Protein AF-A0A097EPZ4-F1 (afdb_monomer)

Mean predicted aligned error: 9.05 Å

Secondary structure (DSSP, 8-state):
-------PPPHHHHHHHHHHHHHHHHHHHHHHHHHHHHHHHHHHHHHSGGGG--BPPEEEEEEE--SSS-EEE-TT--EEEEETTTTEEEEEEESS-EEE--EEEEEEEEEETTEEEEEEEESS----SEEEEEE-HHHHHHSHHHHHHHHHHHHT--TTS-EEEEEETTTEEEEEEEEEEE----S-HHHHHHHHHH-GGGT-EEEEEETT--SSTT--EEEEEEEEE--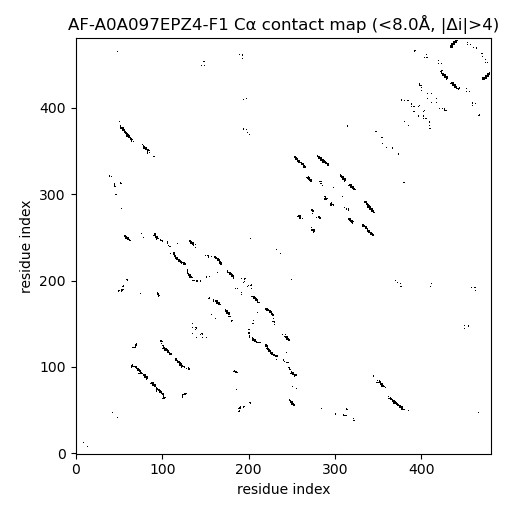GGGS-GGGGGGSEEESEEEEES-EEEEBPPEEESS-S-SEE--BSS-TTEEEEEEEEEEETTEEEP--SS---SSSEEEEETTTTEEEEE-S-GGG--S-SSEEEEEEEEEEE-----S-EEEEEHHHHTTTPEEEEEEEE-S-BT-S--HHHHHHHHHHHSSTT-SSHHHHHHHHHHTT--HHHHHHHHHHEEEEEEETTTTEEEEEE-TT--GGGHHHHHHHHHHHHHHHHHHSS----EEEEEPPP-

Foldseek 3Di:
DDDPPPPDDDPVRVVVVVVVVVVVVVVVVVVVVVVVVVQVVVVCCQQVVLLQFWAFWKFKKFWAFQDDLKDKFAWQFWKWKQQPVVRDIFTKTFQAIFIDHQFPDWWWDDPDQFKIKIKTFHSWFHDAQKHKKFFQLVCCVVVVLVLVVQLVQQQPDDQVQKWKWWAWPVGDTDIWTKHKAATDGPDRLLNLLLCSQQVSRQRRMIMIGTPCQDPDPPTGTGMMMIMTTHRNVVDDPPCRGPRMDGRITMIGSKHKDKWDKDKDQDAQAFAQTHRPPARQKFFNFFPWKAKVNHTDDADSHDDPDAWHWYQRSLSSGIHIDGPDPVPRDDDGIIIMMTTTMIGGPDAHDPRIDMDGPVCVVSVIDMGTPDTRRDTFLHNDDPVLSVVLVVCLPDPPVFWLVNLLSVCVSSVHDPVLNVVLSQQFPTWDADPVQLEIETETDPPDDPVCVSSNVVSVVSSQSVSVVSHVRHRDYYHYHYDDD

Solvent-accessible surface area (backbone atoms only — not comparable to full-atom values): 26860 Å² total; per-residue (Å²): 134,86,79,80,82,75,82,75,77,49,75,66,56,50,49,52,51,51,53,48,52,47,52,50,51,51,50,52,47,52,52,50,56,49,49,54,50,52,52,52,47,54,50,43,45,59,78,48,35,64,75,60,54,45,35,55,28,37,36,31,30,38,55,52,44,80,86,49,43,46,53,76,43,54,56,71,47,59,31,40,38,35,20,70,82,79,74,43,78,42,60,22,14,28,45,38,75,44,40,38,62,14,59,68,48,75,45,32,43,75,76,52,64,47,27,36,37,41,36,39,36,40,71,36,46,50,81,66,52,53,40,47,42,27,48,23,48,69,55,22,66,78,38,46,38,56,41,53,49,54,50,53,48,50,58,65,54,55,66,89,64,30,34,29,41,38,32,28,72,92,74,50,76,46,82,33,51,40,47,65,40,75,70,72,60,77,58,56,78,48,30,55,56,43,33,55,76,78,40,32,43,74,60,40,43,34,33,44,35,42,56,74,68,66,88,51,97,82,64,39,34,42,34,40,35,37,40,41,49,46,68,46,83,82,52,75,73,91,46,48,59,57,38,63,41,63,32,67,46,52,31,28,33,36,47,76,49,56,37,44,76,44,76,40,77,61,78,65,50,67,43,69,68,39,46,70,88,40,93,47,43,44,64,77,43,74,77,46,42,23,54,73,86,38,80,50,96,71,56,91,84,60,88,91,71,78,63,49,72,46,67,35,65,88,78,42,15,40,26,42,49,72,82,61,81,90,65,85,78,76,67,78,66,44,40,37,34,35,39,27,32,29,29,64,77,66,87,68,64,94,54,62,46,76,48,29,79,78,51,59,81,68,76,48,50,74,42,80,76,43,82,37,75,58,59,46,50,65,83,72,54,69,66,63,52,50,61,44,49,58,37,59,74,38,98,58,43,73,32,71,71,39,51,52,47,51,38,56,68,57,60,52,57,69,66,62,53,50,51,51,60,57,31,42,67,48,58,46,71,44,80,90,80,32,30,39,37,37,33,38,24,93,78,52,52,81,88,46,45,44,52,52,53,47,54,51,50,53,50,51,53,50,45,44,74,75,42,96,53,72,75,78,45,82,43,80,43,74,68,89,127

Organism: NCBI:txid653937

Nearest PDB structures (foldseek):
  6n38-assembly1_H  TM=6.075E-01  e=5.771E-16  Escherichia coli 042
  6n38-assembly1_I  TM=6.532E-01  e=9.132E-14  Escherichia coli 042
  7aeb-assembly1_H  TM=1.472E-01  e=2.240E-03  Algoriphagus machipongonensis
  4v6u-assembly1_AC  TM=4.761E-01  e=4.589E+00  Pyrococcus furiosus DSM 3638
  5iqr-assembly1_h  TM=4.766E-01  e=7.748E+00  Escherichia coli K-12

pLDDT: mean 84.67, std 12.12, range [40.69, 97.5]

Structure (mmCIF, N/CA/C/O backbone):
data_AF-A0A097EPZ4-F1
#
_entry.id   AF-A0A097EPZ4-F1
#
loop_
_atom_site.group_PDB
_atom_site.id
_atom_site.type_symbol
_atom_site.label_atom_id
_atom_site.label_alt_id
_atom_site.label_comp_id
_atom_site.label_asym_id
_atom_site.label_entity_id
_atom_site.label_seq_id
_atom_site.pdbx_PDB_ins_code
_atom_site.Cartn_x
_atom_site.Cartn_y
_atom_site.Cartn_z
_atom_site.occupancy
_atom_site.B_iso_or_equiv
_atom_site.auth_seq_id
_atom_site.auth_comp_id
_atom_site.auth_asym_id
_atom_site.auth_atom_id
_atom_site.pdbx_PDB_model_num
ATOM 1 N N . MET A 1 1 ? 55.943 -14.804 -68.236 1.00 40.78 1 MET A N 1
ATOM 2 C CA . MET A 1 1 ? 55.866 -13.904 -67.069 1.00 40.78 1 MET A CA 1
ATOM 3 C C . MET A 1 1 ? 54.535 -13.195 -67.177 1.00 40.78 1 MET A C 1
ATOM 5 O O . MET A 1 1 ? 54.396 -12.342 -68.040 1.00 40.78 1 MET A O 1
ATOM 9 N N . ASN A 1 2 ? 53.547 -13.654 -66.412 1.00 40.69 2 ASN A N 1
ATOM 10 C CA . ASN A 1 2 ? 52.264 -12.973 -66.282 1.00 40.69 2 ASN A CA 1
ATOM 11 C C . ASN A 1 2 ? 52.513 -11.753 -65.395 1.00 40.69 2 ASN A C 1
ATOM 13 O O . ASN A 1 2 ? 52.839 -11.927 -64.224 1.00 40.69 2 ASN A O 1
ATOM 17 N N . SER A 1 3 ? 52.447 -10.550 -65.957 1.00 45.66 3 SER A N 1
ATOM 18 C CA . SER A 1 3 ? 52.273 -9.345 -65.154 1.00 45.66 3 SER A CA 1
ATOM 19 C C . SER A 1 3 ? 50.827 -9.347 -64.676 1.00 45.66 3 SER A C 1
ATOM 21 O O . SER A 1 3 ? 49.908 -9.280 -65.489 1.00 45.66 3 SER A O 1
ATOM 23 N N . GLU A 1 4 ? 50.631 -9.526 -63.375 1.00 50.06 4 GLU A N 1
ATOM 24 C CA . GLU A 1 4 ? 49.353 -9.259 -62.727 1.00 50.06 4 GLU A CA 1
ATOM 25 C C . GLU A 1 4 ? 49.027 -7.777 -62.952 1.00 50.06 4 GLU A C 1
ATOM 27 O O . GLU A 1 4 ? 49.708 -6.905 -62.416 1.00 50.06 4 GLU A O 1
ATOM 32 N N . ASP A 1 5 ? 48.027 -7.491 -63.789 1.00 50.22 5 ASP A N 1
ATOM 33 C CA . ASP A 1 5 ? 47.407 -6.169 -63.877 1.00 50.22 5 ASP A CA 1
ATOM 34 C C . ASP A 1 5 ? 46.675 -5.907 -62.554 1.00 50.22 5 ASP A C 1
ATOM 36 O O . ASP A 1 5 ? 45.486 -6.195 -62.394 1.00 50.22 5 ASP A O 1
ATOM 40 N N . THR A 1 6 ? 47.395 -5.388 -61.564 1.00 54.03 6 THR A N 1
ATOM 41 C CA . THR A 1 6 ? 46.775 -4.730 -60.418 1.00 54.03 6 THR A CA 1
ATOM 42 C C . THR A 1 6 ? 46.235 -3.390 -60.907 1.00 54.03 6 THR A C 1
ATOM 44 O O . THR A 1 6 ? 46.972 -2.414 -61.018 1.00 54.03 6 THR A O 1
ATOM 47 N N . ASN A 1 7 ? 44.948 -3.355 -61.259 1.00 61.41 7 ASN A N 1
ATOM 48 C CA . ASN A 1 7 ? 44.225 -2.104 -61.488 1.00 61.41 7 ASN A CA 1
ATOM 49 C C . ASN A 1 7 ? 44.169 -1.324 -60.168 1.00 61.41 7 ASN A C 1
ATOM 51 O O . ASN A 1 7 ? 43.291 -1.561 -59.336 1.00 61.41 7 ASN A O 1
ATOM 55 N N . ASP A 1 8 ? 45.127 -0.420 -59.974 1.00 71.38 8 ASP A N 1
ATOM 56 C CA . ASP A 1 8 ? 45.152 0.490 -58.834 1.00 71.38 8 ASP A CA 1
ATOM 57 C C . ASP A 1 8 ? 43.948 1.439 -58.895 1.00 71.38 8 ASP A C 1
ATOM 59 O O . ASP A 1 8 ? 43.685 2.086 -59.912 1.00 71.38 8 ASP A O 1
ATOM 63 N N . LEU A 1 9 ? 43.206 1.511 -57.789 1.00 76.62 9 LEU A N 1
ATOM 64 C CA . LEU A 1 9 ? 42.038 2.379 -57.649 1.00 76.62 9 LEU A CA 1
ATOM 65 C C . LEU A 1 9 ? 42.449 3.851 -57.769 1.00 76.62 9 LEU A C 1
ATOM 67 O O . LEU A 1 9 ? 43.418 4.295 -57.146 1.00 76.62 9 LEU A O 1
ATOM 71 N N . ASN A 1 10 ? 41.680 4.639 -58.518 1.00 84.00 10 ASN A N 1
ATOM 72 C CA . ASN A 1 10 ? 41.904 6.080 -58.577 1.00 84.00 10 ASN A CA 1
ATOM 73 C C . ASN A 1 10 ? 41.424 6.774 -57.284 1.00 84.00 10 ASN A C 1
ATOM 75 O O . ASN A 1 10 ? 40.624 6.239 -56.517 1.00 84.00 10 ASN A O 1
ATOM 79 N N . LEU A 1 11 ? 41.894 8.001 -57.029 1.00 81.12 11 LEU A N 1
ATOM 80 C CA . LEU A 1 11 ? 41.574 8.745 -55.798 1.00 81.12 11 LEU A CA 1
ATOM 81 C C . LEU A 1 11 ? 40.063 8.927 -55.562 1.00 81.12 11 LEU A C 1
ATOM 83 O O . LEU A 1 11 ? 39.627 8.957 -54.412 1.00 81.12 11 LEU A O 1
ATOM 87 N N . SER A 1 12 ? 39.263 9.022 -56.629 1.00 83.12 12 SER A N 1
ATOM 88 C CA . SER A 1 12 ? 37.805 9.123 -56.523 1.00 83.12 12 SER A CA 1
ATOM 89 C C . SER A 1 12 ? 37.183 7.798 -56.081 1.00 83.12 12 SER A C 1
ATOM 91 O O . SER A 1 12 ? 36.302 7.795 -55.228 1.00 83.12 12 SER A O 1
ATOM 93 N N . GLU A 1 13 ? 37.642 6.674 -56.627 1.00 83.06 13 GLU A N 1
ATOM 94 C CA . GLU A 1 13 ? 37.201 5.328 -56.247 1.00 83.06 13 GLU A CA 1
ATOM 95 C C . GLU A 1 13 ? 37.604 4.998 -54.807 1.00 83.06 13 GLU A C 1
ATOM 97 O O . GLU A 1 13 ? 36.788 4.479 -54.047 1.00 83.06 13 GLU A O 1
ATOM 102 N N . ILE A 1 14 ? 38.820 5.378 -54.394 1.00 83.94 14 ILE A N 1
ATOM 103 C CA . ILE A 1 14 ? 39.281 5.254 -53.004 1.00 83.94 14 ILE A CA 1
ATOM 104 C C . ILE A 1 14 ? 38.398 6.087 -52.070 1.00 83.94 14 ILE A C 1
ATOM 106 O O . ILE A 1 14 ? 38.000 5.590 -51.015 1.00 83.94 14 ILE A O 1
ATOM 110 N N . SER A 1 15 ? 38.056 7.325 -52.444 1.00 86.31 15 SER A N 1
ATOM 111 C CA . SER A 1 15 ? 37.166 8.175 -51.642 1.00 86.31 15 SER A CA 1
ATOM 112 C C . SER A 1 15 ? 35.771 7.562 -51.509 1.00 86.31 15 SER A C 1
ATOM 114 O O . SER A 1 15 ? 35.271 7.440 -50.395 1.00 86.31 15 SER A O 1
ATOM 116 N N . ILE A 1 16 ? 35.172 7.105 -52.616 1.00 88.38 16 ILE A N 1
ATOM 117 C CA . ILE A 1 16 ? 33.841 6.476 -52.619 1.00 88.38 16 ILE A CA 1
ATOM 118 C C . ILE A 1 16 ? 33.834 5.215 -51.752 1.00 88.38 16 ILE A C 1
ATOM 120 O O . ILE A 1 16 ? 32.923 5.030 -50.945 1.00 88.38 16 ILE A O 1
ATOM 124 N N . LEU A 1 17 ? 34.845 4.351 -51.880 1.00 87.12 17 LEU A N 1
ATOM 125 C CA . LEU A 1 17 ? 34.957 3.141 -51.066 1.00 87.12 17 LEU A CA 1
ATOM 126 C C . LEU A 1 17 ? 35.159 3.482 -49.590 1.00 87.12 17 LEU A C 1
ATOM 128 O O . LEU A 1 17 ? 34.500 2.885 -48.745 1.00 87.12 17 LEU A O 1
ATOM 132 N N . THR A 1 18 ? 36.004 4.463 -49.271 1.00 88.56 18 THR A N 1
ATOM 133 C CA . THR A 1 18 ? 36.243 4.903 -47.888 1.00 88.56 18 THR A CA 1
ATOM 134 C C . THR A 1 18 ? 34.963 5.434 -47.246 1.00 88.56 18 THR A C 1
ATOM 136 O O . THR A 1 18 ? 34.619 5.014 -46.141 1.00 88.56 18 THR A O 1
ATOM 139 N N . ASP A 1 19 ? 34.217 6.288 -47.948 1.00 89.81 19 ASP A N 1
ATOM 140 C CA . ASP A 1 19 ? 32.940 6.824 -47.467 1.00 89.81 19 ASP A CA 1
ATOM 141 C C . ASP A 1 19 ? 31.880 5.723 -47.330 1.00 89.81 19 ASP A C 1
ATOM 143 O O . ASP A 1 19 ? 31.137 5.689 -46.347 1.00 89.81 19 ASP A O 1
ATOM 147 N N . THR A 1 20 ? 31.854 4.768 -48.264 1.00 89.94 20 THR A N 1
ATOM 148 C CA . THR A 1 20 ? 30.942 3.616 -48.221 1.00 89.94 20 THR A CA 1
ATOM 149 C C . THR A 1 20 ? 31.260 2.698 -47.041 1.00 89.94 20 THR A C 1
ATOM 151 O O . THR A 1 20 ? 30.365 2.365 -46.268 1.00 89.94 20 THR A O 1
ATOM 154 N N . PHE A 1 21 ? 32.526 2.321 -46.836 1.00 91.06 21 PHE A N 1
ATOM 155 C CA . PHE A 1 21 ? 32.942 1.496 -45.697 1.00 91.06 21 PHE A CA 1
ATOM 156 C C . PHE A 1 21 ? 32.719 2.206 -44.365 1.00 91.06 21 PHE A C 1
ATOM 158 O O . PHE A 1 21 ? 32.296 1.565 -43.404 1.00 91.06 21 PHE A O 1
ATOM 165 N N . LYS A 1 22 ? 32.946 3.523 -44.306 1.00 89.75 22 LYS A N 1
ATOM 166 C CA . LYS A 1 22 ? 32.640 4.325 -43.122 1.00 89.75 22 LYS A CA 1
ATOM 167 C C . LYS A 1 22 ? 31.140 4.337 -42.833 1.00 89.75 22 LYS A C 1
ATOM 169 O O . LYS A 1 22 ? 30.751 4.056 -41.708 1.00 89.75 22 LYS A O 1
ATOM 174 N N . SER A 1 23 ? 30.300 4.566 -43.843 1.00 92.38 23 SER A N 1
ATOM 175 C CA . SER A 1 23 ? 28.839 4.531 -43.698 1.00 92.38 23 SER A CA 1
ATOM 176 C C . SER A 1 23 ? 28.327 3.154 -43.261 1.00 92.38 23 SER A C 1
ATOM 178 O O . SER A 1 23 ? 27.471 3.071 -42.379 1.00 92.38 23 SER A O 1
ATOM 180 N N . ILE A 1 24 ? 28.882 2.070 -43.815 1.00 91.25 24 ILE A N 1
ATOM 181 C CA . ILE A 1 24 ? 28.579 0.696 -43.389 1.00 91.25 24 ILE A CA 1
ATOM 182 C C . ILE A 1 24 ? 29.017 0.482 -41.934 1.00 91.25 24 ILE A C 1
ATOM 184 O O . ILE A 1 24 ? 28.232 -0.019 -41.133 1.00 91.25 24 ILE A O 1
ATOM 188 N N . GLY A 1 25 ? 30.238 0.887 -41.574 1.00 88.00 25 GLY A N 1
ATOM 189 C CA . GLY A 1 25 ? 30.765 0.772 -40.214 1.00 88.00 25 GLY A CA 1
ATOM 190 C C . GLY A 1 25 ? 29.934 1.542 -39.186 1.00 88.00 25 GLY A C 1
ATOM 191 O O . GLY A 1 25 ? 29.583 0.986 -38.147 1.00 88.00 25 GLY A O 1
ATOM 192 N N . ASP A 1 26 ? 29.553 2.781 -39.500 1.00 91.00 26 ASP A N 1
ATOM 193 C CA . ASP A 1 26 ? 28.680 3.607 -38.663 1.00 91.00 26 ASP A CA 1
ATOM 194 C C . ASP A 1 26 ? 27.282 2.983 -38.536 1.00 91.00 26 ASP A C 1
ATOM 196 O O . ASP A 1 26 ? 26.730 2.935 -37.438 1.00 91.00 26 ASP A O 1
ATOM 200 N N . SER A 1 27 ? 26.734 2.427 -39.622 1.00 85.38 27 SER A N 1
ATOM 201 C CA . SER A 1 27 ? 25.435 1.738 -39.603 1.00 85.38 27 SER A CA 1
ATOM 202 C C . SER A 1 27 ? 25.462 0.491 -38.716 1.00 85.38 27 SER A C 1
ATOM 204 O O . SER A 1 27 ? 24.577 0.318 -37.880 1.00 85.38 27 SER A O 1
ATOM 206 N N . ILE A 1 28 ? 26.505 -0.341 -38.839 1.00 80.69 28 ILE A N 1
ATOM 207 C CA . ILE A 1 28 ? 26.706 -1.525 -37.989 1.00 80.69 28 ILE A CA 1
ATOM 208 C C . ILE A 1 28 ? 26.853 -1.106 -36.525 1.00 80.69 28 ILE A C 1
ATOM 210 O O . ILE A 1 28 ? 26.250 -1.715 -35.644 1.00 80.69 28 ILE A O 1
ATOM 214 N N . ARG A 1 29 ? 27.636 -0.058 -36.247 1.00 84.44 29 ARG A N 1
ATOM 215 C CA . ARG A 1 29 ? 27.820 0.451 -34.886 1.00 84.44 29 ARG A CA 1
ATOM 216 C C . ARG A 1 29 ? 26.501 0.931 -34.285 1.00 84.44 29 ARG A C 1
ATOM 218 O O . ARG A 1 29 ? 26.179 0.521 -33.177 1.00 84.44 29 ARG A O 1
ATOM 225 N N . ILE A 1 30 ? 25.736 1.752 -35.006 1.00 86.31 30 ILE A N 1
ATOM 226 C CA . ILE A 1 30 ? 24.430 2.250 -34.550 1.00 86.31 30 ILE A CA 1
ATOM 227 C C . ILE A 1 30 ? 23.480 1.080 -34.268 1.00 86.31 30 ILE A C 1
ATOM 229 O O . ILE A 1 30 ? 22.799 1.079 -33.245 1.00 86.31 30 ILE A O 1
ATOM 233 N N . GLU A 1 31 ? 23.454 0.066 -35.135 1.00 76.00 31 GLU A N 1
ATOM 234 C CA . GLU A 1 31 ? 22.638 -1.133 -34.937 1.00 76.00 31 GLU A CA 1
ATOM 235 C C . GLU A 1 31 ? 23.050 -1.910 -33.677 1.00 76.00 31 GLU A C 1
ATOM 237 O O . GLU A 1 31 ? 22.192 -2.316 -32.890 1.00 76.00 31 GLU A O 1
ATOM 242 N N . LEU A 1 32 ? 24.352 -2.112 -33.458 1.00 75.94 32 LEU A N 1
ATOM 243 C CA . LEU A 1 32 ? 24.867 -2.801 -32.274 1.00 75.94 32 LEU A CA 1
ATOM 244 C C . LEU A 1 32 ? 24.603 -2.009 -30.989 1.00 75.94 32 LEU A C 1
ATOM 246 O O . LEU A 1 32 ? 24.117 -2.590 -30.018 1.00 75.94 32 LEU A O 1
ATOM 250 N N . ASP A 1 33 ? 24.856 -0.700 -30.995 1.00 74.81 33 ASP A N 1
ATOM 251 C CA . ASP A 1 33 ? 24.580 0.193 -29.866 1.00 74.81 33 ASP A CA 1
ATOM 252 C C . ASP A 1 33 ? 23.079 0.167 -29.520 1.00 74.81 33 ASP A C 1
ATOM 254 O O . ASP A 1 33 ? 22.703 0.039 -28.351 1.00 74.81 33 ASP A O 1
ATOM 258 N N . GLN A 1 34 ? 22.208 0.190 -30.536 1.00 74.50 34 GLN A N 1
ATOM 259 C CA . GLN A 1 34 ? 20.761 0.083 -30.358 1.00 74.50 34 GLN A CA 1
ATOM 260 C C . GLN A 1 34 ? 20.355 -1.280 -29.777 1.00 74.50 34 GLN A C 1
ATOM 262 O O . GLN A 1 34 ? 19.574 -1.328 -28.831 1.00 74.50 34 GLN A O 1
ATOM 267 N N . ARG A 1 35 ? 20.933 -2.388 -30.259 1.00 70.25 35 ARG A N 1
ATOM 268 C CA . ARG A 1 35 ? 20.674 -3.735 -29.716 1.00 70.25 35 ARG A CA 1
ATOM 269 C C . ARG A 1 35 ? 21.105 -3.876 -28.261 1.00 70.25 35 ARG A C 1
ATOM 271 O O . ARG A 1 35 ? 20.366 -4.450 -27.464 1.00 70.25 35 ARG A O 1
ATOM 278 N N . ILE A 1 36 ? 22.282 -3.363 -27.905 1.00 72.06 36 ILE A N 1
ATOM 279 C CA . ILE A 1 36 ? 22.774 -3.376 -26.520 1.00 72.06 36 ILE A CA 1
ATOM 280 C C . ILE A 1 36 ? 21.828 -2.572 -25.630 1.00 72.06 36 ILE A C 1
ATOM 282 O O . ILE A 1 36 ? 21.467 -3.030 -24.542 1.00 72.06 36 ILE A O 1
ATOM 286 N N . LYS A 1 37 ? 21.389 -1.401 -26.102 1.00 71.50 37 LYS A N 1
ATOM 287 C CA . LYS A 1 37 ? 20.431 -0.556 -25.389 1.00 71.50 37 LYS A CA 1
ATOM 288 C C . LYS A 1 37 ? 19.081 -1.251 -25.203 1.00 71.50 37 LYS A C 1
ATOM 290 O O . LYS A 1 37 ? 18.548 -1.231 -24.094 1.00 71.50 37 LYS A O 1
ATOM 295 N N . ASP A 1 38 ? 18.549 -1.887 -26.243 1.00 68.56 38 ASP A N 1
ATOM 296 C CA . ASP A 1 38 ? 17.265 -2.596 -26.195 1.00 68.56 38 ASP A CA 1
ATOM 297 C C . ASP A 1 38 ? 17.328 -3.804 -25.255 1.00 68.56 38 ASP A C 1
ATOM 299 O O . ASP A 1 38 ? 16.461 -3.972 -24.395 1.00 68.56 38 ASP A O 1
ATOM 303 N N . TYR A 1 39 ? 18.403 -4.593 -25.335 1.00 71.00 39 TYR A N 1
ATOM 304 C CA . TYR A 1 39 ? 18.630 -5.708 -24.420 1.00 71.00 39 TYR A CA 1
ATOM 305 C C . TYR A 1 39 ? 18.763 -5.230 -22.968 1.00 71.00 39 TYR A C 1
ATOM 307 O O . TYR A 1 39 ? 18.053 -5.730 -22.095 1.00 71.00 39 TYR A O 1
ATOM 315 N N . SER A 1 40 ? 19.588 -4.214 -22.703 1.00 69.81 40 SER A N 1
ATOM 316 C CA . SER A 1 40 ? 19.770 -3.657 -21.352 1.00 69.81 40 SER A CA 1
ATOM 317 C C . SER A 1 40 ? 18.465 -3.090 -20.789 1.00 69.81 40 SER A C 1
ATOM 319 O O . SER A 1 40 ? 18.128 -3.343 -19.633 1.00 69.81 40 SER A O 1
ATOM 321 N N . SER A 1 41 ? 17.677 -2.400 -21.620 1.00 68.62 41 SER A N 1
ATOM 322 C CA . SER A 1 41 ? 16.352 -1.899 -21.240 1.00 68.62 41 SER A CA 1
ATOM 323 C C . SER A 1 41 ? 15.396 -3.046 -20.911 1.00 68.62 41 SER A C 1
ATOM 325 O O . SER A 1 41 ? 14.683 -2.983 -19.916 1.00 68.62 41 SER A O 1
ATOM 327 N N . SER A 1 42 ? 15.403 -4.128 -21.696 1.00 69.31 42 SER A N 1
ATOM 328 C CA . SER A 1 42 ? 14.560 -5.300 -21.430 1.00 69.31 42 SER A CA 1
ATOM 329 C C . SER A 1 42 ? 14.900 -5.969 -20.092 1.00 69.31 42 SER A C 1
ATOM 331 O O . SER A 1 42 ? 13.999 -6.365 -19.355 1.00 69.31 42 SER A O 1
ATOM 333 N N . LEU A 1 43 ? 16.190 -6.049 -19.735 1.00 71.62 43 LEU A N 1
ATOM 334 C CA . LEU A 1 43 ? 16.627 -6.563 -18.436 1.00 71.62 43 LEU A CA 1
ATOM 335 C C . LEU A 1 43 ? 16.196 -5.625 -17.305 1.00 71.62 43 LEU A C 1
ATOM 337 O O . LEU A 1 43 ? 15.703 -6.104 -16.285 1.00 71.62 43 LEU A O 1
ATOM 341 N N . LEU A 1 44 ? 16.311 -4.306 -17.500 1.00 71.75 44 LEU A N 1
ATOM 342 C CA . LEU A 1 44 ? 15.839 -3.304 -16.545 1.00 71.75 44 LEU A CA 1
ATOM 343 C C . LEU A 1 44 ? 14.342 -3.467 -16.260 1.00 71.75 44 LEU A C 1
ATOM 345 O O . LEU A 1 44 ? 13.950 -3.680 -15.116 1.00 71.75 44 LEU A O 1
ATOM 349 N N . TYR A 1 45 ? 13.506 -3.415 -17.299 1.00 70.69 45 TYR A N 1
ATOM 350 C CA . TYR A 1 45 ? 12.052 -3.542 -17.168 1.00 70.69 45 TYR A CA 1
ATOM 351 C C . TYR A 1 45 ? 11.611 -4.910 -16.662 1.00 70.69 45 TYR A C 1
ATOM 353 O O . TYR A 1 45 ? 10.452 -5.074 -16.304 1.00 70.69 45 TYR A O 1
ATOM 361 N N . LYS A 1 46 ? 12.502 -5.899 -16.633 1.00 68.44 46 LYS A N 1
ATOM 362 C CA . LYS A 1 46 ? 12.209 -7.224 -16.106 1.00 68.44 46 LYS A CA 1
ATOM 363 C C . LYS A 1 46 ? 12.610 -7.363 -14.640 1.00 68.44 46 LYS A C 1
ATOM 365 O O . LYS A 1 46 ? 11.780 -7.766 -13.832 1.00 68.44 46 LYS A O 1
ATOM 370 N N . TYR A 1 47 ? 13.850 -7.020 -14.292 1.00 70.50 47 TYR A N 1
ATOM 371 C CA . TYR A 1 47 ? 14.376 -7.184 -12.931 1.00 70.50 47 TYR A CA 1
ATOM 372 C C . TYR A 1 47 ? 14.003 -6.035 -11.996 1.00 70.50 47 TYR A C 1
ATOM 374 O O . TYR A 1 47 ? 13.807 -6.259 -10.807 1.00 70.50 47 TYR A O 1
ATOM 382 N N . TYR A 1 48 ? 13.840 -4.834 -12.544 1.00 75.12 48 TYR A N 1
ATOM 383 C CA . TYR A 1 48 ? 13.490 -3.624 -11.806 1.00 75.12 48 TYR A CA 1
ATOM 384 C C . TYR A 1 48 ? 12.116 -3.080 -12.212 1.00 75.12 48 TYR A C 1
ATOM 386 O O . TYR A 1 48 ? 11.801 -1.923 -11.941 1.00 75.12 48 TYR A O 1
ATOM 394 N N . ASN A 1 49 ? 11.257 -3.914 -12.825 1.00 74.75 49 ASN A N 1
ATOM 395 C CA . ASN A 1 49 ? 9.878 -3.529 -13.167 1.00 74.75 49 ASN A CA 1
ATOM 396 C C . ASN A 1 49 ? 9.118 -3.007 -11.948 1.00 74.75 49 ASN A C 1
ATOM 398 O O . ASN A 1 49 ? 8.250 -2.147 -12.051 1.00 74.75 49 ASN A O 1
ATOM 402 N N . ASN A 1 50 ? 9.446 -3.557 -10.777 1.00 77.88 50 ASN A N 1
ATOM 403 C CA . ASN A 1 50 ? 8.854 -3.163 -9.516 1.00 77.88 50 ASN A CA 1
ATOM 404 C C . ASN A 1 50 ? 9.049 -1.668 -9.210 1.00 77.88 50 ASN A C 1
ATOM 406 O O . ASN A 1 50 ? 8.224 -1.132 -8.491 1.00 77.88 50 ASN A O 1
ATOM 410 N N . LEU A 1 51 ? 10.068 -0.993 -9.753 1.00 83.06 51 LEU A N 1
ATOM 411 C CA . LEU A 1 51 ? 10.285 0.447 -9.571 1.00 83.06 51 LEU A CA 1
ATOM 412 C C . LEU A 1 51 ? 9.323 1.304 -10.405 1.00 83.06 51 LEU A C 1
ATOM 414 O O . LEU A 1 51 ? 9.015 2.425 -10.016 1.00 83.06 51 LEU A O 1
ATOM 418 N N . PHE A 1 52 ? 8.782 0.750 -11.492 1.00 80.81 52 PHE A N 1
ATOM 419 C CA . PHE A 1 52 ? 7.867 1.442 -12.402 1.00 80.81 52 PHE A CA 1
ATOM 420 C C . PHE A 1 52 ? 6.391 1.344 -11.993 1.00 80.81 52 PHE A C 1
ATOM 422 O O . PHE A 1 52 ? 5.539 1.967 -12.633 1.00 80.81 52 PHE A O 1
ATOM 429 N N . TYR A 1 53 ? 6.058 0.559 -10.962 1.00 85.69 53 TYR A N 1
ATOM 430 C CA . TYR A 1 53 ? 4.686 0.529 -10.459 1.00 85.69 53 TYR A CA 1
ATOM 431 C C . TYR A 1 53 ? 4.351 1.836 -9.740 1.00 85.69 53 TYR A C 1
ATOM 433 O O . TYR A 1 53 ? 5.172 2.466 -9.068 1.00 85.69 53 TYR A O 1
ATOM 441 N N . PHE A 1 54 ? 3.090 2.210 -9.874 1.00 87.56 54 PHE A N 1
ATOM 442 C CA . PHE A 1 54 ? 2.516 3.435 -9.352 1.00 87.56 54 PHE A CA 1
ATOM 443 C C . PHE A 1 54 ? 1.288 3.077 -8.524 1.00 87.56 54 PHE A C 1
ATOM 445 O O . PHE A 1 54 ? 0.669 2.040 -8.752 1.00 87.56 54 PHE A O 1
ATOM 452 N N . LEU A 1 55 ? 0.914 3.930 -7.574 1.00 90.75 55 LEU A N 1
ATOM 453 C CA . LEU A 1 55 ? -0.321 3.723 -6.828 1.00 90.75 55 LEU A CA 1
ATOM 454 C C . LEU A 1 55 ? -1.501 4.199 -7.691 1.00 90.75 55 LEU A C 1
ATOM 456 O O . LEU A 1 55 ? -1.523 5.377 -8.074 1.00 90.75 55 LEU A O 1
ATOM 460 N N . PRO A 1 56 ? -2.477 3.333 -8.024 1.00 91.62 56 PRO A N 1
ATOM 461 C CA . PRO A 1 56 ? -3.697 3.769 -8.692 1.00 91.62 56 PRO A CA 1
ATOM 462 C C . PRO A 1 56 ? -4.469 4.772 -7.830 1.00 91.62 56 PRO A C 1
ATOM 464 O O . PRO A 1 56 ? -4.237 4.868 -6.624 1.00 91.62 56 PRO A O 1
ATOM 467 N N . LYS A 1 57 ? -5.440 5.473 -8.430 1.00 93.12 57 LYS A N 1
ATOM 468 C CA . LYS A 1 57 ? -6.371 6.309 -7.654 1.00 93.12 57 LYS A CA 1
ATOM 469 C C . LYS A 1 57 ? -6.982 5.468 -6.542 1.00 93.12 57 LYS A C 1
ATOM 471 O O . LYS A 1 57 ? -7.326 4.312 -6.777 1.00 93.12 57 LYS A O 1
ATOM 476 N N . SER A 1 58 ? -7.130 6.019 -5.351 1.00 93.50 58 SER A N 1
ATOM 477 C CA . SER A 1 58 ? -7.572 5.228 -4.203 1.00 93.50 58 SER A CA 1
ATOM 478 C C . SER A 1 58 ? -8.402 6.059 -3.259 1.00 93.50 58 SER A C 1
ATOM 480 O O . SER A 1 58 ? -8.009 7.189 -2.984 1.00 93.50 58 SER A O 1
ATOM 482 N N . TYR A 1 59 ? -9.485 5.506 -2.720 1.00 93.19 59 TYR A N 1
ATOM 483 C CA . TYR A 1 59 ? -10.321 6.163 -1.715 1.00 93.19 59 TYR A CA 1
ATOM 484 C C . TYR A 1 59 ? -10.378 5.346 -0.440 1.00 93.19 59 TYR A C 1
ATOM 486 O O . TYR A 1 59 ? -10.348 4.121 -0.482 1.00 93.19 59 TYR A O 1
ATOM 494 N N . LEU A 1 60 ? -10.509 6.040 0.687 1.00 94.44 60 LEU A N 1
ATOM 495 C CA . LEU A 1 60 ? -10.902 5.435 1.952 1.00 94.44 60 LEU A CA 1
ATOM 496 C C . LEU A 1 60 ? -12.389 5.701 2.153 1.00 94.44 60 LEU A C 1
ATOM 498 O O . LEU A 1 60 ? -12.784 6.864 2.252 1.00 94.44 60 LEU A O 1
ATOM 502 N N . ILE A 1 61 ? -13.202 4.651 2.203 1.00 93.88 61 ILE A N 1
ATOM 503 C CA . ILE A 1 61 ? -14.643 4.763 2.437 1.00 93.88 61 ILE A CA 1
ATOM 504 C C . ILE A 1 61 ? -14.983 4.282 3.844 1.00 93.88 61 ILE A C 1
ATOM 506 O O . ILE A 1 61 ? -14.460 3.276 4.306 1.00 93.88 61 ILE A O 1
ATOM 510 N N . GLU A 1 62 ? -15.861 5.002 4.525 1.00 93.25 62 GLU A N 1
ATOM 511 C CA . GLU A 1 62 ? -16.525 4.556 5.743 1.00 93.25 62 GLU A CA 1
ATOM 512 C C . GLU A 1 62 ? -17.830 3.866 5.356 1.00 93.25 62 GLU A C 1
ATOM 514 O O . GLU A 1 62 ? -18.639 4.409 4.593 1.00 93.25 62 GLU A O 1
ATOM 519 N N . ILE A 1 63 ? -18.029 2.668 5.894 1.00 91.38 63 ILE A N 1
ATOM 520 C CA . ILE A 1 63 ? -19.245 1.888 5.710 1.00 91.38 63 ILE A CA 1
ATOM 521 C C . ILE A 1 63 ? -20.018 1.920 7.022 1.00 91.38 63 ILE A C 1
ATOM 523 O O . ILE A 1 63 ? -19.582 1.357 8.025 1.00 91.38 63 ILE A O 1
ATOM 527 N N . LYS A 1 64 ? -21.173 2.590 7.015 1.00 86.38 64 LYS A N 1
ATOM 528 C CA . LYS A 1 64 ? -22.108 2.553 8.143 1.00 86.38 64 LYS A CA 1
ATOM 529 C C . LYS A 1 64 ? -23.212 1.565 7.833 1.00 86.38 64 LYS A C 1
ATOM 531 O O . LYS A 1 64 ? -24.018 1.802 6.927 1.00 86.38 64 LYS A O 1
ATOM 536 N N . ASP A 1 65 ? -23.208 0.474 8.582 1.00 79.69 65 ASP A N 1
ATOM 537 C CA . ASP A 1 65 ? -24.257 -0.527 8.572 1.00 79.69 65 ASP A CA 1
ATOM 538 C C . ASP A 1 65 ? -24.714 -0.811 10.000 1.00 79.69 65 ASP A C 1
ATOM 540 O O . ASP A 1 65 ? -23.910 -1.139 10.871 1.00 79.69 65 ASP A O 1
ATOM 544 N N . ASN A 1 66 ? -26.020 -0.684 10.196 1.00 71.69 66 ASN A N 1
ATOM 545 C CA . ASN A 1 66 ? -26.691 -0.831 11.477 1.00 71.69 66 ASN A CA 1
ATOM 546 C C . ASN A 1 66 ? -27.679 -2.006 11.464 1.00 71.69 66 ASN A C 1
ATOM 548 O O . ASN A 1 66 ? -28.368 -2.211 12.450 1.00 71.69 66 ASN A O 1
ATOM 552 N N . ASN A 1 67 ? -27.799 -2.740 10.349 1.00 77.94 67 ASN A N 1
ATOM 553 C CA . ASN A 1 67 ? -28.882 -3.710 10.148 1.00 77.94 67 ASN A CA 1
ATOM 554 C C . ASN A 1 67 ? -28.430 -5.177 10.195 1.00 77.94 67 ASN A C 1
ATOM 556 O O . ASN A 1 67 ? -29.275 -6.070 10.249 1.00 77.94 67 ASN A O 1
ATOM 560 N N . HIS A 1 68 ? -27.125 -5.448 10.127 1.00 82.31 68 HIS A N 1
ATOM 561 C CA . HIS A 1 68 ? -26.578 -6.808 10.034 1.00 82.31 68 HIS A CA 1
ATOM 562 C C . HIS A 1 68 ? -25.700 -7.143 11.241 1.00 82.31 68 HIS A C 1
ATOM 564 O O . HIS A 1 68 ? -25.308 -6.260 11.987 1.00 82.31 68 HIS A O 1
ATOM 570 N N . VAL A 1 69 ? -25.359 -8.419 11.431 1.00 82.44 69 VAL A N 1
ATOM 571 C CA . VAL A 1 69 ? -24.447 -8.914 12.493 1.00 82.44 69 VAL A CA 1
ATOM 572 C C . VAL A 1 69 ? -22.953 -8.730 12.152 1.00 82.44 69 VAL A C 1
ATOM 574 O O . VAL A 1 69 ? -22.055 -9.153 12.883 1.00 82.44 69 VAL A O 1
ATOM 577 N N . GLY A 1 70 ? -22.687 -8.058 11.030 1.00 86.75 70 GLY A N 1
ATOM 578 C CA . GLY A 1 70 ? -21.382 -7.887 10.402 1.00 86.75 70 GLY A CA 1
ATOM 579 C C . GLY A 1 70 ? -21.211 -8.758 9.155 1.00 86.75 70 GLY A C 1
ATOM 580 O O . GLY A 1 70 ? -21.960 -9.710 8.939 1.00 86.75 70 GLY A O 1
ATOM 581 N N . TYR A 1 71 ? -20.240 -8.416 8.311 1.00 89.19 71 TYR A N 1
ATOM 582 C CA . TYR A 1 71 ? -19.914 -9.168 7.095 1.00 89.19 71 TYR A CA 1
ATOM 583 C C . TYR A 1 71 ? -18.481 -8.906 6.630 1.00 89.19 71 TYR A C 1
ATOM 585 O O . TYR A 1 71 ? -17.861 -7.906 6.993 1.00 89.19 71 TYR A O 1
ATOM 593 N N . GLN A 1 72 ? -17.948 -9.801 5.798 1.00 90.44 72 GLN A N 1
ATOM 594 C CA . GLN A 1 72 ? -16.622 -9.652 5.200 1.00 90.44 72 GLN A CA 1
ATOM 595 C C . GLN A 1 72 ? -16.705 -9.130 3.767 1.00 90.44 72 GLN A C 1
ATOM 597 O O . GLN A 1 72 ? -17.483 -9.614 2.945 1.00 90.44 72 GLN A O 1
ATOM 602 N N . ILE A 1 73 ? -15.846 -8.163 3.463 1.00 90.81 73 ILE A N 1
ATOM 603 C CA . ILE A 1 73 ? -15.586 -7.670 2.115 1.00 90.81 73 ILE A CA 1
ATOM 604 C C . ILE A 1 73 ? -14.282 -8.307 1.656 1.00 90.81 73 ILE A C 1
ATOM 606 O O . ILE A 1 73 ? -13.226 -8.063 2.242 1.00 90.81 73 ILE A O 1
ATOM 610 N N . THR A 1 74 ? -14.363 -9.141 0.623 1.00 89.75 74 THR A N 1
ATOM 611 C CA . THR A 1 74 ? -13.199 -9.823 0.054 1.00 89.75 74 THR A CA 1
ATOM 612 C C . THR A 1 74 ? -12.492 -8.933 -0.967 1.00 89.75 74 THR A C 1
ATOM 614 O O . THR A 1 74 ? -13.129 -8.057 -1.560 1.00 89.75 74 THR A O 1
ATOM 617 N N . PRO A 1 75 ? -11.201 -9.189 -1.242 1.00 87.88 75 PRO A N 1
ATOM 618 C CA . PRO A 1 75 ? -10.517 -8.601 -2.386 1.00 87.88 75 PRO A CA 1
ATOM 619 C C . PRO A 1 75 ? -11.297 -8.816 -3.693 1.00 87.88 75 PRO A C 1
ATOM 621 O O . PRO A 1 75 ? -12.068 -9.769 -3.817 1.00 87.88 75 PRO A O 1
ATOM 624 N N . ASP A 1 76 ? -11.112 -7.900 -4.642 1.00 82.81 76 ASP A N 1
ATOM 625 C CA . ASP A 1 76 ? -11.682 -7.933 -6.003 1.00 82.81 76 ASP A CA 1
ATOM 626 C C . ASP A 1 76 ? -13.204 -7.707 -6.115 1.00 82.81 76 ASP A C 1
ATOM 628 O O . ASP A 1 76 ? -13.734 -7.615 -7.224 1.00 82.81 76 ASP A O 1
ATOM 632 N N . GLN A 1 77 ? -13.918 -7.517 -4.997 1.00 89.94 77 GLN A N 1
ATOM 633 C CA . GLN A 1 77 ? -15.305 -7.036 -5.032 1.00 89.94 77 GLN A CA 1
ATOM 634 C C . GLN A 1 77 ? -15.387 -5.648 -5.677 1.00 89.94 77 GLN A C 1
ATOM 636 O O . GLN A 1 77 ? -14.624 -4.746 -5.343 1.00 89.94 77 GLN A O 1
ATOM 641 N N . GLN A 1 78 ? -16.333 -5.451 -6.591 1.00 91.69 78 GLN A N 1
ATOM 642 C CA . GLN A 1 78 ? -16.414 -4.204 -7.346 1.00 91.69 78 GLN A CA 1
ATOM 643 C C . GLN A 1 78 ? -17.210 -3.122 -6.606 1.00 91.69 78 GLN A C 1
ATOM 645 O O . GLN A 1 78 ? -18.311 -3.339 -6.085 1.00 91.69 78 GLN A O 1
ATOM 650 N N . PHE A 1 79 ? -16.632 -1.929 -6.611 1.00 93.06 79 PHE A N 1
ATOM 651 C CA . PHE A 1 79 ? -17.236 -0.661 -6.245 1.00 93.06 79 PHE A CA 1
ATOM 652 C C . PHE A 1 79 ? -17.233 0.223 -7.488 1.00 93.06 79 PHE A C 1
ATOM 654 O O . PHE A 1 79 ? -16.238 0.288 -8.208 1.00 93.06 79 PHE A O 1
ATOM 661 N N . PHE A 1 80 ? -18.339 0.907 -7.737 1.00 92.69 80 PHE A N 1
ATOM 662 C CA . PHE A 1 80 ? -18.473 1.836 -8.846 1.00 92.69 80 PHE A CA 1
ATOM 663 C C . PHE A 1 80 ? -18.514 3.248 -8.300 1.00 92.69 80 PHE A C 1
ATOM 665 O O . PHE 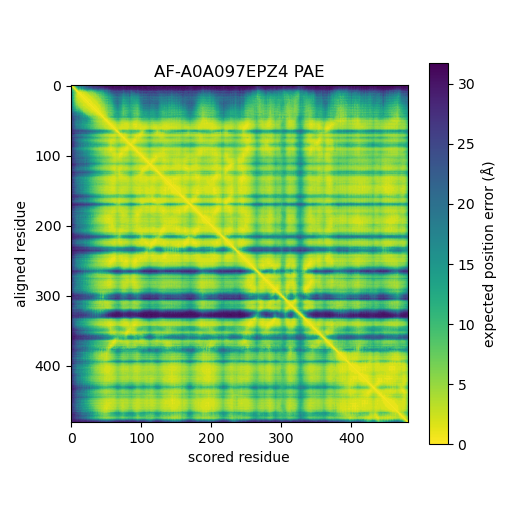A 1 80 ? -19.259 3.551 -7.366 1.00 92.69 80 PHE A O 1
ATOM 672 N N . ILE A 1 81 ? -17.686 4.100 -8.884 1.00 91.31 81 ILE A N 1
ATOM 673 C CA . ILE A 1 81 ? -17.645 5.519 -8.577 1.00 91.31 81 ILE A CA 1
ATOM 674 C C . ILE A 1 81 ? -18.187 6.258 -9.781 1.00 91.31 81 ILE A C 1
ATOM 676 O O . ILE A 1 81 ? -17.532 6.348 -10.819 1.00 91.31 81 ILE A O 1
ATOM 680 N N . GLU A 1 82 ? -19.402 6.765 -9.627 1.00 91.56 82 GLU A N 1
ATOM 681 C CA . GLU A 1 82 ? -20.083 7.547 -10.642 1.00 91.56 82 GLU A CA 1
ATOM 682 C C . GLU A 1 82 ? -19.763 9.024 -10.435 1.00 91.56 82 GLU A C 1
ATOM 684 O O . GLU A 1 82 ? -20.252 9.661 -9.501 1.00 91.56 82 GLU A O 1
ATOM 689 N N . ASP A 1 83 ? -18.949 9.580 -11.325 1.00 89.75 83 ASP A N 1
ATOM 690 C CA . ASP A 1 83 ? -18.738 11.017 -11.424 1.00 89.75 83 ASP A CA 1
ATOM 691 C C . ASP A 1 83 ? -19.934 11.639 -12.144 1.00 89.75 83 ASP A C 1
ATOM 693 O O . ASP A 1 83 ? -20.030 11.626 -13.375 1.00 89.75 83 ASP A O 1
ATOM 697 N N . LYS A 1 84 ? -20.861 12.199 -11.368 1.00 89.00 84 LYS A N 1
ATOM 698 C CA . LYS A 1 84 ? -22.107 12.769 -11.892 1.00 89.00 84 LYS A CA 1
ATOM 699 C C . LYS A 1 84 ? -21.875 14.037 -12.710 1.00 89.00 8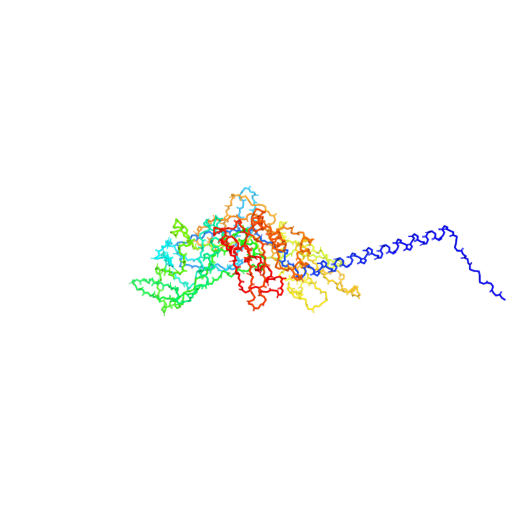4 LYS A C 1
ATOM 701 O O . LYS A 1 84 ? -22.704 14.370 -13.552 1.00 89.00 84 LYS A O 1
ATOM 706 N N . LYS A 1 85 ? -20.766 14.750 -12.479 1.00 87.88 85 LYS A N 1
ATOM 707 C CA . LYS A 1 85 ? -20.430 15.969 -13.227 1.00 87.88 85 LYS A CA 1
ATOM 708 C C . LYS A 1 85 ? -19.920 15.631 -14.623 1.00 87.88 85 LYS A C 1
ATOM 710 O O . LYS A 1 85 ? -20.336 16.261 -15.591 1.00 87.88 85 LYS A O 1
ATOM 715 N N . ASN A 1 86 ? -19.018 14.657 -14.714 1.00 87.38 86 ASN A N 1
ATOM 716 C CA . ASN A 1 86 ? -18.374 14.286 -15.976 1.00 87.38 86 ASN A CA 1
ATOM 717 C C . ASN A 1 86 ? -19.052 13.101 -16.683 1.00 87.38 86 ASN A C 1
ATOM 719 O O . ASN A 1 86 ? -18.652 12.752 -17.790 1.00 87.38 86 ASN A O 1
ATOM 723 N N . ASN A 1 87 ? -20.076 12.506 -16.062 1.00 87.25 87 ASN A N 1
ATOM 724 C CA . ASN A 1 87 ? -20.806 11.335 -16.547 1.00 87.25 87 ASN A CA 1
ATOM 725 C C . ASN A 1 87 ? -19.884 10.141 -16.853 1.00 87.25 87 ASN A C 1
ATOM 727 O O . ASN A 1 87 ? -20.004 9.488 -17.890 1.00 87.25 87 ASN A O 1
ATOM 731 N N . ASN A 1 88 ? -18.946 9.883 -15.941 1.00 89.38 88 ASN A N 1
ATOM 732 C CA . ASN A 1 88 ? -18.006 8.769 -16.024 1.00 89.38 88 ASN A CA 1
ATOM 733 C C . ASN A 1 88 ? -18.268 7.783 -14.888 1.00 89.38 88 ASN A C 1
ATOM 735 O O . ASN A 1 88 ? -18.604 8.190 -13.777 1.00 89.38 88 ASN A O 1
ATOM 739 N N . SER A 1 89 ? -18.060 6.497 -15.155 1.00 90.75 89 SER A N 1
ATOM 740 C CA . SER A 1 89 ? -18.083 5.452 -14.133 1.00 90.75 89 SER A CA 1
ATOM 741 C C . SER A 1 89 ? -16.712 4.803 -14.045 1.00 90.75 89 SER A C 1
ATOM 743 O O . SER A 1 89 ? -16.139 4.388 -15.058 1.00 90.75 89 SER A O 1
ATOM 745 N N . LEU A 1 90 ? -16.169 4.762 -12.835 1.00 93.56 90 LEU A N 1
ATOM 746 C CA . LEU A 1 90 ? -14.884 4.150 -12.553 1.00 93.56 90 LEU A CA 1
ATOM 747 C C . LEU A 1 90 ? -15.073 2.911 -11.690 1.00 93.56 90 LEU A C 1
ATOM 749 O O . LEU A 1 90 ? -15.847 2.919 -10.734 1.00 93.56 90 LEU A O 1
ATOM 753 N N . VAL A 1 91 ? -14.317 1.866 -12.004 1.00 94.06 91 VAL A N 1
ATOM 754 C CA . VAL A 1 91 ? -14.332 0.606 -11.263 1.00 94.06 91 VAL A CA 1
ATOM 755 C C . VAL A 1 91 ? -13.208 0.620 -10.239 1.00 94.06 91 VAL A C 1
ATOM 757 O O . VAL A 1 91 ? -12.044 0.887 -10.553 1.00 94.06 91 VAL A O 1
ATOM 760 N N . PHE A 1 92 ? -13.568 0.340 -8.998 1.00 94.25 92 PHE A N 1
ATOM 761 C CA . PHE A 1 92 ? -12.661 0.234 -7.874 1.00 94.25 92 PHE A CA 1
ATOM 762 C C . PHE A 1 92 ? -12.815 -1.133 -7.215 1.00 94.25 92 PHE A C 1
ATOM 764 O O . PHE A 1 92 ? -13.915 -1.677 -7.152 1.00 94.25 92 PHE A O 1
ATOM 771 N N . THR A 1 93 ? -11.728 -1.671 -6.677 1.00 94.69 93 THR A N 1
ATOM 772 C CA . THR A 1 93 ? -11.755 -2.898 -5.878 1.00 94.69 93 THR A CA 1
ATOM 773 C C . THR A 1 93 ? -11.009 -2.700 -4.563 1.00 94.69 93 THR A C 1
ATOM 775 O O . THR A 1 93 ? -10.023 -1.953 -4.507 1.00 94.69 93 THR A O 1
ATOM 778 N N . PRO A 1 94 ? -11.430 -3.366 -3.479 1.00 93.81 94 PRO A N 1
ATOM 779 C CA . PRO A 1 94 ? -10.612 -3.467 -2.291 1.00 93.81 94 PRO A CA 1
ATOM 780 C C . PRO A 1 94 ? -9.407 -4.361 -2.595 1.00 93.81 94 PRO A C 1
ATOM 782 O O . PRO A 1 94 ? -9.500 -5.361 -3.311 1.00 93.81 94 PRO A O 1
ATOM 785 N N . ARG A 1 95 ? -8.253 -3.987 -2.042 1.00 91.69 95 ARG A N 1
ATOM 786 C CA . ARG A 1 95 ? -7.011 -4.777 -2.113 1.00 91.69 95 ARG A CA 1
ATOM 787 C C . ARG A 1 95 ? -6.642 -5.376 -0.760 1.00 91.69 95 ARG A C 1
ATOM 789 O O . ARG A 1 95 ? -5.484 -5.702 -0.528 1.00 91.69 95 ARG A O 1
ATOM 796 N N . LEU A 1 96 ? -7.613 -5.503 0.139 1.00 92.06 96 LEU A N 1
ATOM 797 C CA . LEU A 1 96 ? -7.500 -6.236 1.395 1.00 92.06 96 LEU A CA 1
ATOM 798 C C . LEU A 1 96 ? -8.865 -6.795 1.800 1.00 92.06 96 LEU A C 1
ATOM 800 O O . LEU A 1 96 ? -9.894 -6.303 1.342 1.00 92.06 96 LEU A O 1
ATOM 804 N N . GLU A 1 97 ? -8.849 -7.820 2.643 1.00 92.00 97 GLU A N 1
ATOM 805 C CA . GLU A 1 97 ? -10.057 -8.369 3.256 1.00 92.00 97 GLU A CA 1
ATOM 806 C C . GLU A 1 97 ? -10.399 -7.591 4.530 1.00 92.00 97 GLU A C 1
ATOM 808 O O . GLU A 1 97 ? -9.568 -7.506 5.440 1.00 92.00 97 GLU A O 1
ATOM 813 N N . THR A 1 98 ? -11.614 -7.049 4.602 1.00 92.00 98 THR A N 1
ATOM 814 C CA . THR A 1 98 ? -12.073 -6.227 5.731 1.00 92.00 98 THR A CA 1
ATOM 815 C C . THR A 1 98 ? -13.370 -6.779 6.298 1.00 92.00 98 THR A C 1
ATOM 817 O O . THR A 1 98 ? -14.337 -6.973 5.563 1.00 92.00 98 THR A O 1
ATOM 820 N N . THR A 1 99 ? -13.426 -6.953 7.618 1.00 92.50 99 THR A N 1
ATOM 821 C CA . THR A 1 99 ? -14.689 -7.182 8.329 1.00 92.50 99 THR A CA 1
ATOM 822 C C . THR A 1 99 ? -15.359 -5.844 8.623 1.00 92.50 99 THR A C 1
ATOM 824 O O . THR A 1 99 ? -14.755 -4.973 9.250 1.00 92.50 99 THR A O 1
ATOM 827 N N . ILE A 1 100 ? -16.613 -5.699 8.204 1.00 92.12 100 ILE A N 1
ATOM 828 C CA . ILE A 1 100 ? -17.504 -4.620 8.625 1.00 92.12 100 ILE A CA 1
ATOM 829 C C . ILE A 1 100 ? -18.285 -5.122 9.835 1.00 92.12 100 ILE A C 1
ATOM 831 O O . ILE A 1 100 ? -19.035 -6.091 9.733 1.00 92.12 100 ILE A O 1
ATOM 835 N N . ALA A 1 101 ? -18.063 -4.500 10.988 1.00 91.44 101 ALA A N 1
ATOM 836 C CA . ALA A 1 101 ? -18.701 -4.850 12.251 1.00 91.44 101 ALA A CA 1
ATOM 837 C C . ALA A 1 101 ? -19.934 -3.959 12.510 1.00 91.44 101 ALA A C 1
ATOM 839 O O . ALA A 1 101 ? -19.930 -2.798 12.096 1.00 91.44 101 ALA A O 1
ATOM 840 N N . PRO A 1 102 ? -20.968 -4.431 13.227 1.00 91.00 102 PRO A N 1
ATOM 841 C CA . PRO A 1 102 ? -22.188 -3.665 13.491 1.00 91.00 102 PRO A CA 1
ATOM 842 C C . PRO A 1 102 ? -22.012 -2.680 14.653 1.00 91.00 102 PRO A C 1
ATOM 844 O O . PRO A 1 102 ? -22.677 -2.765 15.685 1.00 91.00 102 PRO A O 1
ATOM 847 N N . VAL A 1 103 ? -21.034 -1.787 14.521 1.00 90.75 103 VAL A N 1
ATOM 848 C CA . VAL A 1 103 ? -20.614 -0.866 15.580 1.00 90.75 103 VAL A CA 1
ATOM 849 C C . VAL A 1 103 ? -21.551 0.332 15.633 1.00 90.75 103 VAL A C 1
ATOM 851 O O . VAL A 1 103 ? -21.676 1.084 14.668 1.00 90.75 103 VAL A O 1
ATOM 854 N N . LYS A 1 104 ? -22.151 0.536 16.803 1.00 90.56 104 LYS A N 1
ATOM 855 C CA . LYS A 1 104 ? -22.967 1.699 17.139 1.00 90.56 104 LYS A CA 1
ATOM 856 C C . LYS A 1 104 ? -22.103 2.895 17.525 1.00 90.56 104 LYS A C 1
ATOM 858 O O . LYS A 1 104 ? -22.350 4.008 17.063 1.00 90.56 104 LYS A O 1
ATOM 863 N N . ASP A 1 105 ? -21.122 2.667 18.396 1.00 90.62 105 ASP A N 1
ATOM 864 C CA . ASP A 1 105 ? -20.229 3.707 18.905 1.00 90.62 105 ASP A CA 1
ATOM 865 C C . ASP A 1 105 ? -18.814 3.168 19.144 1.00 90.62 105 ASP A C 1
ATOM 867 O O . ASP A 1 105 ? -18.609 1.983 19.420 1.00 90.62 105 ASP A O 1
ATOM 871 N N . ILE A 1 106 ? -17.840 4.067 19.020 1.00 93.25 106 ILE A N 1
ATOM 872 C CA . ILE A 1 106 ? -16.420 3.812 19.241 1.00 93.25 106 ILE A CA 1
ATOM 873 C C . ILE A 1 106 ? -15.863 4.898 20.156 1.00 93.25 106 ILE A C 1
ATOM 875 O O . ILE A 1 106 ? -15.870 6.082 19.820 1.00 93.25 106 ILE A O 1
ATOM 879 N N . GLN A 1 107 ? -15.349 4.495 21.314 1.00 94.75 107 GLN A N 1
ATOM 880 C CA . GLN A 1 107 ? -14.785 5.417 22.297 1.00 94.75 107 GLN A CA 1
ATOM 881 C C . GLN A 1 107 ? -13.346 5.041 22.598 1.00 94.75 107 GLN A C 1
ATOM 883 O O . GLN A 1 107 ? -13.051 3.893 22.918 1.00 94.75 107 GLN A O 1
ATOM 888 N N . THR A 1 108 ? -12.449 6.020 22.535 1.00 94.38 108 THR A N 1
ATOM 889 C CA . THR A 1 108 ? -11.059 5.842 22.959 1.00 94.38 108 THR A CA 1
ATOM 890 C C . THR A 1 108 ? -10.823 6.641 24.235 1.00 94.38 108 THR A C 1
ATOM 892 O O . THR A 1 108 ? -11.223 7.800 24.320 1.00 94.38 108 THR A O 1
ATOM 895 N N . LYS A 1 109 ? -10.200 6.041 25.252 1.00 92.25 109 LYS A N 1
ATOM 896 C CA . LYS A 1 109 ? -9.864 6.727 26.511 1.00 92.25 109 LYS A CA 1
ATOM 897 C C . LYS A 1 109 ? -8.457 6.368 26.950 1.00 92.25 109 LYS A C 1
ATOM 899 O O . LYS A 1 109 ? -8.079 5.196 26.930 1.00 92.25 109 LYS A O 1
ATOM 904 N N . GLN A 1 110 ? -7.709 7.366 27.402 1.00 91.62 110 GLN A N 1
ATOM 905 C CA . GLN A 1 110 ? -6.459 7.132 28.109 1.00 91.62 110 GLN A CA 1
ATOM 906 C C . GLN A 1 110 ? -6.764 6.514 29.475 1.00 91.62 110 GLN A C 1
ATOM 908 O O . GLN A 1 110 ? -7.554 7.059 30.245 1.00 91.62 110 GLN A O 1
ATOM 913 N N . VAL A 1 111 ? -6.157 5.365 29.762 1.00 90.69 111 VAL A N 1
ATOM 914 C CA . VAL A 1 111 ? -6.285 4.693 31.064 1.00 90.69 111 VAL A CA 1
ATOM 915 C C . VAL A 1 111 ? -5.179 5.169 32.000 1.00 90.69 111 VAL A C 1
ATOM 917 O O . VAL A 1 111 ? -5.416 5.401 33.182 1.00 90.69 111 VAL A O 1
ATOM 920 N N . ASN A 1 112 ? -3.964 5.303 31.467 1.00 89.44 112 ASN A N 1
ATOM 921 C CA . ASN A 1 112 ? -2.793 5.846 32.148 1.00 89.44 112 ASN A CA 1
ATOM 922 C C . ASN A 1 112 ? -1.783 6.366 31.105 1.00 89.44 112 ASN A C 1
ATOM 924 O O . ASN A 1 112 ? -2.075 6.399 29.912 1.00 89.44 112 ASN A O 1
ATOM 928 N N . GLU A 1 113 ? -0.588 6.759 31.542 1.00 86.81 113 GLU A N 1
ATOM 929 C CA . GLU A 1 113 ? 0.476 7.304 30.684 1.00 86.81 113 GLU A CA 1
ATOM 930 C C . GLU A 1 113 ? 0.935 6.367 29.558 1.00 86.81 113 GLU A C 1
ATOM 932 O O . GLU A 1 113 ? 1.452 6.843 28.562 1.00 86.81 113 GLU A O 1
ATOM 937 N N . SER A 1 114 ? 0.732 5.055 29.680 1.00 89.62 114 SER A N 1
ATOM 938 C CA . SER A 1 114 ? 1.226 4.048 28.728 1.00 89.62 114 SER A CA 1
ATOM 939 C C . SER A 1 114 ? 0.141 3.096 28.220 1.00 89.62 114 SER A C 1
ATOM 941 O O . SER A 1 114 ? 0.433 2.033 27.672 1.00 89.62 114 SER A O 1
ATOM 943 N N . THR A 1 115 ? -1.134 3.402 28.466 1.00 91.12 115 THR A N 1
ATOM 944 C CA . THR A 1 115 ? -2.249 2.506 28.142 1.00 91.12 115 THR A CA 1
ATOM 945 C C . THR A 1 115 ? -3.453 3.292 27.655 1.00 91.12 115 THR A C 1
ATOM 947 O O . THR A 1 115 ? -3.923 4.222 28.318 1.00 91.12 115 THR A O 1
ATOM 950 N N . VAL A 1 116 ? -4.017 2.835 26.542 1.00 93.50 116 VAL A N 1
ATOM 951 C CA . VAL A 1 116 ? -5.275 3.322 25.982 1.00 93.50 116 VAL A CA 1
ATOM 952 C C . VAL A 1 116 ? -6.299 2.194 25.928 1.00 93.50 116 VAL A C 1
ATOM 954 O O . VAL A 1 116 ? -5.972 1.026 25.716 1.00 93.50 116 VAL A O 1
ATOM 957 N N . SER A 1 117 ? -7.556 2.559 26.137 1.00 95.25 117 SER A N 1
ATOM 958 C CA . SER A 1 117 ? -8.709 1.679 25.972 1.00 95.25 117 SER A CA 1
ATOM 959 C C . SER A 1 117 ? -9.485 2.091 24.728 1.00 95.25 117 SER A C 1
ATOM 961 O O . SER A 1 117 ? -9.667 3.286 24.484 1.00 95.25 117 SER A O 1
ATOM 963 N N . LEU A 1 118 ? -9.923 1.106 23.947 1.00 97.06 118 LEU A N 1
ATOM 964 C CA . LEU A 1 118 ? -10.808 1.280 22.801 1.00 97.06 118 LEU A CA 1
ATOM 965 C C . LEU A 1 118 ? -12.067 0.443 23.015 1.00 97.06 118 LEU A C 1
ATOM 967 O O . LEU A 1 118 ? -12.012 -0.783 22.944 1.00 97.06 118 LEU A O 1
ATOM 971 N N . THR A 1 119 ? -13.192 1.100 23.263 1.00 97.19 119 THR A N 1
ATOM 972 C CA . THR A 1 119 ? -14.494 0.461 23.460 1.00 97.19 119 THR A CA 1
ATOM 973 C C . THR A 1 119 ? -15.300 0.503 22.169 1.00 97.19 119 THR A C 1
ATOM 975 O O . THR A 1 119 ? -15.449 1.566 21.565 1.00 97.19 119 THR A O 1
ATOM 978 N N . LEU A 1 120 ? -15.819 -0.654 21.767 1.00 95.75 120 LEU A N 1
ATOM 979 C CA . LEU A 1 120 ? -16.748 -0.850 20.662 1.00 95.75 120 LEU A CA 1
ATOM 980 C C . LEU A 1 120 ? -18.078 -1.332 21.233 1.00 95.75 120 LEU A C 1
ATOM 982 O O . LEU A 1 120 ? -18.137 -2.425 21.799 1.00 95.75 120 LEU A O 1
ATOM 986 N N . ASP A 1 121 ? -19.119 -0.525 21.064 1.00 94.31 121 ASP A N 1
ATOM 987 C CA . ASP A 1 121 ? -20.494 -0.905 21.379 1.00 94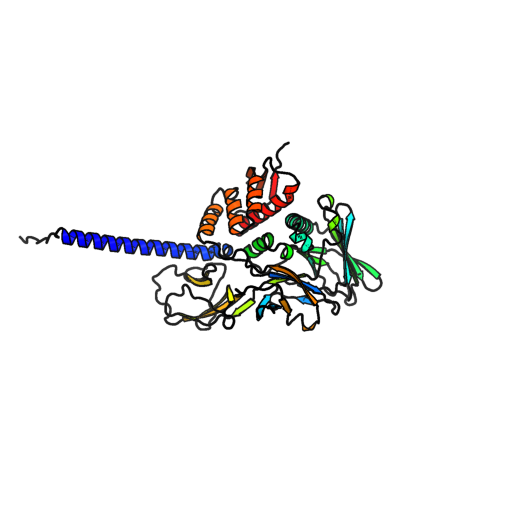.31 121 ASP A CA 1
ATOM 988 C C . ASP A 1 121 ? -21.181 -1.390 20.107 1.00 94.31 121 ASP A C 1
ATOM 990 O O . ASP A 1 121 ? -21.149 -0.696 19.086 1.00 94.31 121 ASP A O 1
ATOM 994 N N . PHE A 1 122 ? -21.819 -2.558 20.155 1.00 92.12 122 PHE A N 1
ATOM 995 C CA . PHE A 1 122 ? -22.478 -3.131 18.985 1.00 92.12 122 PHE A CA 1
ATOM 996 C C . PHE A 1 122 ? -23.995 -2.912 19.004 1.00 92.12 122 PHE A C 1
ATOM 998 O O . PHE A 1 122 ? -24.647 -2.978 20.045 1.00 92.12 122 PHE A O 1
ATOM 1005 N N . GLU A 1 123 ? -24.570 -2.638 17.833 1.00 89.38 123 GLU A N 1
ATOM 1006 C CA . GLU A 1 123 ? -26.025 -2.530 17.648 1.00 89.38 123 GLU A CA 1
ATOM 1007 C C . GLU A 1 123 ? -26.689 -3.913 17.552 1.00 89.38 123 GLU A C 1
ATOM 1009 O O . GLU A 1 123 ? -27.815 -4.123 18.010 1.00 89.38 123 GLU A O 1
ATOM 1014 N N . HIS A 1 124 ? -25.946 -4.880 17.014 1.00 85.25 124 HIS A N 1
ATOM 1015 C CA . HIS A 1 124 ? -26.308 -6.289 16.900 1.00 85.25 124 HIS A CA 1
ATOM 1016 C C . HIS A 1 124 ? -25.147 -7.167 17.362 1.00 85.25 124 HIS A C 1
ATOM 1018 O O . HIS A 1 124 ? -24.009 -6.709 17.392 1.00 85.25 124 HIS A O 1
ATOM 1024 N N . SER A 1 125 ? -25.418 -8.430 17.701 1.00 85.12 125 SER A N 1
ATOM 1025 C CA . SER A 1 125 ? -24.352 -9.354 18.108 1.00 85.12 125 SER A CA 1
ATOM 1026 C C . SER A 1 125 ? -23.276 -9.445 17.024 1.00 85.12 125 SER A C 1
ATOM 1028 O O . SER A 1 125 ? -23.592 -9.700 15.864 1.00 85.12 125 SER A O 1
ATOM 1030 N N . PHE A 1 126 ? -22.015 -9.245 17.403 1.00 86.31 126 PHE A N 1
ATOM 1031 C CA . PHE A 1 126 ? -20.877 -9.389 16.499 1.00 86.31 126 PHE A CA 1
ATOM 1032 C C . PHE A 1 126 ? -20.441 -10.856 16.415 1.00 86.31 126 PHE A C 1
ATOM 1034 O O . PHE A 1 126 ? -20.150 -11.468 17.440 1.00 86.31 126 PHE A O 1
ATOM 1041 N N . GLU A 1 127 ? -20.383 -11.416 15.202 1.00 85.94 127 GLU A N 1
ATOM 1042 C CA . GLU A 1 127 ? -20.149 -12.857 14.969 1.00 85.94 127 GLU A CA 1
ATOM 1043 C C . GLU A 1 127 ? -18.740 -13.208 14.453 1.00 85.94 127 GLU A C 1
ATOM 1045 O O . GLU A 1 127 ? -18.438 -14.373 14.191 1.00 85.94 127 GLU A O 1
ATOM 1050 N N . TYR A 1 128 ? -17.848 -12.225 14.321 1.00 88.38 128 TYR A N 1
ATOM 1051 C CA . TYR A 1 128 ? -16.481 -12.445 13.843 1.00 88.38 128 TYR A CA 1
ATOM 1052 C C . TYR A 1 128 ? -15.478 -12.343 14.994 1.00 88.38 128 TYR A C 1
ATOM 1054 O O . TYR A 1 128 ? -15.620 -11.524 15.893 1.00 88.38 128 TYR A O 1
ATOM 1062 N N . ASP A 1 129 ? -14.417 -13.148 14.964 1.00 90.56 129 ASP A N 1
ATOM 1063 C CA . ASP A 1 129 ? -13.307 -13.056 15.924 1.00 90.56 129 ASP A CA 1
ATOM 1064 C C . ASP A 1 129 ? -12.212 -12.071 15.473 1.00 90.56 129 ASP A C 1
ATOM 1066 O O . ASP A 1 129 ? -11.158 -11.963 16.106 1.00 90.56 129 ASP A O 1
ATOM 1070 N N . TYR A 1 130 ? -12.462 -11.357 14.373 1.00 92.56 130 TYR A N 1
ATOM 1071 C CA . TYR A 1 130 ? -11.493 -10.525 13.680 1.00 92.56 130 TYR A CA 1
ATOM 1072 C C . TYR A 1 130 ? -12.126 -9.266 13.081 1.00 92.56 130 TYR A C 1
ATOM 1074 O O . TYR A 1 130 ? -13.159 -9.332 12.409 1.00 92.56 130 TYR A O 1
ATOM 1082 N N . PHE A 1 131 ? -11.458 -8.127 13.264 1.00 94.69 131 PHE A N 1
ATOM 1083 C CA . PHE A 1 131 ? -11.817 -6.848 12.649 1.00 94.69 131 PHE A CA 1
ATOM 1084 C C . PHE A 1 131 ? -10.597 -5.935 12.480 1.00 94.69 131 PHE A C 1
ATOM 1086 O O . PHE A 1 131 ? -9.523 -6.181 13.034 1.00 94.69 131 PHE A O 1
ATOM 1093 N N . THR A 1 132 ? -10.770 -4.859 11.715 1.00 95.88 132 THR A N 1
ATOM 1094 C CA . THR A 1 132 ? -9.710 -3.886 11.430 1.00 95.88 132 THR A CA 1
ATOM 1095 C C . THR A 1 132 ? -9.972 -2.573 12.156 1.00 95.88 132 THR A C 1
ATOM 1097 O O . THR A 1 132 ? -11.042 -1.983 12.019 1.00 95.88 132 THR A O 1
ATOM 1100 N N . VAL A 1 133 ? -8.973 -2.090 12.892 1.00 96.94 133 VAL A N 1
ATOM 1101 C CA . VAL A 1 133 ? -8.971 -0.772 13.532 1.00 96.94 133 VAL A CA 1
ATOM 1102 C C . VAL A 1 133 ? -8.037 0.148 12.759 1.00 96.94 133 VAL A C 1
ATOM 1104 O O . VAL A 1 133 ? -6.948 -0.241 12.342 1.00 96.94 133 VAL A O 1
ATOM 1107 N N . TRP A 1 134 ? -8.463 1.388 12.578 1.00 96.62 134 TRP A N 1
ATOM 1108 C CA . TRP A 1 134 ? -7.735 2.420 11.857 1.00 96.62 134 TRP A CA 1
ATOM 1109 C C . TRP A 1 134 ? -7.338 3.530 12.814 1.00 96.62 134 TRP A C 1
ATOM 1111 O O . TRP A 1 134 ? -8.144 3.931 13.653 1.00 96.62 134 TRP A O 1
ATOM 1121 N N . ILE A 1 135 ? -6.130 4.068 12.662 1.00 95.44 135 ILE A N 1
ATOM 1122 C CA . ILE A 1 135 ? -5.826 5.392 13.205 1.00 95.44 135 ILE A CA 1
ATOM 1123 C C . ILE A 1 135 ? -6.702 6.385 12.442 1.00 95.44 135 ILE A C 1
ATOM 1125 O O . ILE A 1 135 ? -6.910 6.246 11.236 1.00 95.44 135 ILE A O 1
ATOM 1129 N N . ASN A 1 136 ? -7.265 7.359 13.149 1.00 94.12 136 ASN A N 1
ATOM 1130 C CA . ASN A 1 136 ? -8.204 8.312 12.588 1.00 94.12 136 ASN A CA 1
ATOM 1131 C C . ASN A 1 136 ? -7.611 8.961 11.326 1.00 94.12 136 ASN A C 1
ATOM 1133 O O . ASN A 1 136 ? -6.587 9.642 11.424 1.00 94.12 136 ASN A O 1
ATOM 1137 N N . PRO A 1 137 ? -8.264 8.810 10.158 1.00 93.62 137 PRO A N 1
ATOM 1138 C CA . PRO A 1 137 ? -7.748 9.318 8.891 1.00 93.62 137 PRO A CA 1
ATOM 1139 C C . PRO A 1 137 ? -7.434 10.813 8.901 1.00 93.62 137 PRO A C 1
ATOM 1141 O O . PRO A 1 137 ? -6.487 11.250 8.249 1.00 93.62 137 PRO A O 1
ATOM 1144 N N . GLN A 1 138 ? -8.202 11.604 9.656 1.00 91.75 138 GLN A N 1
ATOM 1145 C CA . GLN A 1 138 ? -7.960 13.034 9.798 1.00 91.75 138 GLN A CA 1
ATOM 1146 C C . GLN A 1 138 ? -6.657 13.294 10.558 1.00 91.75 138 GLN A C 1
ATOM 1148 O O . GLN A 1 138 ? -5.822 14.059 10.079 1.00 91.75 138 GLN A O 1
ATOM 1153 N N . PHE A 1 139 ? -6.442 12.608 11.685 1.00 91.06 139 PHE A N 1
ATOM 1154 C CA . PHE A 1 139 ? -5.179 12.672 12.422 1.00 91.06 139 PHE A CA 1
ATOM 1155 C C . PHE A 1 139 ? -4.016 12.212 11.536 1.00 91.06 139 PHE A C 1
ATOM 1157 O O . PHE A 1 139 ? -3.046 12.938 11.364 1.00 91.06 139 PHE A O 1
ATOM 1164 N N . SER A 1 140 ? -4.155 11.064 10.868 1.00 91.06 140 SER A N 1
ATOM 1165 C CA . SER A 1 140 ? -3.152 10.507 9.952 1.00 91.06 140 SER A CA 1
ATOM 1166 C C . SER A 1 140 ? -2.776 11.420 8.783 1.00 91.06 140 SER A C 1
ATOM 1168 O O . SER A 1 140 ? -1.653 11.339 8.283 1.00 91.06 140 SER A O 1
ATOM 1170 N N . LYS A 1 141 ? -3.702 12.271 8.329 1.00 89.19 141 LYS A N 1
ATOM 1171 C CA . LYS A 1 141 ? -3.458 13.238 7.255 1.00 89.19 141 LYS A CA 1
ATOM 1172 C C . LYS A 1 141 ? -2.584 14.402 7.724 1.00 89.19 141 LYS A C 1
ATOM 1174 O O . LYS A 1 141 ? -1.695 14.814 6.986 1.00 89.19 141 LYS A O 1
ATOM 1179 N N . PHE A 1 142 ? -2.832 14.928 8.924 1.00 88.44 142 PHE A N 1
ATOM 1180 C CA . PHE A 1 142 ? -2.104 16.085 9.463 1.00 88.44 142 PHE A CA 1
ATOM 1181 C C . PHE A 1 142 ? -0.827 15.693 10.223 1.00 88.44 142 PHE A C 1
ATOM 1183 O O . PHE A 1 142 ? 0.166 16.410 10.166 1.00 88.44 142 PHE A O 1
ATOM 1190 N N . HIS A 1 143 ? -0.829 14.525 10.862 1.00 89.19 143 HIS A N 1
ATOM 1191 C CA . HIS A 1 143 ? 0.229 14.013 11.734 1.00 89.19 143 HIS A CA 1
ATOM 1192 C C . HIS A 1 143 ? 0.761 12.666 11.218 1.00 89.19 143 HIS A C 1
ATOM 1194 O O . HIS A 1 143 ? 0.841 11.678 11.948 1.00 89.19 143 HIS A O 1
ATOM 1200 N N . LYS A 1 144 ? 1.112 12.595 9.922 1.00 90.12 144 LYS A N 1
ATOM 1201 C CA . LYS A 1 144 ? 1.464 11.324 9.254 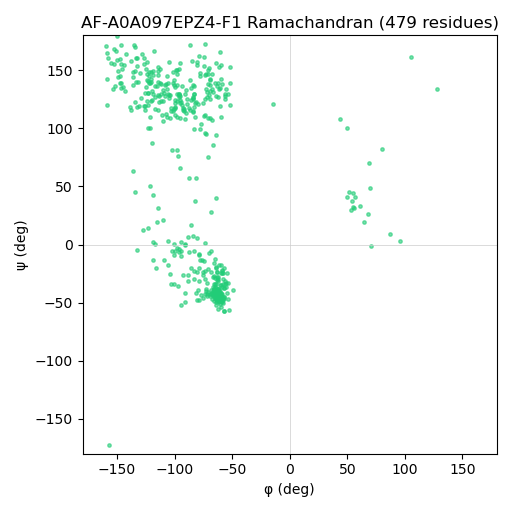1.00 90.12 144 LYS A CA 1
ATOM 1202 C C . LYS A 1 144 ? 2.629 10.574 9.920 1.00 90.12 144 LYS A C 1
ATOM 1204 O O . LYS A 1 144 ? 2.601 9.350 10.000 1.00 90.12 144 LYS A O 1
ATOM 1209 N N . TYR A 1 145 ? 3.626 11.305 10.416 1.00 91.50 145 TYR A N 1
ATOM 1210 C CA . TYR A 1 145 ? 4.816 10.733 11.052 1.00 91.50 145 TYR A CA 1
ATOM 1211 C C . TYR A 1 145 ? 4.506 10.144 12.433 1.00 91.50 145 TYR A C 1
ATOM 1213 O O . TYR A 1 145 ? 4.907 9.022 12.730 1.00 91.50 145 TYR A O 1
ATOM 1221 N N . GLU A 1 146 ? 3.729 10.868 13.242 1.00 89.50 146 GLU A N 1
ATOM 1222 C CA . GLU A 1 146 ? 3.249 10.402 14.549 1.00 89.50 146 GLU A CA 1
ATOM 1223 C C . GLU A 1 146 ? 2.320 9.193 14.394 1.00 89.50 146 GLU A C 1
ATOM 1225 O O . GLU A 1 146 ? 2.428 8.228 15.141 1.00 89.50 146 GLU A O 1
ATOM 1230 N N . ALA A 1 147 ? 1.450 9.191 13.381 1.00 92.00 147 ALA A N 1
ATOM 1231 C CA . ALA A 1 147 ? 0.566 8.063 13.112 1.00 92.00 147 ALA A CA 1
ATOM 1232 C C . ALA A 1 147 ? 1.326 6.775 12.721 1.00 92.00 147 ALA A C 1
ATOM 1234 O O . ALA A 1 147 ? 0.961 5.703 13.203 1.00 92.00 147 ALA A O 1
ATOM 1235 N N . ASP A 1 148 ? 2.393 6.840 11.903 1.00 92.56 148 ASP A N 1
ATOM 1236 C CA . ASP A 1 148 ? 3.235 5.652 11.633 1.00 92.56 148 ASP A CA 1
ATOM 1237 C C . ASP A 1 148 ? 3.957 5.187 12.905 1.00 92.56 148 ASP A C 1
ATOM 1239 O O . ASP A 1 148 ? 4.087 3.981 13.123 1.00 92.56 148 ASP A O 1
ATOM 1243 N N . PHE A 1 149 ? 4.385 6.114 13.768 1.00 90.06 149 PHE A N 1
ATOM 1244 C CA . PHE A 1 149 ? 5.000 5.775 15.051 1.00 90.06 149 PHE A CA 1
ATOM 1245 C C . PHE A 1 149 ? 4.019 5.049 15.986 1.00 90.06 149 PHE A C 1
ATOM 1247 O O . PHE A 1 149 ? 4.316 3.926 16.391 1.00 90.06 149 PHE A O 1
ATOM 1254 N N . ILE A 1 150 ? 2.819 5.604 16.211 1.00 92.12 150 ILE A N 1
ATOM 1255 C CA . ILE A 1 150 ? 1.734 4.971 16.986 1.00 92.12 150 ILE A CA 1
ATOM 1256 C C . ILE A 1 150 ? 1.435 3.571 16.442 1.00 92.12 150 ILE A C 1
ATOM 1258 O O . ILE A 1 150 ? 1.353 2.603 17.197 1.00 92.12 150 ILE A O 1
ATOM 1262 N N . LEU A 1 151 ? 1.303 3.434 15.119 1.00 94.75 151 LEU A N 1
ATOM 1263 C CA . LEU A 1 151 ? 1.049 2.140 14.494 1.00 94.75 151 LEU A CA 1
ATOM 1264 C C . LEU A 1 151 ? 2.177 1.139 14.775 1.00 94.75 151 LEU A C 1
ATOM 1266 O O . LEU A 1 151 ? 1.909 -0.014 15.110 1.00 94.75 151 LEU A O 1
ATOM 1270 N N . ASN A 1 152 ? 3.436 1.557 14.620 1.00 92.06 152 ASN A N 1
ATOM 1271 C CA . ASN A 1 152 ? 4.583 0.692 14.881 1.00 92.06 152 ASN A CA 1
ATOM 1272 C C . ASN A 1 152 ? 4.644 0.280 16.360 1.00 92.06 152 ASN A C 1
ATOM 1274 O O . ASN A 1 152 ? 4.970 -0.869 16.645 1.00 92.06 152 ASN A O 1
ATOM 1278 N N . GLU A 1 153 ? 4.337 1.183 17.290 1.00 92.00 153 GLU A N 1
ATOM 1279 C CA . GLU A 1 153 ? 4.306 0.879 18.721 1.00 92.00 153 GLU A CA 1
ATOM 1280 C C . GLU A 1 153 ? 3.230 -0.169 19.037 1.00 92.00 153 GLU A C 1
ATOM 1282 O O . GLU A 1 153 ? 3.531 -1.214 19.617 1.00 92.00 153 GLU A O 1
ATOM 1287 N N . LEU A 1 154 ? 2.008 0.036 18.528 1.00 94.12 154 LEU A N 1
ATOM 1288 C CA . LEU A 1 154 ? 0.902 -0.910 18.682 1.00 94.12 154 LEU A CA 1
ATOM 1289 C C . LEU A 1 154 ? 1.248 -2.302 18.140 1.00 94.12 154 LEU A C 1
ATOM 1291 O O . LEU A 1 154 ? 0.986 -3.305 18.803 1.00 94.12 154 LEU A O 1
ATOM 1295 N N . LEU A 1 155 ? 1.851 -2.375 16.951 1.00 94.50 155 LEU A N 1
ATOM 1296 C CA . LEU A 1 155 ? 2.209 -3.642 16.303 1.00 94.50 155 LEU A CA 1
ATOM 1297 C C . LEU A 1 155 ? 3.379 -4.373 16.980 1.00 94.50 155 LEU A C 1
ATOM 1299 O O . LEU A 1 155 ? 3.512 -5.582 16.801 1.00 94.50 155 LEU A O 1
ATOM 1303 N N . ASN A 1 156 ? 4.214 -3.668 17.746 1.00 91.94 156 ASN A N 1
ATOM 1304 C CA . ASN A 1 156 ? 5.346 -4.247 18.475 1.00 91.94 156 ASN A CA 1
ATOM 1305 C C . ASN A 1 156 ? 5.010 -4.613 19.928 1.00 91.94 156 ASN A C 1
ATOM 1307 O O . ASN A 1 156 ? 5.883 -5.086 20.664 1.00 91.94 156 ASN A O 1
ATOM 1311 N N . ASN A 1 157 ? 3.758 -4.426 20.351 1.00 88.69 157 ASN A N 1
ATOM 1312 C CA . ASN A 1 157 ? 3.317 -4.831 21.675 1.00 88.69 157 ASN A CA 1
ATOM 1313 C C . ASN A 1 157 ? 3.503 -6.332 21.901 1.00 88.69 157 ASN A C 1
ATOM 1315 O O . ASN A 1 157 ? 3.197 -7.173 21.052 1.00 88.69 157 ASN A O 1
ATOM 1319 N N . LYS A 1 158 ? 3.967 -6.682 23.102 1.00 88.12 158 LYS A N 1
ATOM 1320 C CA . LYS A 1 158 ? 4.028 -8.081 23.519 1.00 88.12 158 LYS A CA 1
ATOM 1321 C C . LYS A 1 158 ? 2.602 -8.605 23.716 1.00 88.12 158 LYS A C 1
ATOM 1323 O O . LYS A 1 158 ? 1.790 -7.893 24.303 1.00 88.12 158 LYS A O 1
ATOM 1328 N N . PRO A 1 159 ? 2.303 -9.865 23.352 1.00 84.12 159 PRO A N 1
ATOM 1329 C CA . PRO A 1 159 ? 0.977 -10.450 23.574 1.00 84.12 159 PRO A CA 1
ATOM 1330 C C . PRO A 1 159 ? 0.509 -10.446 25.040 1.00 84.12 159 PRO A C 1
ATOM 1332 O O . PRO A 1 159 ? -0.678 -10.584 25.301 1.00 84.12 159 PRO A O 1
ATOM 1335 N N . SER A 1 160 ? 1.431 -10.321 26.003 1.00 85.88 160 SER A N 1
ATOM 1336 C CA . SER A 1 160 ? 1.125 -10.190 27.434 1.00 85.88 160 SER A CA 1
ATOM 1337 C C . SER A 1 160 ? 0.569 -8.824 27.833 1.00 85.88 160 SER A C 1
ATOM 1339 O O . SER A 1 160 ? -0.062 -8.716 28.880 1.00 85.88 160 SER A O 1
ATOM 1341 N N . ASP A 1 161 ? 0.835 -7.794 27.034 1.00 88.94 161 ASP A N 1
ATOM 1342 C CA . ASP A 1 161 ? 0.603 -6.392 27.394 1.00 88.94 161 ASP A CA 1
ATOM 1343 C C . ASP A 1 161 ? -0.727 -5.873 26.825 1.00 88.94 161 ASP A C 1
ATOM 1345 O O . ASP A 1 161 ? -1.108 -4.731 27.070 1.00 88.94 161 ASP A O 1
ATOM 1349 N N . ILE A 1 162 ? -1.426 -6.711 26.058 1.00 95.19 162 ILE A N 1
ATOM 1350 C CA . ILE A 1 162 ? -2.646 -6.370 25.337 1.00 95.19 162 ILE A CA 1
ATOM 1351 C C . ILE A 1 162 ? -3.702 -7.453 25.541 1.00 95.19 162 ILE A C 1
ATOM 1353 O O . ILE A 1 162 ? -3.407 -8.649 25.554 1.00 95.19 162 ILE A O 1
ATOM 1357 N N . PHE A 1 163 ? -4.954 -7.045 25.707 1.00 96.94 163 PHE A N 1
ATOM 1358 C CA . PHE A 1 163 ? -6.073 -7.968 25.896 1.00 96.94 163 PHE A CA 1
ATOM 1359 C C . PHE A 1 163 ? -7.399 -7.293 25.550 1.00 96.94 163 PHE A C 1
ATOM 1361 O O . PHE A 1 163 ? -7.482 -6.071 25.452 1.00 96.94 163 PHE A O 1
ATOM 1368 N N . ALA A 1 164 ? -8.446 -8.093 25.379 1.00 97.50 164 ALA A N 1
ATOM 1369 C CA . ALA A 1 164 ? -9.814 -7.623 25.222 1.00 97.50 164 ALA A CA 1
ATOM 1370 C C . ALA A 1 164 ? -10.635 -8.016 26.447 1.00 97.50 164 ALA A C 1
ATOM 1372 O O . ALA A 1 164 ? -10.544 -9.148 26.925 1.00 97.50 164 ALA A O 1
ATOM 1373 N N . LYS A 1 165 ? -11.475 -7.107 26.928 1.00 97.12 165 LYS A N 1
ATOM 1374 C CA . LYS A 1 165 ? -12.605 -7.447 27.789 1.00 97.12 165 LYS A CA 1
ATOM 1375 C C . LYS A 1 165 ? -13.845 -7.507 26.905 1.00 97.12 165 LYS A C 1
ATOM 1377 O O . LYS A 1 165 ? -14.149 -6.553 26.196 1.00 97.12 165 LYS A O 1
ATOM 1382 N N . VAL A 1 166 ? -14.526 -8.641 26.919 1.00 95.94 166 VAL A N 1
ATOM 1383 C CA . VAL A 1 166 ? -15.690 -8.918 26.076 1.00 95.94 166 VAL A CA 1
ATOM 1384 C C . VAL A 1 166 ? -16.903 -9.049 26.976 1.00 95.94 166 VAL A C 1
ATOM 1386 O O . VAL A 1 166 ? -16.901 -9.889 27.881 1.00 95.94 166 VAL A O 1
ATOM 1389 N N . MET A 1 167 ? -17.915 -8.223 26.734 1.00 94.88 167 MET A N 1
ATOM 1390 C CA . MET A 1 167 ? -19.201 -8.311 27.411 1.00 94.88 167 MET A CA 1
ATOM 1391 C C . MET A 1 167 ? -20.194 -9.034 26.505 1.00 94.88 167 MET A C 1
ATOM 1393 O O . MET A 1 167 ? -20.448 -8.612 25.374 1.00 94.88 167 MET A O 1
ATOM 1397 N N . PHE A 1 168 ? -20.736 -10.135 27.013 1.00 92.75 168 PHE A N 1
ATOM 1398 C CA . PHE A 1 168 ? -21.783 -10.902 26.353 1.00 92.75 168 PHE A CA 1
ATOM 1399 C C . PHE A 1 168 ? -23.160 -10.484 26.858 1.00 92.75 168 PHE A C 1
ATOM 1401 O O . PHE A 1 168 ? -23.314 -10.040 28.003 1.00 92.75 168 PHE A O 1
ATOM 1408 N N . LYS A 1 169 ? -24.177 -10.729 26.036 1.00 87.75 169 LYS A N 1
ATOM 1409 C CA . LYS A 1 169 ? -25.577 -10.548 26.406 1.00 87.75 169 LYS A CA 1
ATOM 1410 C C . LYS A 1 169 ? -25.911 -11.309 27.685 1.00 87.75 169 LYS A C 1
ATOM 1412 O O . LYS A 1 169 ? -25.602 -12.491 27.835 1.00 87.75 169 LYS A O 1
ATOM 1417 N N . GLY A 1 170 ? -26.527 -10.604 28.630 1.00 83.19 170 GLY A N 1
ATOM 1418 C CA . GLY A 1 170 ? -26.750 -11.096 29.994 1.00 83.19 170 GLY A CA 1
ATOM 1419 C C . GLY A 1 170 ? -25.689 -10.657 31.011 1.00 83.19 170 GLY A C 1
ATOM 1420 O O . GLY A 1 170 ? -25.790 -11.037 32.175 1.00 83.19 170 GLY A O 1
ATOM 1421 N N . GLY A 1 171 ? -24.712 -9.835 30.606 1.00 81.56 171 GLY A N 1
ATOM 1422 C CA . GLY A 1 171 ? -23.772 -9.151 31.505 1.00 81.56 171 GLY A CA 1
ATOM 1423 C C . GLY A 1 171 ? -22.520 -9.951 31.876 1.00 81.56 171 GLY A C 1
ATOM 1424 O O . GLY A 1 171 ? -21.758 -9.529 32.745 1.00 81.56 171 GLY A O 1
ATOM 1425 N N . ASN A 1 172 ? -22.283 -11.098 31.233 1.00 88.00 172 ASN A N 1
ATOM 1426 C CA . ASN A 1 172 ? -21.079 -11.892 31.467 1.00 88.00 172 ASN A CA 1
ATOM 1427 C C . ASN A 1 172 ? -19.856 -11.197 30.855 1.00 88.00 172 ASN A C 1
ATOM 1429 O O . ASN A 1 172 ? -19.845 -10.896 29.663 1.00 88.00 172 ASN A O 1
ATOM 1433 N N . LEU A 1 173 ? -18.810 -10.997 31.659 1.00 92.81 173 LEU A N 1
ATOM 1434 C CA . LEU A 1 173 ? -17.546 -10.402 31.228 1.00 92.81 173 LEU A CA 1
ATOM 1435 C C . LEU A 1 173 ? -16.459 -11.475 31.120 1.00 92.81 173 LEU A C 1
ATOM 1437 O O . LEU A 1 173 ? -16.207 -12.204 32.080 1.00 92.81 173 LEU A O 1
ATOM 1441 N N . ALA A 1 174 ? -15.762 -11.529 29.987 1.00 93.94 174 ALA A N 1
ATOM 1442 C CA . ALA A 1 174 ? -14.590 -12.381 29.807 1.00 93.94 174 ALA A CA 1
ATOM 1443 C C . ALA A 1 174 ? -13.368 -11.571 29.376 1.00 93.94 174 ALA A C 1
ATOM 1445 O O . ALA A 1 174 ? -13.465 -10.672 28.545 1.00 93.94 174 ALA A O 1
ATOM 1446 N N . ILE A 1 175 ? -12.196 -11.937 29.895 1.00 95.75 175 ILE A N 1
ATOM 1447 C CA . ILE A 1 175 ? -10.913 -11.407 29.427 1.00 95.75 175 ILE A CA 1
ATOM 1448 C C . ILE A 1 175 ? -10.344 -12.387 28.404 1.00 95.75 175 ILE A C 1
ATOM 1450 O O . ILE A 1 175 ? -10.189 -13.577 28.685 1.00 95.75 175 ILE A O 1
ATOM 1454 N N . LYS A 1 176 ? -10.045 -11.887 27.209 1.00 95.12 176 LYS A N 1
ATOM 1455 C CA . LYS A 1 176 ? -9.550 -12.662 26.072 1.00 95.12 176 LYS A CA 1
ATOM 1456 C C . LYS A 1 176 ? -8.210 -12.108 25.606 1.00 95.12 176 LYS A C 1
ATOM 1458 O O . LYS A 1 176 ? -7.970 -10.902 25.644 1.00 95.12 176 LYS A O 1
ATOM 1463 N N . LYS A 1 177 ? -7.333 -13.001 25.151 1.00 95.31 177 LYS A N 1
ATOM 1464 C CA . LYS A 1 177 ? -6.077 -12.606 24.507 1.00 95.31 177 LYS A CA 1
ATOM 1465 C C . LYS A 1 177 ? -6.370 -12.053 23.122 1.00 95.31 177 LYS A C 1
ATOM 1467 O O . LYS A 1 177 ? -7.285 -12.531 22.450 1.00 95.31 177 LYS A O 1
ATOM 1472 N N . ILE A 1 178 ? -5.567 -11.084 22.698 1.00 96.56 178 ILE A N 1
ATOM 1473 C CA . ILE A 1 178 ? -5.654 -10.529 21.351 1.00 96.56 178 ILE A CA 1
ATOM 1474 C C . ILE A 1 178 ? -4.314 -10.607 20.636 1.00 96.56 178 ILE A C 1
ATOM 1476 O O . ILE A 1 178 ? -3.253 -10.562 21.256 1.00 96.56 178 ILE A O 1
ATOM 1480 N N . GLN A 1 179 ? -4.382 -10.704 19.316 1.00 95.69 179 GLN A N 1
ATOM 1481 C CA . GLN A 1 179 ? -3.237 -10.603 18.426 1.00 95.69 179 GLN A CA 1
ATOM 1482 C C . GLN A 1 179 ? -3.443 -9.407 17.505 1.00 95.69 179 GLN A C 1
ATOM 1484 O O . GLN A 1 179 ? -4.498 -9.274 16.879 1.00 95.69 179 GLN A O 1
ATOM 1489 N N . LEU A 1 180 ? -2.425 -8.553 17.421 1.00 96.44 180 LEU A N 1
ATOM 1490 C CA . LEU A 1 180 ? -2.387 -7.432 16.490 1.00 96.44 180 LEU A CA 1
ATOM 1491 C C . LEU A 1 180 ? -1.511 -7.809 15.303 1.00 96.44 180 LEU A C 1
ATOM 1493 O O . LEU A 1 180 ? -0.462 -8.432 15.462 1.00 96.44 180 LEU A O 1
ATOM 1497 N N . SER A 1 181 ? -1.934 -7.443 14.100 1.00 95.62 181 SER A N 1
ATOM 1498 C CA . SER A 1 181 ? -1.119 -7.640 12.903 1.00 95.62 181 SER A CA 1
ATOM 1499 C C . SER A 1 181 ? -1.288 -6.495 11.919 1.00 95.62 181 SER A C 1
ATOM 1501 O O . SER A 1 181 ? -2.306 -5.806 11.908 1.00 95.62 181 SER A O 1
ATOM 1503 N N . SER A 1 182 ? -0.273 -6.276 11.087 1.00 94.06 182 SER A N 1
ATOM 1504 C CA . SER A 1 182 ? -0.346 -5.282 10.022 1.00 94.06 182 SER A CA 1
ATOM 1505 C C . SER A 1 182 ? -1.415 -5.643 8.987 1.00 94.06 182 SER A C 1
ATOM 1507 O O . SER A 1 182 ? -1.774 -6.812 8.800 1.00 94.06 182 SER A O 1
ATOM 1509 N N . LEU A 1 183 ? -1.904 -4.625 8.275 1.00 93.88 183 LEU A N 1
ATOM 1510 C CA . LEU A 1 183 ? -2.781 -4.823 7.124 1.00 93.88 183 LEU A CA 1
ATOM 1511 C C . LEU A 1 183 ? -2.065 -5.636 6.042 1.00 93.88 183 LEU A C 1
ATOM 1513 O O . LEU A 1 183 ? -0.919 -5.355 5.682 1.00 93.88 183 LEU A O 1
ATOM 1517 N N . LYS A 1 184 ? -2.765 -6.628 5.491 1.00 91.06 184 LYS A N 1
ATOM 1518 C CA . LYS A 1 184 ? -2.254 -7.495 4.427 1.00 91.06 184 LYS A CA 1
ATOM 1519 C C . LYS A 1 184 ? -2.828 -7.067 3.082 1.00 91.06 184 LYS A C 1
ATOM 1521 O O . LYS A 1 184 ? -3.793 -7.643 2.594 1.00 91.06 184 LYS A O 1
ATOM 1526 N N . TYR A 1 185 ? -2.215 -6.044 2.499 1.00 91.06 185 TYR A N 1
ATOM 1527 C CA . TYR A 1 185 ? -2.555 -5.579 1.160 1.00 91.06 185 TYR A CA 1
ATOM 1528 C C . TYR A 1 185 ? -2.109 -6.557 0.073 1.00 91.06 185 TYR A C 1
ATOM 1530 O O . TYR A 1 185 ? -0.957 -6.989 0.052 1.00 91.06 185 TYR A O 1
ATOM 1538 N N . GLN A 1 186 ? -2.971 -6.767 -0.916 1.00 90.75 186 GLN A N 1
ATOM 1539 C CA . GLN A 1 186 ? -2.656 -7.339 -2.226 1.00 90.75 186 GLN A CA 1
ATOM 1540 C C . GLN A 1 186 ? -2.091 -6.273 -3.188 1.00 90.75 186 GLN A C 1
ATOM 1542 O O . GLN A 1 186 ? -2.384 -6.261 -4.379 1.00 90.75 186 GLN A O 1
ATOM 1547 N N . LEU A 1 187 ? -1.283 -5.356 -2.653 1.00 88.62 187 LEU A N 1
ATOM 1548 C CA . LEU A 1 187 ? -0.536 -4.352 -3.412 1.00 88.62 187 LEU A CA 1
ATOM 1549 C C . LEU A 1 187 ? 0.903 -4.823 -3.613 1.00 88.62 187 LEU A C 1
ATOM 1551 O O . LEU A 1 187 ? 1.467 -5.512 -2.753 1.00 88.62 187 LEU A O 1
ATOM 1555 N N . LYS A 1 188 ? 1.531 -4.405 -4.712 1.00 86.56 188 LYS A N 1
ATOM 1556 C CA . LYS A 1 188 ? 2.952 -4.651 -4.953 1.00 86.56 188 LYS A CA 1
ATOM 1557 C C . LYS A 1 188 ? 3.800 -3.975 -3.868 1.00 86.56 188 LYS A C 1
ATOM 1559 O O . LYS A 1 188 ? 3.414 -2.940 -3.319 1.00 86.56 188 LYS A O 1
ATOM 1564 N N . PRO A 1 189 ? 5.004 -4.497 -3.571 1.00 85.25 189 PRO A N 1
ATOM 1565 C CA . PRO A 1 189 ? 5.838 -3.944 -2.512 1.00 85.25 189 PRO A CA 1
ATOM 1566 C C . PRO A 1 189 ? 6.139 -2.447 -2.657 1.00 85.25 189 PRO A C 1
ATOM 1568 O O . PRO A 1 189 ? 6.199 -1.768 -1.633 1.00 85.25 189 PRO A O 1
ATOM 1571 N N . ILE A 1 190 ? 6.326 -1.926 -3.876 1.00 86.19 190 ILE A N 1
ATOM 1572 C CA . ILE A 1 190 ? 6.565 -0.490 -4.076 1.00 86.19 190 ILE A CA 1
ATOM 1573 C C . ILE A 1 190 ? 5.299 0.341 -3.847 1.00 86.19 190 ILE A C 1
ATOM 1575 O O . ILE A 1 190 ? 5.380 1.396 -3.231 1.00 86.19 190 ILE A O 1
ATOM 1579 N N . GLU A 1 191 ? 4.130 -0.153 -4.266 1.00 89.75 191 GLU A N 1
ATOM 1580 C CA . GLU A 1 191 ? 2.846 0.548 -4.146 1.00 89.75 191 GLU A CA 1
ATOM 1581 C C . GLU A 1 191 ? 2.518 0.778 -2.673 1.00 89.75 191 GLU A C 1
ATOM 1583 O O . GLU A 1 191 ? 2.092 1.862 -2.295 1.00 89.75 191 GLU A O 1
ATOM 1588 N N . GLN A 1 192 ? 2.825 -0.200 -1.814 1.00 90.00 192 GLN A N 1
ATOM 1589 C CA . GLN A 1 192 ? 2.717 -0.047 -0.361 1.00 90.00 192 GLN A CA 1
ATOM 1590 C C . GLN A 1 192 ? 3.641 1.052 0.187 1.00 90.00 192 GLN A C 1
ATOM 1592 O O . GLN A 1 192 ? 3.268 1.764 1.116 1.00 90.00 192 GLN A O 1
ATOM 1597 N N . THR A 1 193 ? 4.854 1.188 -0.358 1.00 89.69 193 THR A N 1
ATOM 1598 C CA . THR A 1 193 ? 5.794 2.246 0.043 1.00 89.69 193 THR A CA 1
ATOM 1599 C C . THR A 1 193 ? 5.292 3.619 -0.418 1.00 89.69 193 THR A C 1
ATOM 1601 O O . THR A 1 193 ? 5.277 4.554 0.378 1.00 89.69 193 THR A O 1
ATOM 1604 N N . ILE A 1 194 ? 4.816 3.725 -1.662 1.00 91.12 194 ILE A N 1
ATOM 1605 C CA . ILE A 1 194 ? 4.228 4.945 -2.240 1.00 91.12 194 ILE A CA 1
ATOM 1606 C C . ILE A 1 194 ? 2.982 5.362 -1.447 1.00 91.12 194 ILE A C 1
ATOM 1608 O O . ILE A 1 194 ? 2.846 6.528 -1.084 1.00 91.12 194 ILE A O 1
ATOM 1612 N N . ALA A 1 195 ? 2.111 4.412 -1.097 1.00 91.31 195 ALA A N 1
ATOM 1613 C CA . ALA A 1 195 ? 0.912 4.674 -0.306 1.00 91.31 195 ALA A CA 1
ATOM 1614 C C . ALA A 1 195 ? 1.232 5.290 1.061 1.00 91.31 195 ALA A C 1
ATOM 1616 O O . ALA A 1 195 ? 0.519 6.188 1.492 1.00 91.31 195 ALA A O 1
ATOM 1617 N N . LYS A 1 196 ? 2.330 4.897 1.721 1.00 90.12 196 LYS A N 1
ATOM 1618 C CA . LYS A 1 196 ? 2.732 5.516 2.998 1.00 90.12 196 LYS A CA 1
ATOM 1619 C C . LYS A 1 196 ? 3.113 6.989 2.859 1.00 90.12 196 LYS A C 1
ATOM 1621 O O . LYS A 1 196 ? 2.874 7.758 3.784 1.00 90.12 196 LYS A O 1
ATOM 1626 N N . ILE A 1 197 ? 3.710 7.370 1.732 1.00 90.31 197 ILE A N 1
ATOM 1627 C CA . ILE A 1 197 ? 4.154 8.747 1.472 1.00 90.31 197 ILE A CA 1
ATOM 1628 C C . ILE A 1 197 ? 2.965 9.623 1.073 1.00 90.31 197 ILE A C 1
ATOM 1630 O O . ILE A 1 197 ? 2.796 10.715 1.613 1.00 90.31 197 ILE A O 1
ATOM 1634 N N . HIS A 1 198 ? 2.143 9.124 0.148 1.00 89.81 198 HIS A N 1
ATOM 1635 C CA . HIS A 1 198 ? 1.161 9.934 -0.580 1.00 89.81 198 HIS A CA 1
ATOM 1636 C C . HIS A 1 198 ? -0.280 9.754 -0.113 1.00 89.81 198 HIS A C 1
ATOM 1638 O O . HIS A 1 198 ? -1.107 10.646 -0.275 1.00 89.81 198 HIS A O 1
ATOM 1644 N N . ALA A 1 199 ? -0.591 8.601 0.470 1.00 89.88 199 ALA A N 1
ATOM 1645 C CA . ALA A 1 199 ? -1.935 8.214 0.872 1.00 89.88 199 ALA A CA 1
ATOM 1646 C C . ALA A 1 199 ? -1.916 7.611 2.287 1.00 89.88 199 ALA A C 1
ATOM 1648 O O . ALA A 1 199 ? -2.510 6.572 2.563 1.00 89.88 199 ALA A O 1
ATOM 1649 N N . SER A 1 200 ? -1.209 8.262 3.213 1.00 87.62 200 SER A N 1
ATOM 1650 C CA . SER A 1 200 ? -0.970 7.738 4.563 1.00 87.62 200 SER A CA 1
ATOM 1651 C C . SER A 1 200 ? -2.225 7.226 5.306 1.00 87.62 200 SER A C 1
ATOM 1653 O O . SER A 1 200 ? -2.138 6.140 5.891 1.00 87.62 200 SER A O 1
ATOM 1655 N N . PRO A 1 201 ? -3.417 7.862 5.224 1.00 91.50 201 PRO A N 1
ATOM 1656 C CA . PRO A 1 201 ? -4.626 7.395 5.902 1.00 91.50 201 PRO A CA 1
ATOM 1657 C C . PRO A 1 201 ? -5.125 6.024 5.441 1.00 91.50 201 PRO A C 1
ATOM 1659 O O . PRO A 1 201 ? -5.722 5.308 6.238 1.00 91.50 201 PRO A O 1
ATOM 1662 N N . ILE A 1 202 ? -4.859 5.616 4.193 1.00 92.75 202 ILE A N 1
ATOM 1663 C CA . ILE A 1 202 ? -5.191 4.253 3.748 1.00 92.75 202 ILE A CA 1
ATOM 1664 C C . ILE A 1 202 ? -4.166 3.230 4.244 1.00 92.75 202 ILE A C 1
ATOM 1666 O O . ILE A 1 202 ? -4.381 2.042 4.089 1.00 92.75 202 ILE A O 1
ATOM 1670 N N . THR A 1 203 ? -3.045 3.623 4.848 1.00 92.06 203 THR A N 1
ATOM 1671 C CA . THR A 1 203 ? -2.019 2.668 5.313 1.00 92.06 203 THR A CA 1
ATOM 1672 C C . THR A 1 203 ? -1.992 2.471 6.824 1.00 92.06 203 THR A C 1
ATOM 1674 O O . THR A 1 203 ? -1.435 1.476 7.291 1.00 92.06 203 THR A O 1
ATOM 1677 N N . PHE A 1 204 ? -2.596 3.383 7.588 1.00 93.75 204 PHE A N 1
ATOM 1678 C CA . PHE A 1 204 ? -2.49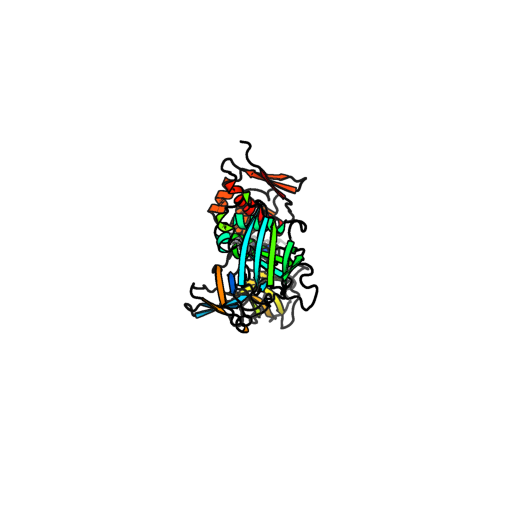4 3.410 9.045 1.00 93.75 204 PHE A CA 1
ATOM 1679 C C . PHE A 1 204 ? -3.656 2.704 9.738 1.00 93.75 204 PHE A C 1
ATOM 1681 O O . PHE A 1 204 ? -4.450 3.301 10.461 1.00 93.75 204 PHE A O 1
ATOM 1688 N N . GLY A 1 205 ? -3.724 1.394 9.526 1.00 95.19 205 GLY A N 1
ATOM 1689 C CA . GLY A 1 205 ? -4.606 0.502 10.265 1.00 95.19 205 GLY A CA 1
ATOM 1690 C C . GLY A 1 205 ? -3.886 -0.763 10.705 1.00 95.19 205 GLY A C 1
ATOM 1691 O O . GLY A 1 205 ? -2.759 -1.050 10.292 1.00 95.19 205 GLY A O 1
ATOM 1692 N N . PHE A 1 206 ? -4.550 -1.524 11.559 1.00 96.50 206 PHE A N 1
ATOM 1693 C CA . PHE A 1 206 ? -4.089 -2.809 12.048 1.00 96.50 206 PHE A CA 1
ATOM 1694 C C . PHE A 1 206 ? -5.276 -3.734 12.279 1.00 96.50 206 PHE A C 1
ATOM 1696 O O . PHE A 1 206 ? -6.414 -3.320 12.498 1.00 96.50 206 PHE A O 1
ATOM 1703 N N . ASN A 1 207 ? -4.987 -5.018 12.224 1.00 96.50 207 ASN A N 1
ATOM 1704 C CA . ASN A 1 207 ? -5.964 -6.064 12.402 1.00 96.50 207 ASN A CA 1
ATOM 1705 C C . ASN A 1 207 ? -5.927 -6.580 13.831 1.00 96.50 207 ASN A C 1
ATOM 1707 O O . ASN A 1 207 ? -4.845 -6.822 14.367 1.00 96.50 207 ASN A O 1
ATOM 1711 N N . VAL A 1 208 ? -7.104 -6.791 14.407 1.00 96.81 208 VAL A N 1
ATOM 1712 C CA . VAL A 1 208 ? -7.299 -7.351 15.740 1.00 96.81 208 VAL A CA 1
ATOM 1713 C C . VAL A 1 208 ? -7.928 -8.723 15.581 1.00 96.81 208 VAL A C 1
ATOM 1715 O O . VAL A 1 208 ? -8.996 -8.841 14.988 1.00 96.81 208 VAL A O 1
ATOM 1718 N N . LYS A 1 209 ? -7.282 -9.755 16.128 1.00 95.56 209 LYS A N 1
ATOM 1719 C CA . LYS A 1 209 ? -7.868 -11.088 16.291 1.00 95.56 209 LYS A CA 1
ATOM 1720 C C . LYS A 1 209 ? -8.037 -11.397 17.774 1.00 95.56 209 LYS A C 1
ATOM 1722 O O . LYS A 1 209 ? -7.064 -11.295 18.519 1.00 95.56 209 LYS A O 1
ATOM 1727 N N . ILE A 1 210 ? -9.233 -11.797 18.194 1.00 95.44 210 ILE A N 1
ATOM 1728 C CA . ILE A 1 210 ? -9.534 -12.180 19.577 1.00 95.44 210 ILE A CA 1
ATOM 1729 C C . ILE A 1 210 ? -9.524 -13.706 19.686 1.00 95.44 210 ILE A C 1
ATOM 1731 O O . ILE A 1 210 ? -10.312 -14.399 19.049 1.00 95.44 210 ILE A O 1
ATOM 1735 N N . GLU A 1 211 ? -8.629 -14.253 20.507 1.00 93.38 211 GLU A N 1
ATOM 1736 C CA . GLU A 1 211 ? -8.501 -15.703 20.655 1.00 93.38 211 GLU A CA 1
ATOM 1737 C C . GLU A 1 211 ? -9.705 -16.300 21.391 1.00 93.38 211 GLU A C 1
ATOM 1739 O O . GLU A 1 211 ? -10.041 -15.880 22.502 1.00 93.38 211 GLU A O 1
ATOM 1744 N N . ASN A 1 212 ? -10.307 -17.340 20.801 1.00 89.12 212 ASN A N 1
ATOM 1745 C CA . ASN A 1 212 ? -11.437 -18.078 21.374 1.00 89.12 212 ASN A CA 1
ATOM 1746 C C . ASN A 1 212 ? -12.578 -17.147 21.821 1.00 89.12 212 ASN A C 1
ATOM 1748 O O . ASN A 1 212 ? -13.077 -17.286 22.944 1.00 89.12 212 ASN A O 1
ATOM 1752 N N . LEU A 1 213 ? -12.944 -16.169 20.978 1.00 89.81 213 LEU A N 1
ATOM 1753 C CA . LEU A 1 213 ? -14.009 -15.208 21.276 1.00 89.81 213 LEU A CA 1
ATOM 1754 C C . LEU A 1 213 ? -15.298 -15.938 21.681 1.00 89.81 213 LEU A C 1
ATOM 1756 O O . LEU A 1 213 ? -15.762 -15.766 22.808 1.00 89.81 213 LEU A O 1
ATOM 1760 N N . PHE A 1 214 ? -15.776 -16.832 20.814 1.00 87.50 214 PHE A N 1
ATOM 1761 C CA . PHE A 1 214 ? -16.942 -17.680 21.052 1.00 87.50 214 PHE A CA 1
ATOM 1762 C C . PHE A 1 214 ? -16.501 -19.019 21.638 1.00 87.50 214 PHE A C 1
ATOM 1764 O O . PHE A 1 214 ? -15.774 -19.787 21.006 1.00 87.50 214 PHE A O 1
ATOM 1771 N N . SER A 1 215 ? -16.918 -19.297 22.869 1.00 81.00 215 SER A N 1
ATOM 1772 C CA . SER A 1 215 ? -16.736 -20.610 23.503 1.00 81.00 215 SER A CA 1
ATOM 1773 C C . SER A 1 215 ? -17.960 -21.501 23.272 1.00 81.00 215 SER A C 1
ATOM 1775 O O . SER A 1 215 ? -17.829 -22.724 23.212 1.00 81.00 215 SER A O 1
ATOM 1777 N N . TYR A 1 216 ? -19.129 -20.889 23.068 1.00 74.31 216 TYR A N 1
ATOM 1778 C CA . TYR A 1 216 ? -20.392 -21.551 22.762 1.00 74.31 216 TYR A CA 1
ATOM 1779 C C . TYR A 1 216 ? -21.094 -20.875 21.579 1.00 74.31 216 TYR A C 1
ATOM 1781 O O . TYR A 1 216 ? -20.933 -19.685 21.334 1.00 74.31 216 TYR A O 1
ATOM 1789 N N . ARG A 1 217 ? -21.928 -21.629 20.848 1.00 70.31 217 ARG A N 1
ATOM 1790 C CA . ARG A 1 217 ? -22.703 -21.095 19.707 1.00 70.31 217 ARG A CA 1
ATOM 1791 C C . ARG A 1 217 ? -23.738 -20.032 20.096 1.00 70.31 217 ARG A C 1
ATOM 1793 O O . ARG A 1 217 ? -24.219 -19.331 19.221 1.00 70.31 217 ARG A O 1
ATOM 1800 N N . SER A 1 218 ? -24.119 -19.971 21.369 1.00 76.88 218 SER A N 1
ATOM 1801 C CA . SER A 1 218 ? -25.083 -19.008 21.910 1.00 76.88 218 SER A CA 1
ATOM 1802 C C . SER A 1 218 ? -24.436 -17.720 22.424 1.00 76.88 218 SER A C 1
ATOM 1804 O O . SER A 1 218 ? -25.139 -16.887 22.986 1.00 76.88 218 SER A O 1
ATOM 1806 N N . ASP A 1 219 ? -23.111 -17.591 22.332 1.00 81.06 219 ASP A N 1
ATOM 1807 C CA . ASP A 1 219 ? -22.402 -16.409 22.813 1.00 81.06 219 ASP A CA 1
ATOM 1808 C C . ASP A 1 219 ? -22.736 -15.212 21.909 1.00 81.06 219 ASP A C 1
ATOM 1810 O O . ASP A 1 219 ? -22.295 -15.148 20.764 1.00 81.06 219 ASP A O 1
ATOM 1814 N N . GLU A 1 220 ? -23.510 -14.261 22.433 1.00 88.94 220 GLU A N 1
ATOM 1815 C CA . GLU A 1 220 ? -23.850 -13.011 21.746 1.00 88.94 220 GLU A CA 1
ATOM 1816 C C . GLU A 1 220 ? -23.012 -11.863 22.325 1.00 88.94 220 GLU A C 1
ATOM 1818 O O . GLU A 1 220 ? -23.116 -11.561 23.516 1.00 88.94 220 GLU A O 1
ATOM 1823 N N . VAL A 1 221 ? -22.159 -11.238 21.508 1.00 91.06 221 VAL A N 1
ATOM 1824 C CA . VAL A 1 221 ? -21.223 -10.180 21.937 1.00 91.06 221 VAL A CA 1
ATOM 1825 C C . VAL A 1 221 ? -21.893 -8.809 21.835 1.00 91.06 221 VAL A C 1
ATOM 1827 O O . VAL A 1 221 ? -22.282 -8.399 20.746 1.00 91.06 221 VAL A O 1
ATOM 1830 N N . GLU A 1 222 ? -21.981 -8.080 22.952 1.00 92.38 222 GLU A N 1
ATOM 1831 C CA . GLU A 1 222 ? -22.589 -6.737 23.014 1.00 92.38 222 GLU A CA 1
ATOM 1832 C C . GLU A 1 222 ? -21.550 -5.611 23.017 1.00 92.38 222 GLU A C 1
ATOM 1834 O O . GLU A 1 222 ? -21.789 -4.544 22.450 1.00 92.38 222 GLU A O 1
ATOM 1839 N N . GLN A 1 223 ? -20.387 -5.842 23.631 1.00 95.62 223 GLN A N 1
ATOM 1840 C CA . GLN A 1 223 ? -19.320 -4.847 23.718 1.00 95.62 223 GLN A CA 1
ATOM 1841 C C . GLN A 1 223 ? -17.942 -5.512 23.739 1.00 95.62 223 GLN A C 1
ATOM 1843 O O . GLN A 1 223 ? -17.744 -6.562 24.359 1.00 95.62 223 GLN A O 1
ATOM 1848 N N . ILE A 1 224 ? -16.969 -4.862 23.102 1.00 96.69 224 ILE A N 1
ATOM 1849 C CA . ILE A 1 224 ? -15.546 -5.204 23.199 1.00 96.69 224 ILE A CA 1
ATOM 1850 C C . ILE A 1 224 ? -14.769 -3.969 23.668 1.00 96.69 224 ILE A C 1
ATOM 1852 O O . ILE A 1 224 ? -14.792 -2.935 23.011 1.00 96.69 224 ILE A O 1
ATOM 1856 N N . GLU A 1 225 ? -14.036 -4.082 24.776 1.00 97.50 225 GLU A N 1
ATOM 1857 C CA . GLU A 1 225 ? -13.042 -3.096 25.221 1.00 97.50 225 GLU A CA 1
ATOM 1858 C C . GLU A 1 225 ? -11.635 -3.665 24.988 1.00 97.50 225 GLU A C 1
ATOM 1860 O O . GLU A 1 225 ? -11.211 -4.601 25.670 1.00 97.50 225 GLU A O 1
ATOM 1865 N N . LEU A 1 226 ? -10.898 -3.112 24.024 1.00 97.50 226 LEU A N 1
ATOM 1866 C CA . LEU A 1 226 ? -9.488 -3.431 23.805 1.00 97.50 226 LEU A CA 1
ATOM 1867 C C . LEU A 1 226 ? -8.619 -2.600 24.745 1.00 97.50 226 LEU A C 1
ATOM 1869 O O . LEU A 1 226 ? -8.734 -1.378 24.773 1.00 97.50 226 LEU A O 1
ATOM 1873 N N . ILE A 1 227 ? -7.711 -3.257 25.459 1.00 97.00 227 ILE A N 1
ATOM 1874 C CA . ILE A 1 227 ? -6.669 -2.618 26.258 1.00 97.00 227 ILE A CA 1
ATOM 1875 C C . ILE A 1 227 ? -5.357 -2.730 25.490 1.00 97.00 227 ILE A C 1
ATOM 1877 O O . ILE A 1 227 ? -4.859 -3.833 25.246 1.00 97.00 227 ILE A O 1
ATOM 1881 N N . LEU A 1 228 ? -4.830 -1.578 25.083 1.00 95.31 228 LEU A N 1
ATOM 1882 C CA . LEU A 1 228 ? -3.652 -1.449 24.236 1.00 95.31 228 LEU A CA 1
ATOM 1883 C C . LEU A 1 228 ? -2.577 -0.650 24.968 1.00 95.31 228 LEU A C 1
ATOM 1885 O O . LEU A 1 228 ? -2.868 0.356 25.616 1.00 95.31 228 LEU A O 1
ATOM 1889 N N . LYS A 1 229 ? -1.326 -1.080 24.832 1.00 92.44 229 LYS A N 1
ATOM 1890 C CA . LYS A 1 229 ? -0.174 -0.358 25.364 1.00 92.44 229 LYS A CA 1
ATOM 1891 C C . LYS A 1 229 ? 0.335 0.637 24.323 1.00 92.44 229 LYS A C 1
ATOM 1893 O O . LYS A 1 229 ? 0.551 0.262 23.171 1.00 92.44 229 LYS A O 1
ATOM 1898 N N . LEU A 1 230 ? 0.427 1.896 24.727 1.00 90.06 230 LEU A N 1
ATOM 1899 C CA . LEU A 1 230 ? 0.798 3.028 23.885 1.00 90.06 230 LEU A CA 1
ATOM 1900 C C . LEU A 1 230 ? 1.297 4.157 24.797 1.00 90.06 230 LEU A C 1
ATOM 1902 O O . LEU A 1 230 ? 0.546 4.588 25.672 1.00 90.06 230 LEU A O 1
ATOM 1906 N N . ASP A 1 231 ? 2.544 4.596 24.634 1.00 84.12 231 ASP A N 1
ATOM 1907 C CA . ASP A 1 231 ? 3.178 5.640 25.443 1.00 84.12 231 ASP A CA 1
ATOM 1908 C C . ASP A 1 231 ? 2.637 7.029 25.097 1.00 84.12 231 ASP A C 1
ATOM 1910 O O . ASP A 1 231 ? 3.092 7.705 24.179 1.00 84.12 231 ASP A O 1
ATOM 1914 N N . MET A 1 232 ? 1.658 7.472 25.878 1.00 74.75 232 MET A N 1
ATOM 1915 C CA . MET A 1 232 ? 0.953 8.725 25.663 1.00 74.75 232 MET A CA 1
ATOM 1916 C C . MET A 1 232 ? 1.748 9.962 26.070 1.00 74.75 232 MET A C 1
ATOM 1918 O O . MET A 1 232 ? 1.371 11.056 25.655 1.00 74.75 232 MET A O 1
ATOM 1922 N N . GLN A 1 233 ? 2.858 9.828 26.810 1.00 68.75 233 GLN A N 1
ATOM 1923 C CA . GLN A 1 233 ? 3.705 10.981 27.150 1.00 68.75 233 GLN A CA 1
ATOM 1924 C C . GLN A 1 233 ? 4.324 11.631 25.904 1.00 68.75 233 GLN A C 1
ATOM 1926 O O . GLN A 1 233 ? 4.686 12.809 25.923 1.00 68.75 233 GLN A O 1
ATOM 1931 N N . ALA A 1 234 ? 4.442 10.869 24.816 1.00 63.62 234 ALA A N 1
ATOM 1932 C CA . ALA A 1 234 ? 4.991 11.330 23.552 1.00 63.62 234 ALA A CA 1
ATOM 1933 C C . ALA A 1 234 ? 3.971 12.065 22.656 1.00 63.62 234 ALA A C 1
ATOM 1935 O O . ALA A 1 234 ? 4.372 12.591 21.615 1.00 63.62 234 ALA A O 1
ATOM 1936 N N . TYR A 1 235 ? 2.681 12.121 23.027 1.00 69.38 235 TYR A N 1
ATOM 1937 C CA . TYR A 1 235 ? 1.601 12.582 22.144 1.00 69.38 235 TYR A CA 1
ATOM 1938 C C . TYR A 1 235 ? 0.775 13.738 22.727 1.00 69.38 235 TYR A C 1
ATOM 1940 O O . TYR A 1 235 ? 0.682 13.942 23.935 1.00 69.38 235 TYR A O 1
ATOM 1948 N N . HIS A 1 236 ? 0.125 14.498 21.846 1.00 63.88 236 HIS A N 1
ATOM 1949 C CA . HIS A 1 236 ? -0.813 15.550 22.237 1.00 63.88 236 HIS A CA 1
ATOM 1950 C C . HIS A 1 236 ? -2.156 14.951 22.706 1.00 63.88 236 HIS A C 1
ATOM 1952 O O . HIS A 1 236 ? -2.833 14.266 21.937 1.00 63.88 236 HIS A O 1
ATOM 1958 N N . GLU A 1 237 ? -2.572 15.249 23.944 1.00 64.50 237 GLU A N 1
ATOM 1959 C CA . GLU A 1 237 ? -3.793 14.700 24.572 1.00 64.50 237 GLU A CA 1
ATOM 1960 C C . GLU A 1 237 ? -5.097 15.010 23.808 1.00 64.50 237 GLU A C 1
ATOM 1962 O O . GLU A 1 237 ? -6.067 14.254 23.895 1.00 64.50 237 GLU A O 1
ATOM 1967 N N . GLU A 1 238 ? -5.124 16.088 23.017 1.00 71.31 238 GLU A N 1
ATOM 1968 C CA . GLU A 1 238 ? -6.334 16.596 22.352 1.00 71.31 238 GLU A CA 1
ATOM 1969 C C . GLU A 1 238 ? -6.992 15.588 21.389 1.00 71.31 238 GLU A C 1
ATOM 1971 O O . GLU A 1 238 ? -8.200 15.654 21.160 1.00 71.31 238 GLU A O 1
ATOM 1976 N N . TYR A 1 239 ? -6.237 14.622 20.853 1.00 75.50 239 TYR A N 1
ATOM 1977 C CA . TYR A 1 239 ? -6.740 13.691 19.834 1.00 75.50 239 TYR A CA 1
ATOM 1978 C C . TYR A 1 239 ? -7.140 12.314 20.367 1.00 75.50 239 TYR A C 1
ATOM 1980 O O . TYR A 1 239 ? -7.773 11.548 19.633 1.00 75.50 239 TYR A O 1
ATOM 1988 N N . ILE A 1 240 ? -6.839 12.001 21.633 1.00 82.25 240 ILE A N 1
ATOM 1989 C CA . ILE A 1 240 ? -6.976 10.644 22.187 1.00 82.25 240 ILE A CA 1
ATOM 1990 C C . ILE A 1 240 ? -8.401 10.122 22.036 1.00 82.25 240 ILE A C 1
ATOM 1992 O O . ILE A 1 240 ? -8.593 9.013 21.549 1.00 82.25 240 ILE A O 1
ATOM 1996 N N . GLY A 1 241 ? -9.402 10.939 22.382 1.00 85.62 241 GLY A N 1
ATOM 1997 C CA . GLY A 1 241 ? -10.814 10.543 22.360 1.00 85.62 241 GLY A CA 1
ATOM 1998 C C . GLY A 1 241 ? -11.328 10.089 20.991 1.00 85.62 241 GLY A C 1
ATOM 1999 O O . GLY A 1 241 ? -12.309 9.353 20.910 1.00 85.62 241 GLY A O 1
ATOM 2000 N N . SER A 1 242 ? -10.649 10.500 19.919 1.00 88.81 242 SER A N 1
ATOM 2001 C CA . SER A 1 242 ? -11.022 10.213 18.534 1.00 88.81 242 SER A CA 1
ATOM 2002 C C . SER A 1 242 ? -9.923 9.495 17.753 1.00 88.81 242 SER A C 1
ATOM 2004 O O . SER A 1 242 ? -9.993 9.462 16.526 1.00 88.81 242 SER A O 1
ATOM 2006 N N . LEU A 1 243 ? -8.909 8.947 18.434 1.00 91.88 243 LEU A N 1
ATOM 2007 C CA . LEU A 1 243 ? -7.700 8.421 17.799 1.00 91.88 243 LEU A CA 1
ATOM 2008 C C . LEU A 1 243 ? -7.980 7.232 16.878 1.00 91.88 243 LEU A C 1
ATOM 2010 O O . LEU A 1 243 ? -7.279 7.072 15.883 1.00 91.88 243 LEU A O 1
ATOM 2014 N N . PHE A 1 244 ? -9.002 6.425 17.175 1.00 95.56 244 PHE A N 1
ATOM 2015 C CA . PHE A 1 244 ? -9.324 5.228 16.404 1.00 95.56 244 PHE A CA 1
ATOM 2016 C C . PHE A 1 244 ? -10.672 5.310 15.681 1.00 95.56 244 PHE A C 1
ATOM 2018 O O . PHE A 1 244 ? -11.628 5.947 16.129 1.00 95.56 244 PHE A O 1
ATOM 2025 N N . LYS A 1 245 ? -10.736 4.626 14.539 1.00 95.19 245 LYS A N 1
ATOM 2026 C CA . LYS A 1 245 ? -11.920 4.419 13.698 1.00 95.19 245 LYS A CA 1
ATOM 2027 C C . LYS A 1 245 ? -12.023 2.945 13.293 1.00 95.19 245 LYS A C 1
ATOM 2029 O O . LYS A 1 245 ? -11.039 2.211 13.330 1.00 95.19 245 LYS A O 1
ATOM 2034 N N . ILE A 1 246 ? -13.211 2.517 12.886 1.00 94.88 246 ILE A N 1
ATOM 2035 C CA . ILE A 1 246 ? -13.506 1.159 12.401 1.00 94.88 246 ILE A CA 1
ATOM 2036 C C . ILE A 1 246 ? -14.374 1.245 11.140 1.00 94.88 246 ILE A C 1
ATOM 2038 O O . ILE A 1 246 ? -14.805 2.336 10.769 1.00 94.88 246 ILE A O 1
ATOM 2042 N N . ASN A 1 247 ? -14.601 0.114 10.467 1.00 94.19 247 ASN A N 1
ATOM 2043 C CA . ASN A 1 247 ? -15.414 0.007 9.249 1.00 94.19 247 ASN A CA 1
ATOM 2044 C C . ASN A 1 247 ? -14.956 0.927 8.110 1.00 94.19 247 ASN A C 1
ATOM 2046 O O . ASN A 1 247 ? -15.764 1.393 7.301 1.00 94.19 247 ASN A O 1
ATOM 2050 N N . LEU A 1 248 ? -13.648 1.185 8.042 1.00 95.19 248 LEU A N 1
ATOM 2051 C CA . LEU A 1 248 ? -13.040 1.854 6.903 1.00 95.19 248 LEU A CA 1
ATOM 2052 C C . LEU A 1 248 ? -12.520 0.814 5.913 1.00 95.19 248 LEU A C 1
ATOM 2054 O O . LEU A 1 248 ? -11.893 -0.175 6.301 1.00 95.19 248 LEU A O 1
ATOM 2058 N N . LEU A 1 249 ? -12.771 1.056 4.632 1.00 94.56 249 LEU A N 1
ATOM 2059 C CA . LEU A 1 249 ? -12.352 0.211 3.526 1.00 94.56 249 LEU A CA 1
ATOM 2060 C C . LEU A 1 249 ? -11.595 1.057 2.497 1.00 94.56 249 LEU A C 1
ATOM 2062 O O . LEU A 1 249 ? -12.163 1.986 1.925 1.00 94.56 249 LEU A O 1
ATOM 2066 N N . PRO A 1 250 ? -10.322 0.762 2.221 1.00 94.88 250 PRO A N 1
ATOM 2067 C CA . PRO A 1 250 ? -9.622 1.369 1.109 1.00 94.88 250 PRO A CA 1
ATOM 2068 C C . PRO A 1 250 ? -9.941 0.613 -0.182 1.00 94.88 250 PRO A C 1
ATOM 2070 O O . PRO A 1 250 ? -9.813 -0.611 -0.268 1.00 94.88 250 PRO A O 1
ATOM 2073 N N . ILE A 1 251 ? -10.328 1.367 -1.199 1.00 94.75 251 ILE A N 1
ATOM 2074 C CA . ILE A 1 251 ? -10.635 0.874 -2.537 1.00 94.75 251 ILE A CA 1
ATOM 2075 C C . ILE A 1 251 ? -9.704 1.548 -3.545 1.00 94.75 251 ILE A C 1
ATOM 2077 O O . ILE A 1 251 ? -9.389 2.730 -3.415 1.00 94.75 251 ILE A O 1
ATOM 2081 N N . PHE A 1 252 ? -9.257 0.805 -4.552 1.00 94.88 252 PHE A N 1
ATOM 2082 C CA . PHE A 1 252 ? -8.286 1.254 -5.551 1.00 94.88 252 PHE A CA 1
ATOM 2083 C C . PHE A 1 252 ? -8.905 1.156 -6.937 1.00 94.88 252 PHE A C 1
ATOM 2085 O O . PHE A 1 252 ? -9.572 0.166 -7.226 1.00 94.88 252 PHE A O 1
ATOM 2092 N N . ASN A 1 253 ? -8.672 2.150 -7.797 1.00 94.44 253 ASN A N 1
ATOM 2093 C CA . ASN A 1 253 ? -9.090 2.155 -9.195 1.00 94.44 253 ASN A CA 1
ATOM 2094 C C . ASN A 1 253 ? -8.248 1.146 -9.962 1.00 94.44 253 ASN A C 1
ATOM 2096 O O . ASN A 1 253 ? -7.281 1.481 -10.645 1.00 94.44 253 ASN A O 1
ATOM 2100 N N . SER A 1 254 ? -8.585 -0.108 -9.756 1.00 93.81 254 SER A N 1
ATOM 2101 C CA . SER A 1 254 ? -7.892 -1.252 -10.285 1.00 93.81 254 SER A CA 1
ATOM 2102 C C . SER A 1 254 ? -8.901 -2.378 -10.393 1.00 93.81 254 SER A C 1
ATOM 2104 O O . SER A 1 254 ? -9.643 -2.586 -9.441 1.00 93.81 254 SER A O 1
ATOM 2106 N N . TYR A 1 255 ? -8.939 -3.085 -11.508 1.00 93.56 255 TYR A N 1
ATOM 2107 C CA . TYR A 1 255 ? -9.853 -4.205 -11.705 1.00 93.56 255 TYR A CA 1
ATOM 2108 C C . TYR A 1 255 ? -9.251 -5.190 -12.695 1.00 93.56 255 TYR A C 1
ATOM 2110 O O . TYR A 1 255 ? -8.413 -4.814 -13.514 1.00 93.56 255 TYR A O 1
ATOM 2118 N N . ASP A 1 256 ? -9.670 -6.444 -12.616 1.00 93.06 256 ASP A N 1
ATOM 2119 C CA . ASP A 1 256 ? -9.136 -7.495 -13.468 1.00 93.06 256 ASP A CA 1
ATOM 2120 C C . ASP A 1 256 ? -10.147 -7.825 -14.566 1.00 93.06 256 ASP A C 1
ATOM 2122 O O . ASP A 1 256 ? -11.320 -8.060 -14.279 1.00 93.06 256 ASP A O 1
ATOM 2126 N N . ASP A 1 257 ? -9.695 -7.819 -15.818 1.00 93.81 257 ASP A N 1
ATOM 2127 C CA . ASP A 1 257 ? -10.514 -8.185 -16.976 1.00 93.81 257 ASP A CA 1
ATOM 2128 C C . ASP A 1 257 ? -9.630 -8.576 -18.177 1.00 93.81 257 ASP A C 1
ATOM 2130 O O . ASP A 1 257 ? -8.400 -8.424 -18.171 1.00 93.81 257 ASP A O 1
ATOM 2134 N N . TYR A 1 258 ? -10.244 -9.100 -19.231 1.00 93.44 258 TYR A N 1
ATOM 2135 C CA . TYR A 1 258 ? -9.574 -9.508 -20.456 1.00 93.44 258 TYR A CA 1
ATOM 2136 C C . TYR A 1 258 ? -9.233 -8.324 -21.371 1.00 93.44 258 TYR A C 1
ATOM 2138 O O . TYR A 1 258 ? -9.974 -7.351 -21.504 1.00 93.44 258 TYR A O 1
ATOM 2146 N N . SER A 1 259 ? -8.092 -8.425 -22.056 1.00 92.88 259 SER A N 1
ATOM 2147 C CA . SER A 1 259 ? -7.763 -7.537 -23.170 1.00 92.88 259 SER A CA 1
ATOM 2148 C C . SER A 1 259 ? -8.453 -7.963 -24.462 1.00 92.88 259 SER A C 1
ATOM 2150 O O . SER A 1 259 ? -8.776 -9.134 -24.684 1.00 92.88 259 SER A O 1
ATOM 2152 N N . TYR A 1 260 ? -8.597 -6.997 -25.364 1.00 90.81 260 TYR A N 1
ATOM 2153 C CA . TYR A 1 260 ? -8.911 -7.253 -26.758 1.00 90.81 260 TYR A CA 1
ATOM 2154 C C . TYR A 1 260 ? -7.818 -8.116 -27.409 1.00 90.81 260 TYR A C 1
ATOM 2156 O O . TYR A 1 260 ? -6.624 -7.941 -27.156 1.00 90.81 260 TYR A O 1
ATOM 2164 N N . SER A 1 261 ? -8.220 -9.032 -28.293 1.00 87.56 261 SER A N 1
ATOM 2165 C CA . SER A 1 261 ? -7.278 -9.899 -29.006 1.00 87.56 261 SER A CA 1
ATOM 2166 C C . SER A 1 261 ? -6.507 -9.147 -30.092 1.00 87.56 261 SER A C 1
ATOM 2168 O O . SER A 1 261 ? -7.105 -8.599 -31.014 1.00 87.56 261 SER A O 1
ATOM 2170 N N . VAL A 1 262 ? -5.178 -9.191 -30.043 1.00 84.44 262 VAL A N 1
ATOM 2171 C CA . VAL A 1 262 ? -4.289 -8.589 -31.045 1.00 84.44 262 VAL A CA 1
ATOM 2172 C C . VAL A 1 262 ? -3.668 -9.683 -31.909 1.00 84.44 262 VAL A C 1
ATOM 2174 O O . VAL A 1 262 ? -3.179 -10.686 -31.393 1.00 84.44 262 VAL A O 1
ATOM 2177 N N . TYR A 1 263 ? -3.676 -9.490 -33.227 1.00 78.38 263 TYR A N 1
ATOM 2178 C CA . TYR A 1 263 ? -2.930 -10.325 -34.170 1.00 78.38 263 TYR A CA 1
ATOM 2179 C C . TYR A 1 263 ? -1.612 -9.634 -34.484 1.00 78.38 263 TYR A C 1
ATOM 2181 O O . TYR A 1 263 ? -1.603 -8.445 -34.807 1.00 78.38 263 TYR A O 1
ATOM 2189 N N . THR A 1 264 ? -0.509 -10.362 -34.364 1.00 68.31 264 THR A N 1
ATOM 2190 C CA . THR A 1 264 ? 0.813 -9.832 -34.688 1.00 68.31 264 THR A CA 1
ATOM 2191 C C . THR A 1 264 ? 1.497 -10.687 -35.745 1.00 68.31 264 THR A C 1
ATOM 2193 O O . THR A 1 264 ? 1.555 -11.915 -35.637 1.00 68.31 264 THR A O 1
ATOM 2196 N N . ASN A 1 265 ? 1.996 -10.002 -36.777 1.00 55.72 265 ASN A N 1
ATOM 2197 C CA . ASN A 1 265 ? 2.568 -10.604 -37.982 1.00 55.72 265 ASN A CA 1
ATOM 2198 C C . ASN A 1 265 ? 4.105 -10.577 -37.969 1.00 55.72 265 ASN A C 1
ATOM 2200 O O . ASN A 1 265 ? 4.722 -11.121 -38.875 1.00 55.72 265 ASN A O 1
ATOM 2204 N N . ASN A 1 266 ? 4.717 -9.930 -36.971 1.00 53.53 266 ASN A N 1
ATOM 2205 C CA . ASN A 1 266 ? 6.162 -9.817 -36.760 1.00 53.53 266 ASN A CA 1
ATOM 2206 C C . ASN A 1 266 ? 6.466 -9.691 -35.256 1.00 53.53 266 ASN A C 1
ATOM 2208 O O . ASN A 1 266 ? 5.535 -9.750 -34.453 1.00 53.53 266 ASN A O 1
ATOM 2212 N N . LEU A 1 267 ? 7.763 -9.588 -34.909 1.00 56.94 267 LEU A N 1
ATOM 2213 C CA . LEU A 1 267 ? 8.346 -9.495 -33.557 1.00 56.94 267 LEU A CA 1
ATOM 2214 C C . LEU A 1 267 ? 7.316 -9.171 -32.463 1.00 56.94 267 LEU A C 1
ATOM 2216 O O . LEU A 1 267 ? 6.684 -8.120 -32.491 1.00 56.94 267 LEU A O 1
ATOM 2220 N N . LEU A 1 268 ? 7.192 -10.062 -31.477 1.00 64.31 268 LEU A N 1
ATOM 2221 C CA . LEU A 1 268 ? 6.272 -9.960 -30.338 1.00 64.31 268 LEU A CA 1
ATOM 2222 C C . LEU A 1 268 ? 6.629 -8.817 -29.352 1.00 64.31 268 LEU A C 1
ATOM 2224 O O . LEU A 1 268 ? 6.358 -8.916 -28.160 1.00 64.31 268 LEU A O 1
ATOM 2228 N N . SER A 1 269 ? 7.273 -7.749 -29.821 1.00 65.50 269 SER A N 1
ATOM 2229 C CA . SER A 1 269 ? 7.628 -6.563 -29.049 1.00 65.50 269 SER A CA 1
ATOM 2230 C C . SER A 1 269 ? 6.606 -5.439 -29.256 1.00 65.50 269 SER A C 1
ATOM 2232 O O . SER A 1 269 ? 6.035 -5.270 -30.331 1.00 65.50 269 SER A O 1
ATOM 2234 N N . GLN A 1 270 ? 6.381 -4.651 -28.207 1.00 71.38 270 GLN A N 1
ATOM 2235 C CA . GLN A 1 270 ? 5.545 -3.451 -28.171 1.00 71.38 270 GLN A CA 1
ATOM 2236 C C . GLN A 1 270 ? 4.066 -3.674 -28.510 1.00 71.38 270 GLN A C 1
ATOM 2238 O O . GLN A 1 270 ? 3.390 -2.785 -29.041 1.00 71.38 270 GLN A O 1
ATOM 2243 N N . ILE A 1 271 ? 3.518 -4.841 -28.160 1.00 79.75 271 ILE A N 1
ATOM 2244 C CA . ILE A 1 271 ? 2.094 -5.127 -28.342 1.00 79.75 271 ILE A CA 1
ATOM 2245 C C . ILE A 1 271 ? 1.301 -4.229 -27.388 1.00 79.75 271 ILE A C 1
ATOM 2247 O O . ILE A 1 271 ? 1.282 -4.429 -26.172 1.00 79.75 271 ILE A O 1
ATOM 2251 N N . LYS A 1 272 ? 0.625 -3.216 -27.935 1.00 83.94 272 LYS A N 1
ATOM 2252 C CA . LYS A 1 272 ? -0.230 -2.321 -27.146 1.00 83.94 272 LYS A CA 1
ATOM 2253 C C . LYS A 1 272 ? -1.480 -3.063 -26.690 1.00 83.94 272 LYS A C 1
ATOM 2255 O O . LYS A 1 272 ? -2.371 -3.329 -27.496 1.00 83.94 272 LYS A O 1
ATOM 2260 N N . LEU A 1 273 ? -1.552 -3.355 -25.395 1.00 87.25 273 LEU A N 1
ATOM 2261 C CA . LEU A 1 273 ? -2.741 -3.939 -24.786 1.00 87.25 273 LEU A CA 1
ATOM 2262 C C . LEU A 1 273 ? -3.869 -2.904 -24.765 1.00 87.25 273 LEU A C 1
ATOM 2264 O O . LEU A 1 273 ? -3.652 -1.733 -24.455 1.00 87.25 273 LEU A O 1
ATOM 2268 N N . ARG A 1 274 ? -5.080 -3.345 -25.097 1.00 90.44 274 ARG A N 1
ATOM 2269 C CA . ARG A 1 274 ? -6.301 -2.538 -25.026 1.00 90.44 274 ARG A CA 1
ATOM 2270 C C . ARG A 1 274 ? -7.370 -3.339 -24.308 1.00 90.44 274 ARG A C 1
ATOM 2272 O O . ARG A 1 274 ? -7.470 -4.542 -24.536 1.00 90.44 274 ARG A O 1
ATOM 2279 N N . HIS A 1 275 ? -8.146 -2.682 -23.460 1.00 93.44 275 HIS A N 1
ATOM 2280 C CA . HIS A 1 275 ? -9.329 -3.295 -22.872 1.00 93.44 275 HIS A CA 1
ATOM 2281 C C . HIS A 1 275 ? -10.419 -3.461 -23.936 1.00 93.44 275 HIS A C 1
ATOM 2283 O O . HIS A 1 275 ? -10.486 -2.662 -24.874 1.00 93.44 275 HIS A O 1
ATOM 2289 N N . ASP A 1 276 ? -11.263 -4.482 -23.795 1.00 87.81 276 ASP A N 1
ATOM 2290 C CA . ASP A 1 276 ? -12.320 -4.780 -24.769 1.00 87.81 276 ASP A CA 1
ATOM 2291 C C . ASP A 1 276 ? -13.400 -3.683 -24.811 1.00 87.81 276 ASP A C 1
ATOM 2293 O O . ASP A 1 276 ? -13.842 -3.267 -25.879 1.00 87.81 276 ASP A O 1
ATOM 2297 N N . GLN A 1 277 ? -13.771 -3.154 -23.639 1.00 89.62 277 GLN A N 1
ATOM 2298 C CA . GLN A 1 277 ? -14.920 -2.246 -23.486 1.00 89.62 277 GLN A CA 1
ATOM 2299 C C . GLN A 1 277 ? -14.571 -0.845 -22.963 1.00 89.62 277 GLN A C 1
ATOM 2301 O O . GLN A 1 277 ? -15.390 0.068 -23.042 1.00 89.62 277 GLN A O 1
ATOM 2306 N N . ASP A 1 278 ? -13.359 -0.643 -22.444 1.00 91.25 278 ASP A N 1
ATOM 2307 C CA . ASP A 1 278 ? -12.980 0.585 -21.737 1.00 91.25 278 ASP A CA 1
ATOM 2308 C C . ASP A 1 278 ? -11.793 1.239 -22.439 1.00 91.25 278 ASP A C 1
ATOM 2310 O O . ASP A 1 278 ? -10.634 0.865 -22.271 1.00 91.25 278 ASP A O 1
ATOM 2314 N N . LYS A 1 279 ? -12.084 2.265 -23.236 1.00 90.00 279 LYS A N 1
ATOM 2315 C CA . LYS A 1 279 ? -11.065 3.008 -23.990 1.00 90.00 279 LYS A CA 1
ATOM 2316 C C . LYS A 1 279 ? -10.080 3.782 -23.105 1.00 90.00 279 LYS A C 1
ATOM 2318 O O . LYS A 1 279 ? -9.059 4.243 -23.610 1.00 90.00 279 LYS A O 1
ATOM 2323 N N . HIS A 1 280 ? -10.400 3.981 -21.827 1.00 91.25 280 HIS A N 1
ATOM 2324 C CA . HIS A 1 280 ? -9.565 4.706 -20.873 1.00 91.25 280 HIS A CA 1
ATOM 2325 C C . HIS A 1 280 ? -8.754 3.778 -19.968 1.00 91.25 280 HIS A C 1
ATOM 2327 O O . HIS A 1 280 ? -7.932 4.264 -19.183 1.00 91.25 280 HIS A O 1
ATOM 2333 N N . ALA A 1 281 ? -8.977 2.469 -20.066 1.00 93.31 281 ALA A N 1
ATOM 2334 C CA . ALA A 1 281 ? -8.227 1.481 -19.325 1.00 93.31 281 ALA A CA 1
ATOM 2335 C C . ALA A 1 281 ? -6.771 1.435 -19.798 1.00 93.31 281 ALA A C 1
ATOM 2337 O O . ALA A 1 281 ? -6.475 1.388 -20.994 1.00 93.31 281 ALA A O 1
ATOM 2338 N N . ILE A 1 282 ? -5.857 1.417 -18.835 1.00 91.88 282 ILE A N 1
ATOM 2339 C CA . ILE A 1 282 ? -4.429 1.201 -19.050 1.00 91.88 282 ILE A CA 1
ATOM 2340 C C . ILE A 1 282 ? -3.980 -0.017 -18.233 1.00 91.88 282 ILE A C 1
ATOM 2342 O O . ILE A 1 282 ? -4.426 -0.181 -17.091 1.00 91.88 282 ILE A O 1
ATOM 2346 N N . PRO A 1 283 ? -3.127 -0.891 -18.793 1.00 90.94 283 PRO A N 1
ATOM 2347 C CA . PRO A 1 283 ? -2.674 -2.088 -18.099 1.00 90.94 283 PRO A CA 1
ATOM 2348 C C . PRO A 1 283 ? -1.683 -1.718 -16.989 1.00 90.94 283 PRO A C 1
ATOM 2350 O O . PRO A 1 283 ? -0.746 -0.952 -17.217 1.00 90.94 283 PRO A O 1
ATOM 2353 N N . ILE A 1 284 ? -1.861 -2.298 -15.800 1.00 88.75 284 ILE A N 1
ATOM 2354 C CA . ILE A 1 284 ? -0.932 -2.146 -14.663 1.00 88.75 284 ILE A CA 1
ATOM 2355 C C . ILE A 1 284 ? -0.273 -3.462 -14.255 1.00 88.75 284 ILE A C 1
ATOM 2357 O O . ILE A 1 284 ? 0.775 -3.465 -13.620 1.00 88.75 284 ILE A O 1
ATOM 2361 N N . SER A 1 285 ? -0.854 -4.602 -14.623 1.00 88.38 285 SER A N 1
ATOM 2362 C CA . SER A 1 285 ? -0.222 -5.909 -14.452 1.00 88.38 285 SER A CA 1
ATOM 2363 C C . SER A 1 285 ? -0.849 -6.909 -15.411 1.00 88.38 285 SER A C 1
ATOM 2365 O O . SER A 1 285 ? -2.054 -6.877 -15.629 1.00 88.38 285 SER A O 1
ATOM 2367 N N . VAL A 1 286 ? -0.068 -7.822 -15.981 1.00 88.44 286 VAL A N 1
ATOM 2368 C CA . VAL A 1 286 ? -0.619 -8.949 -16.747 1.00 88.44 286 VAL A CA 1
ATOM 2369 C C . VAL A 1 286 ? -0.693 -10.148 -15.811 1.00 88.44 286 VAL A C 1
ATOM 2371 O O . VAL A 1 286 ? 0.281 -10.464 -15.144 1.00 88.44 286 VAL A O 1
ATOM 2374 N N . LEU A 1 287 ? -1.842 -10.808 -15.716 1.00 88.81 287 LEU A N 1
ATOM 2375 C CA . LEU A 1 287 ? -2.047 -11.960 -14.831 1.00 88.81 287 LEU A CA 1
ATOM 2376 C C . LEU A 1 287 ? -1.869 -13.279 -15.585 1.00 88.81 287 LEU A C 1
ATOM 2378 O O . LEU A 1 287 ? -1.353 -14.254 -15.042 1.00 88.81 287 LEU A O 1
ATOM 2382 N N . SER A 1 288 ? -2.279 -13.316 -16.852 1.00 90.56 288 SER A N 1
ATOM 2383 C CA . SER A 1 288 ? -2.016 -14.443 -17.747 1.00 90.56 288 SER A CA 1
ATOM 2384 C C . SER A 1 288 ? -2.037 -14.024 -19.212 1.00 90.56 288 SER A C 1
ATOM 2386 O O . SER A 1 288 ? -2.659 -13.024 -19.571 1.00 90.56 288 SER A O 1
ATOM 2388 N N . ILE A 1 289 ? -1.351 -14.804 -20.049 1.00 88.06 289 ILE A N 1
ATOM 2389 C CA . ILE A 1 289 ? -1.215 -14.578 -21.490 1.00 88.06 289 ILE A CA 1
ATOM 2390 C C . ILE A 1 289 ? -1.711 -15.812 -22.230 1.00 88.06 289 ILE A C 1
ATOM 2392 O O . ILE A 1 289 ? -1.451 -16.945 -21.813 1.00 88.06 289 ILE A O 1
ATOM 2396 N N . TYR A 1 290 ? -2.406 -15.578 -23.337 1.00 88.06 290 TYR A N 1
ATOM 2397 C CA . TYR A 1 290 ? -2.948 -16.608 -24.200 1.00 88.06 290 TYR A CA 1
ATOM 2398 C C . TYR A 1 290 ? -2.472 -16.387 -25.636 1.00 88.06 290 TYR A C 1
ATOM 2400 O O . TYR A 1 290 ? -2.806 -15.375 -26.251 1.00 88.06 290 TYR A O 1
ATOM 2408 N N . GLU A 1 291 ? -1.746 -17.359 -26.182 1.00 86.25 291 GLU A N 1
ATOM 2409 C CA . GLU A 1 291 ? -1.380 -17.430 -27.599 1.00 86.25 291 GLU A CA 1
ATOM 2410 C C . GLU A 1 291 ? -2.325 -18.406 -28.300 1.00 86.25 291 GLU A C 1
ATOM 2412 O O . GLU A 1 291 ? -2.460 -19.559 -27.887 1.00 86.25 291 GLU A O 1
ATOM 2417 N N . ASN A 1 292 ? -3.009 -17.966 -29.356 1.00 85.56 292 ASN A N 1
ATOM 2418 C CA . ASN A 1 292 ? -3.950 -18.787 -30.126 1.00 85.56 292 ASN A CA 1
ATOM 2419 C C . ASN A 1 292 ? -4.967 -19.523 -29.227 1.00 85.56 292 ASN A C 1
ATOM 2421 O O . ASN A 1 292 ? -5.306 -20.687 -29.443 1.00 85.56 292 ASN A O 1
ATOM 2425 N N . ASN A 1 293 ? -5.451 -18.813 -28.199 1.00 83.94 293 ASN A N 1
ATOM 2426 C CA . ASN A 1 293 ? -6.372 -19.293 -27.161 1.00 83.94 293 ASN A CA 1
ATOM 2427 C C . ASN A 1 293 ? -5.815 -20.404 -26.249 1.00 83.94 293 ASN A C 1
ATOM 2429 O O . ASN A 1 293 ? -6.582 -21.098 -25.583 1.00 83.94 293 ASN A O 1
ATOM 2433 N N . ARG A 1 294 ? -4.492 -20.571 -26.178 1.00 86.31 294 ARG A N 1
ATOM 2434 C CA . ARG A 1 294 ? -3.822 -21.451 -25.214 1.00 86.31 294 ARG A CA 1
ATOM 2435 C C . ARG A 1 294 ? -3.037 -20.618 -24.219 1.00 86.31 294 ARG A C 1
ATOM 2437 O O . ARG A 1 294 ? -2.261 -19.755 -24.615 1.00 86.31 294 ARG A O 1
ATOM 2444 N N . LYS A 1 295 ? -3.235 -20.889 -22.928 1.00 86.12 295 LYS A N 1
ATOM 2445 C CA . LYS A 1 295 ? -2.476 -20.231 -21.863 1.00 86.12 295 LYS A CA 1
ATOM 2446 C C . LYS A 1 295 ? -0.996 -20.581 -22.011 1.00 86.12 295 LYS A C 1
ATOM 2448 O O . LYS A 1 295 ? -0.654 -21.760 -22.081 1.00 86.12 295 LYS A O 1
ATOM 2453 N N . VAL A 1 296 ? -0.144 -19.566 -22.050 1.00 80.44 296 VAL A N 1
ATOM 2454 C CA . VAL A 1 296 ? 1.312 -19.724 -22.136 1.00 80.44 296 VAL A CA 1
ATOM 2455 C C . VAL A 1 296 ? 1.912 -19.594 -20.743 1.00 80.44 296 VAL A C 1
ATOM 2457 O O . VAL A 1 296 ? 1.362 -18.897 -19.884 1.00 80.44 296 VAL A O 1
ATOM 2460 N N . GLU A 1 297 ? 3.031 -20.279 -20.498 1.00 73.19 297 GLU A N 1
ATOM 2461 C CA . GLU A 1 297 ? 3.803 -20.041 -19.283 1.00 73.19 297 GLU A CA 1
ATOM 2462 C C . GLU A 1 297 ? 4.275 -18.588 -19.259 1.00 73.19 297 GLU A C 1
ATOM 2464 O O . GLU A 1 297 ? 4.999 -18.119 -20.135 1.00 73.19 297 GLU A O 1
ATOM 2469 N N . PHE A 1 298 ? 3.833 -17.870 -18.237 1.00 69.88 298 PHE A N 1
ATOM 2470 C CA . PHE A 1 298 ? 4.178 -16.483 -18.014 1.00 69.88 298 PHE A CA 1
ATOM 2471 C C . PHE A 1 298 ? 4.453 -16.316 -16.530 1.00 69.88 298 PHE A C 1
ATOM 2473 O O . PHE A 1 298 ? 3.571 -16.534 -15.695 1.00 69.88 298 PHE A O 1
ATOM 2480 N N . ASN A 1 299 ? 5.694 -15.972 -16.202 1.00 62.88 299 ASN A N 1
ATOM 2481 C CA . ASN A 1 299 ? 6.080 -15.673 -14.839 1.00 62.88 299 ASN A CA 1
ATOM 2482 C C . ASN A 1 299 ? 6.395 -14.183 -14.730 1.00 62.88 299 ASN A C 1
ATOM 2484 O O . ASN A 1 299 ? 7.394 -13.705 -15.256 1.00 62.88 299 ASN A O 1
ATOM 2488 N N . ASN A 1 300 ? 5.539 -13.464 -14.006 1.00 56.31 300 ASN A N 1
ATOM 2489 C CA . ASN A 1 300 ? 5.702 -12.037 -13.740 1.00 56.31 300 ASN A CA 1
ATOM 2490 C C . ASN A 1 300 ? 7.003 -11.681 -13.000 1.00 56.31 300 ASN A C 1
ATOM 2492 O O . ASN A 1 300 ? 7.367 -10.509 -12.974 1.00 56.31 300 ASN A O 1
ATOM 2496 N N . PHE A 1 301 ? 7.667 -12.650 -12.356 1.00 50.94 301 PHE A N 1
ATOM 2497 C CA . PHE A 1 301 ? 8.700 -12.382 -11.351 1.00 50.94 301 PHE A CA 1
ATOM 2498 C C . PHE A 1 301 ? 9.997 -13.187 -11.508 1.00 50.94 301 PHE A C 1
ATOM 2500 O O . PHE A 1 301 ? 10.934 -12.956 -10.748 1.00 50.94 301 PHE A O 1
ATOM 2507 N N . PHE A 1 302 ? 10.090 -14.132 -12.448 1.00 46.28 302 PHE A N 1
ATOM 2508 C CA . PHE A 1 302 ? 11.264 -15.006 -12.557 1.00 46.28 302 PHE A CA 1
ATOM 2509 C C . PHE A 1 302 ? 11.575 -15.386 -14.006 1.00 46.28 302 PHE A C 1
ATOM 2511 O O . PHE A 1 302 ? 10.673 -15.780 -14.739 1.00 46.28 302 PHE A O 1
ATOM 2518 N N . PHE A 1 303 ? 12.856 -15.316 -14.385 1.00 50.50 303 PHE A N 1
ATOM 2519 C CA . PHE A 1 303 ? 13.354 -15.808 -15.670 1.00 50.50 303 PHE A CA 1
ATOM 2520 C C . PHE A 1 303 ? 13.719 -17.287 -15.549 1.00 50.50 303 PHE A C 1
ATOM 2522 O O . PHE A 1 303 ? 14.637 -17.625 -14.802 1.00 50.50 303 PHE A O 1
ATOM 2529 N N . LYS A 1 304 ? 13.049 -18.167 -16.302 1.00 51.44 304 LYS A N 1
ATOM 2530 C CA . LYS A 1 304 ? 13.524 -19.554 -16.466 1.00 51.44 304 LYS A CA 1
ATOM 2531 C C . LYS A 1 304 ? 14.549 -19.682 -17.592 1.00 51.44 304 LYS A C 1
ATOM 2533 O O . LYS A 1 304 ? 15.323 -20.635 -17.577 1.00 51.44 304 LYS A O 1
ATOM 2538 N N . GLY A 1 305 ? 14.596 -18.725 -18.518 1.00 48.84 305 GLY A N 1
ATOM 2539 C CA . GLY A 1 305 ? 15.572 -18.699 -19.606 1.00 48.84 305 GLY A CA 1
ATOM 2540 C C . GLY A 1 305 ? 14.928 -18.544 -20.981 1.00 48.84 305 GLY A C 1
ATOM 2541 O O . GLY A 1 305 ? 13.979 -19.244 -21.298 1.00 48.84 305 GLY A O 1
ATOM 2542 N N . GLN A 1 306 ? 15.511 -17.635 -21.771 1.00 57.81 306 GLN A N 1
ATOM 2543 C CA . GLN A 1 306 ? 15.374 -17.382 -23.216 1.00 57.81 306 GLN A CA 1
ATOM 2544 C C . GLN A 1 306 ? 13.942 -17.400 -23.798 1.00 57.81 306 GLN A C 1
ATOM 2546 O O . GLN A 1 306 ? 13.368 -18.453 -24.051 1.00 57.81 306 GLN A O 1
ATOM 2551 N N . ASN A 1 307 ? 13.451 -16.203 -24.154 1.00 61.28 307 ASN A N 1
ATOM 2552 C CA . ASN A 1 307 ? 12.185 -15.931 -24.853 1.00 61.28 307 ASN A CA 1
ATOM 2553 C C . ASN A 1 307 ? 10.929 -15.940 -23.965 1.00 61.28 307 ASN A C 1
ATOM 2555 O O . ASN A 1 307 ? 10.179 -16.911 -23.915 1.00 61.28 307 ASN A O 1
ATOM 2559 N N . GLU A 1 308 ? 10.670 -14.816 -23.292 1.00 71.19 308 GLU A N 1
ATOM 2560 C CA . GLU A 1 308 ? 9.525 -14.650 -22.389 1.00 71.19 308 GLU A CA 1
ATOM 2561 C C . GLU A 1 308 ? 8.844 -13.292 -22.593 1.00 71.19 308 GLU A C 1
ATOM 2563 O O . GLU A 1 308 ? 9.504 -12.287 -22.883 1.00 71.19 308 GLU A O 1
ATOM 2568 N N . TYR A 1 309 ? 7.529 -13.259 -22.370 1.00 77.81 309 TYR A N 1
ATOM 2569 C CA . TYR A 1 309 ? 6.783 -12.009 -22.291 1.00 77.81 309 TYR A CA 1
ATOM 2570 C C . TYR A 1 309 ? 7.132 -11.223 -21.025 1.00 77.81 309 TYR A C 1
ATOM 2572 O O . TYR A 1 309 ? 7.449 -11.800 -19.983 1.00 77.81 309 TYR A O 1
ATOM 2580 N N . TYR A 1 310 ? 7.006 -9.903 -21.094 1.00 78.44 310 TYR A N 1
ATOM 2581 C CA . TYR A 1 310 ? 6.999 -9.013 -19.939 1.00 78.44 310 TYR A CA 1
ATOM 2582 C C . TYR A 1 310 ? 6.122 -7.787 -20.220 1.00 78.44 310 TYR A C 1
ATOM 2584 O O . TYR A 1 310 ? 5.981 -7.354 -21.361 1.00 78.44 310 TYR A O 1
ATOM 2592 N N . LEU A 1 311 ? 5.507 -7.227 -19.175 1.00 80.38 311 LEU A N 1
ATOM 2593 C CA . LEU A 1 311 ? 4.788 -5.958 -19.282 1.00 80.38 311 LEU A CA 1
ATOM 2594 C C . LEU A 1 311 ? 5.775 -4.812 -19.065 1.00 80.38 311 LEU A C 1
ATOM 2596 O O . LEU A 1 311 ? 6.310 -4.656 -17.966 1.00 80.38 311 LEU A O 1
ATOM 2600 N N . ASN A 1 312 ? 5.974 -3.996 -20.092 1.00 79.88 312 ASN A N 1
ATOM 2601 C CA . ASN A 1 312 ? 6.711 -2.750 -19.996 1.00 79.88 312 ASN A CA 1
ATOM 2602 C C . ASN A 1 312 ? 5.770 -1.657 -19.483 1.00 79.88 312 ASN A C 1
ATOM 2604 O O . ASN A 1 312 ? 4.966 -1.109 -20.238 1.00 79.88 312 ASN A O 1
ATOM 2608 N N . LEU A 1 313 ? 5.846 -1.356 -18.186 1.00 76.88 313 LEU A N 1
ATOM 2609 C CA . LEU A 1 313 ? 4.956 -0.385 -17.540 1.00 76.88 313 LEU A CA 1
ATOM 2610 C C . LEU A 1 313 ? 5.165 1.054 -18.024 1.00 76.88 313 LEU A C 1
ATOM 2612 O O . LEU A 1 313 ? 4.213 1.833 -18.030 1.00 76.88 313 LEU A O 1
ATOM 2616 N N . SER A 1 314 ? 6.375 1.400 -18.474 1.00 74.69 314 SER A N 1
ATOM 2617 C CA . SER A 1 314 ? 6.682 2.734 -19.007 1.00 74.69 314 SER A CA 1
ATOM 2618 C C . SER A 1 314 ? 5.943 2.994 -20.322 1.00 74.69 314 SER A C 1
ATOM 2620 O O . SER A 1 314 ? 5.337 4.050 -20.513 1.00 74.69 314 SER A O 1
ATOM 2622 N N . THR A 1 315 ? 5.921 1.999 -21.213 1.00 76.19 315 THR A N 1
ATOM 2623 C CA . THR A 1 315 ? 5.246 2.093 -22.519 1.00 76.19 315 THR A CA 1
ATOM 2624 C C . THR A 1 315 ? 3.832 1.509 -22.526 1.00 76.19 315 THR A C 1
ATOM 2626 O O . THR A 1 315 ? 3.125 1.651 -23.524 1.00 76.19 315 THR A O 1
ATOM 2629 N N . GLN A 1 316 ? 3.414 0.866 -21.429 1.00 78.75 316 GLN A N 1
ATOM 2630 C CA . GLN A 1 316 ? 2.139 0.151 -21.275 1.00 78.75 316 GLN A CA 1
ATOM 2631 C C . GLN A 1 316 ? 1.920 -0.908 -22.364 1.00 78.75 316 GLN A C 1
ATOM 2633 O O . GLN A 1 316 ? 0.809 -1.102 -22.865 1.00 78.75 316 GLN A O 1
ATOM 2638 N N . SER A 1 317 ? 2.998 -1.584 -22.754 1.00 80.00 317 SER A N 1
ATOM 2639 C CA . SER A 1 317 ? 2.979 -2.582 -23.819 1.00 80.00 317 SER A CA 1
ATOM 2640 C C . SER A 1 317 ? 3.468 -3.937 -23.328 1.00 80.00 317 SER A C 1
ATOM 2642 O O . SER A 1 317 ? 4.278 -4.038 -22.404 1.00 80.00 317 SER A O 1
ATOM 2644 N N . LEU A 1 318 ? 2.916 -4.988 -23.925 1.00 83.19 318 LEU A N 1
ATOM 2645 C CA . LEU A 1 318 ? 3.397 -6.343 -23.753 1.00 83.19 318 LEU A CA 1
ATOM 2646 C C . LEU A 1 318 ? 4.556 -6.557 -24.727 1.00 83.19 318 LEU A C 1
ATOM 2648 O O . LEU A 1 318 ? 4.373 -6.529 -25.944 1.00 83.19 318 LEU A O 1
ATOM 2652 N N . ASP A 1 319 ? 5.738 -6.761 -24.170 1.00 78.81 319 ASP A N 1
ATOM 2653 C CA . ASP A 1 319 ? 6.962 -7.018 -24.911 1.00 78.81 319 ASP A CA 1
ATOM 2654 C C . ASP A 1 319 ? 7.337 -8.501 -24.803 1.00 78.81 319 ASP A C 1
ATOM 2656 O O . ASP A 1 319 ? 6.977 -9.187 -23.845 1.00 78.81 319 ASP A O 1
ATOM 2660 N N . TYR A 1 320 ? 8.113 -8.989 -25.766 1.00 74.94 320 TYR A N 1
ATOM 2661 C CA . TYR A 1 320 ? 8.692 -10.327 -25.766 1.00 74.94 320 TYR A CA 1
ATOM 2662 C C . TYR A 1 320 ? 10.197 -10.214 -25.963 1.00 74.94 320 TYR A C 1
ATOM 2664 O O . TYR A 1 320 ? 10.667 -9.728 -26.994 1.00 74.94 320 TYR A O 1
ATOM 2672 N N . ASN A 1 321 ? 10.963 -10.634 -24.960 1.00 67.44 321 ASN A N 1
ATOM 2673 C CA . ASN A 1 321 ? 12.416 -10.526 -25.009 1.00 67.44 321 ASN A CA 1
ATOM 2674 C C . ASN A 1 321 ? 13.013 -11.702 -25.789 1.00 67.44 321 ASN A C 1
ATOM 2676 O O . ASN A 1 321 ? 12.891 -12.832 -25.327 1.00 67.44 321 ASN A O 1
ATOM 2680 N N . VAL A 1 322 ? 13.707 -11.449 -26.903 1.00 60.22 322 VAL A N 1
ATOM 2681 C CA . VAL A 1 322 ? 14.454 -12.474 -27.649 1.00 60.22 322 VAL A CA 1
ATOM 2682 C C . VAL A 1 322 ? 15.950 -12.326 -27.373 1.00 60.22 322 VAL A C 1
ATOM 2684 O O . VAL A 1 322 ? 16.586 -11.391 -27.847 1.00 60.22 322 VAL A O 1
ATOM 2687 N N . VAL A 1 323 ? 16.528 -13.266 -26.619 1.00 53.91 323 VAL A N 1
ATOM 2688 C CA . VAL A 1 323 ? 17.941 -13.202 -26.179 1.00 53.91 323 VAL A CA 1
ATOM 2689 C C . VAL A 1 323 ? 18.919 -13.627 -27.288 1.00 53.91 323 VAL A C 1
ATOM 2691 O O . VAL A 1 323 ? 20.090 -13.260 -27.251 1.00 53.91 323 VAL A O 1
ATOM 2694 N N . LEU A 1 324 ? 18.463 -14.373 -28.303 1.00 49.72 324 LEU A N 1
ATOM 2695 C CA . LEU A 1 324 ? 19.288 -14.801 -29.439 1.00 49.72 324 LEU A CA 1
ATOM 2696 C C . LEU A 1 324 ? 18.498 -14.692 -30.761 1.00 49.72 324 LEU A C 1
ATOM 2698 O O . LEU A 1 324 ? 17.505 -15.401 -30.926 1.00 49.72 324 LEU A O 1
ATOM 2702 N N . PRO A 1 325 ? 18.933 -13.863 -31.730 1.00 44.47 325 PRO A N 1
ATOM 2703 C CA . PRO A 1 325 ? 18.185 -13.594 -32.965 1.00 44.47 325 PRO A CA 1
ATOM 2704 C C . PRO A 1 325 ? 18.126 -14.772 -33.959 1.00 44.47 325 PRO A C 1
ATOM 2706 O O . PRO A 1 325 ? 17.372 -14.718 -34.926 1.00 44.47 325 PRO A O 1
ATOM 2709 N N . ASN A 1 326 ? 18.851 -15.872 -33.721 1.00 40.94 326 ASN A N 1
ATOM 2710 C CA . ASN A 1 326 ? 18.937 -17.000 -34.662 1.00 40.94 326 ASN A CA 1
ATOM 2711 C C . ASN A 1 326 ? 17.811 -18.047 -34.548 1.00 40.94 326 ASN A C 1
ATOM 2713 O O . ASN A 1 326 ? 17.922 -19.134 -35.107 1.00 40.94 326 ASN A O 1
ATOM 2717 N N . LEU A 1 327 ? 16.695 -17.725 -33.890 1.00 42.44 327 LEU A N 1
ATOM 2718 C CA . LEU A 1 327 ? 15.467 -18.533 -33.924 1.00 42.44 327 LEU A CA 1
ATOM 2719 C C . LEU A 1 327 ? 14.297 -17.735 -34.514 1.00 42.44 327 LEU A C 1
ATOM 2721 O O . LEU A 1 327 ? 13.172 -17.806 -34.024 1.00 42.44 327 LEU A O 1
ATOM 2725 N N . GLY A 1 328 ? 14.561 -16.993 -35.596 1.00 41.09 328 GLY A N 1
ATOM 2726 C CA . GLY A 1 328 ? 13.576 -16.294 -36.434 1.00 41.09 328 GLY A CA 1
ATOM 2727 C C . GLY A 1 328 ? 12.585 -17.211 -37.170 1.00 41.09 328 GLY A C 1
ATOM 2728 O O . GLY A 1 328 ? 12.257 -16.974 -38.325 1.00 41.09 328 GLY A O 1
ATOM 2729 N N . SER A 1 329 ? 12.107 -18.272 -36.523 1.00 41.47 329 SER A N 1
ATOM 2730 C CA . SER A 1 329 ? 11.032 -19.131 -37.015 1.00 41.47 329 SER A CA 1
ATOM 2731 C C . SER A 1 329 ? 10.044 -19.453 -35.891 1.00 41.47 329 SER A C 1
ATOM 2733 O O . SER A 1 329 ? 9.846 -20.601 -35.503 1.00 41.47 329 SER A O 1
ATOM 2735 N N . LYS A 1 330 ? 9.375 -18.426 -35.358 1.00 46.44 330 LYS A N 1
ATOM 2736 C CA . LYS A 1 330 ? 8.110 -18.622 -34.639 1.00 46.44 330 LYS A CA 1
ATOM 2737 C C . LYS A 1 330 ? 7.001 -17.786 -35.277 1.00 46.44 330 LYS A C 1
ATOM 2739 O O . LYS A 1 330 ? 6.910 -16.588 -35.063 1.00 46.44 330 LYS A O 1
ATOM 2744 N N . VAL A 1 331 ? 6.219 -18.513 -36.078 1.00 50.66 331 VAL A N 1
ATOM 2745 C CA . VAL A 1 331 ? 4.795 -18.365 -36.422 1.00 50.66 331 VAL A CA 1
ATOM 2746 C C . VAL A 1 331 ? 4.333 -16.974 -36.872 1.00 50.66 331 VAL A C 1
ATOM 2748 O O . VAL A 1 331 ? 4.016 -16.101 -36.069 1.00 50.66 331 VAL A O 1
ATOM 2751 N N . ILE A 1 332 ? 4.205 -16.844 -38.194 1.00 56.91 332 ILE A N 1
ATOM 2752 C CA . ILE A 1 332 ? 3.371 -15.843 -38.868 1.00 56.91 332 ILE A CA 1
ATOM 2753 C C . ILE A 1 332 ? 1.931 -15.999 -38.335 1.00 56.91 332 ILE A C 1
ATOM 2755 O O . ILE A 1 332 ? 1.420 -17.118 -38.298 1.00 56.91 332 ILE A O 1
ATOM 2759 N N . ASP A 1 333 ? 1.319 -14.892 -37.905 1.00 65.38 333 ASP A N 1
ATOM 2760 C CA . ASP A 1 333 ? -0.053 -14.764 -37.380 1.00 65.38 333 ASP A CA 1
ATOM 2761 C C . ASP A 1 333 ? -0.319 -15.422 -36.011 1.00 65.38 333 ASP A C 1
ATOM 2763 O O . ASP A 1 333 ? -1.072 -16.389 -35.878 1.00 65.38 333 ASP A O 1
ATOM 2767 N N . THR A 1 334 ? 0.251 -14.852 -34.943 1.00 75.19 334 THR A N 1
ATOM 2768 C CA . THR A 1 334 ? -0.088 -15.258 -33.565 1.00 75.19 334 THR A CA 1
ATOM 2769 C C . THR A 1 334 ? -1.168 -14.342 -32.981 1.00 75.19 334 THR A C 1
ATOM 2771 O O . THR A 1 334 ? -0.979 -13.128 -32.884 1.00 75.19 334 THR A O 1
ATOM 2774 N N . LYS A 1 335 ? -2.307 -14.919 -32.569 1.00 85.38 335 LYS A N 1
ATOM 2775 C CA . LYS A 1 335 ? -3.367 -14.218 -31.827 1.00 85.38 335 LYS A CA 1
ATOM 2776 C C . LYS A 1 335 ? -3.004 -14.163 -30.349 1.00 85.38 335 LYS A C 1
ATOM 2778 O O . LYS A 1 335 ? -2.881 -15.209 -29.716 1.00 85.38 335 LYS A O 1
ATOM 2783 N N . ILE A 1 336 ? -2.920 -12.968 -29.783 1.00 86.00 336 ILE A N 1
ATOM 2784 C CA . ILE A 1 336 ? -2.567 -12.747 -28.380 1.00 86.00 336 ILE A CA 1
ATOM 2785 C C . ILE A 1 336 ? -3.714 -12.038 -27.675 1.00 86.00 336 ILE A C 1
ATOM 2787 O O . ILE A 1 336 ? -4.236 -11.044 -28.168 1.00 86.00 336 ILE A O 1
ATOM 2791 N N . HIS A 1 337 ? -4.097 -12.539 -26.509 1.00 90.50 337 HIS A N 1
ATOM 2792 C CA . HIS A 1 337 ? -4.896 -11.795 -25.539 1.00 90.50 337 HIS A CA 1
ATOM 2793 C C . HIS A 1 337 ? -4.411 -12.124 -24.132 1.00 90.50 337 HIS A C 1
ATOM 2795 O O . HIS A 1 337 ? -3.676 -13.088 -23.906 1.00 90.50 337 HIS A O 1
ATOM 2801 N N . THR A 1 338 ? -4.804 -11.299 -23.178 1.00 91.44 338 THR A N 1
ATOM 2802 C CA . THR A 1 338 ? -4.318 -11.350 -21.804 1.00 91.44 338 THR A CA 1
ATOM 2803 C C . THR A 1 338 ? -5.480 -11.231 -20.837 1.00 91.44 338 THR A C 1
ATOM 2805 O O . THR A 1 338 ? -6.470 -10.570 -21.131 1.00 91.44 338 THR A O 1
ATOM 2808 N N . TYR A 1 339 ? -5.344 -11.851 -19.670 1.00 93.56 339 TYR A N 1
ATOM 2809 C CA . TYR A 1 339 ? -6.106 -11.450 -18.491 1.00 93.56 339 TYR A CA 1
ATOM 2810 C C . TYR A 1 339 ? -5.221 -10.486 -17.709 1.00 93.56 339 TYR A C 1
ATOM 2812 O O . TYR A 1 339 ? -4.074 -10.823 -17.391 1.00 93.56 339 TYR A O 1
ATOM 2820 N N . THR A 1 340 ? -5.708 -9.277 -17.471 1.00 92.75 340 THR A N 1
ATOM 2821 C CA . THR A 1 340 ? -4.891 -8.127 -17.086 1.00 92.75 340 THR A CA 1
ATOM 2822 C C . THR A 1 340 ? -5.577 -7.369 -15.960 1.00 92.75 340 THR A C 1
ATOM 2824 O O . THR A 1 340 ? -6.795 -7.263 -15.926 1.00 92.75 340 THR A O 1
ATOM 2827 N N . CYS A 1 341 ? -4.779 -6.832 -15.044 1.00 93.00 341 CYS A N 1
ATOM 2828 C CA . CYS A 1 341 ? -5.228 -5.811 -14.117 1.00 93.00 341 CYS A CA 1
ATOM 2829 C C . CYS A 1 341 ? -5.126 -4.442 -14.799 1.00 93.00 341 CYS A C 1
ATOM 2831 O O . CYS A 1 341 ? -4.061 -4.074 -15.316 1.00 93.00 341 CYS A O 1
ATOM 2833 N N . TRP A 1 342 ? -6.222 -3.697 -14.789 1.00 94.19 342 TRP A N 1
ATOM 2834 C CA . TRP A 1 342 ? -6.406 -2.406 -15.437 1.00 94.19 342 TRP A CA 1
ATOM 2835 C C . TRP A 1 342 ? -6.611 -1.309 -14.404 1.00 94.19 342 TRP A C 1
ATOM 2837 O O . TRP A 1 342 ? -7.145 -1.559 -13.332 1.00 94.19 342 TRP A O 1
ATOM 2847 N N . THR A 1 343 ? -6.248 -0.079 -14.749 1.00 94.25 343 THR A N 1
ATOM 2848 C CA . THR A 1 343 ? -6.700 1.148 -14.069 1.00 94.25 343 THR A CA 1
ATOM 2849 C C . THR A 1 343 ? -7.252 2.117 -15.109 1.00 94.25 343 THR A C 1
ATOM 2851 O O . THR A 1 343 ? -6.967 1.966 -16.296 1.00 94.25 343 THR A O 1
ATOM 2854 N N . GLN A 1 344 ? -8.007 3.135 -14.703 1.00 92.88 344 GLN A N 1
ATOM 2855 C CA . GLN A 1 344 ? -8.634 4.073 -15.632 1.00 92.88 344 GLN A CA 1
ATOM 2856 C C . GLN A 1 344 ? -7.915 5.418 -15.642 1.00 92.88 344 GLN A C 1
ATOM 2858 O O . GLN A 1 344 ? -7.728 6.091 -14.622 1.00 92.88 344 GLN A O 1
ATOM 2863 N N . ASN A 1 345 ? -7.522 5.857 -16.836 1.00 89.00 345 ASN A N 1
ATOM 2864 C CA . ASN A 1 345 ? -6.916 7.163 -17.063 1.00 89.00 345 ASN A CA 1
ATOM 2865 C C . ASN A 1 345 ? -7.976 8.251 -17.308 1.00 89.00 345 ASN A C 1
ATOM 2867 O O . ASN A 1 345 ? -7.974 8.902 -18.350 1.00 89.00 345 ASN A O 1
ATOM 2871 N N . ILE A 1 346 ? -8.889 8.406 -16.349 1.00 89.06 346 ILE A N 1
ATOM 2872 C CA . ILE A 1 346 ? -9.957 9.417 -16.349 1.00 89.06 346 ILE A CA 1
ATOM 2873 C C . ILE A 1 346 ? -9.868 10.226 -15.058 1.00 89.06 346 ILE A C 1
ATOM 2875 O O . ILE A 1 346 ? -9.701 9.632 -13.991 1.00 89.06 346 ILE A O 1
ATOM 2879 N N . ASP A 1 347 ? -9.980 11.547 -15.140 1.00 83.56 347 ASP A N 1
ATOM 2880 C CA . ASP A 1 347 ? -10.063 12.405 -13.957 1.00 83.56 347 ASP A CA 1
ATOM 2881 C C . ASP A 1 347 ? -11.438 12.290 -13.293 1.00 83.56 347 ASP A C 1
ATOM 2883 O O . ASP A 1 347 ? -12.456 12.112 -13.964 1.00 83.56 347 ASP A O 1
ATOM 2887 N N . VAL A 1 348 ? -11.462 12.392 -11.964 1.00 84.75 348 VAL A N 1
ATOM 2888 C CA . VAL A 1 348 ? -12.684 12.282 -11.160 1.00 84.75 348 VAL A CA 1
ATOM 2889 C C . VAL A 1 348 ? -12.947 13.623 -10.492 1.00 84.75 348 VAL A C 1
ATOM 2891 O O . VAL A 1 348 ? -12.053 14.196 -9.866 1.00 84.75 348 VAL A O 1
ATOM 2894 N N . SER A 1 349 ? -14.164 14.138 -10.647 1.00 83.81 349 SER A N 1
ATOM 2895 C CA . SER A 1 349 ? -14.611 15.345 -9.960 1.00 83.81 349 SER A CA 1
ATOM 2896 C C . SER A 1 349 ? -14.887 15.085 -8.475 1.00 83.81 349 SER A C 1
ATOM 2898 O O . SER A 1 349 ? -14.878 13.953 -8.004 1.00 83.81 349 SER A O 1
ATOM 2900 N N . GLU A 1 350 ? -15.149 16.141 -7.710 1.00 79.31 350 GLU A N 1
ATOM 2901 C CA . GLU A 1 350 ? -15.535 16.017 -6.298 1.00 79.31 350 GLU A CA 1
ATOM 2902 C C . GLU A 1 350 ? -16.985 15.531 -6.115 1.00 79.31 350 GLU A C 1
ATOM 2904 O O . GLU A 1 350 ? -17.372 15.132 -5.017 1.00 79.31 350 GLU A O 1
ATOM 2909 N N . PHE A 1 351 ? -17.803 15.556 -7.175 1.00 85.56 351 PHE A N 1
ATOM 2910 C CA . PHE A 1 351 ? -19.218 15.196 -7.113 1.00 85.56 351 PHE A CA 1
ATOM 2911 C C . PHE A 1 351 ? -19.424 13.749 -7.566 1.00 85.56 351 PHE A C 1
ATOM 2913 O O . PHE A 1 351 ? -19.770 13.472 -8.720 1.00 85.56 351 PHE A O 1
ATOM 2920 N N . ILE A 1 352 ? -19.177 12.834 -6.629 1.00 87.31 352 ILE A N 1
ATOM 2921 C CA . ILE A 1 352 ? -19.243 11.392 -6.860 1.00 87.31 352 ILE A CA 1
ATOM 2922 C C . ILE A 1 352 ? -20.385 10.724 -6.100 1.00 87.31 352 ILE A C 1
ATOM 2924 O O . ILE A 1 352 ? -20.748 11.129 -4.994 1.00 87.31 352 ILE A O 1
ATOM 2928 N N . GLU A 1 353 ? -20.887 9.636 -6.668 1.00 88.12 353 GLU A N 1
ATOM 2929 C CA . GLU A 1 353 ? -21.699 8.643 -5.974 1.00 88.12 353 GLU A CA 1
ATOM 2930 C C . GLU A 1 353 ? -20.940 7.316 -5.944 1.00 88.12 353 GLU A C 1
ATOM 2932 O O . GLU A 1 353 ? -20.340 6.915 -6.941 1.00 88.12 353 GLU A O 1
ATOM 2937 N N . ILE A 1 354 ? -20.940 6.647 -4.791 1.00 88.62 354 ILE A N 1
ATOM 2938 C CA . ILE A 1 354 ? -20.278 5.354 -4.621 1.00 88.62 354 ILE A CA 1
ATOM 2939 C C . ILE A 1 354 ? -21.356 4.296 -4.468 1.00 88.62 354 ILE A C 1
ATOM 2941 O O . ILE A 1 354 ? -22.179 4.366 -3.555 1.00 88.62 354 ILE A O 1
ATOM 2945 N N . SER A 1 355 ? -21.315 3.293 -5.332 1.00 86.38 355 SER A N 1
ATOM 2946 C CA . SER A 1 355 ? -22.182 2.127 -5.259 1.00 86.38 355 SER A CA 1
ATOM 2947 C C . SER A 1 355 ? -21.350 0.846 -5.271 1.00 86.38 355 SER A C 1
ATOM 2949 O O . SER A 1 355 ? -20.173 0.827 -5.625 1.00 86.38 355 SER A O 1
ATOM 2951 N N . SER A 1 356 ? -21.945 -0.252 -4.825 1.00 84.81 356 SER A N 1
ATOM 2952 C CA . SER A 1 356 ? -21.352 -1.585 -4.923 1.00 84.81 356 SER A CA 1
ATOM 2953 C C . SER A 1 356 ? -22.475 -2.594 -5.005 1.00 84.81 356 SER A C 1
ATOM 2955 O O . SER A 1 356 ? -23.434 -2.497 -4.242 1.00 84.81 356 SER A O 1
ATOM 2957 N N . SER A 1 357 ? -22.372 -3.578 -5.891 1.00 71.94 357 SER A N 1
ATOM 2958 C CA . SER A 1 357 ? -23.368 -4.651 -5.992 1.00 71.94 357 SER A CA 1
ATOM 2959 C C . SER A 1 357 ? -23.458 -5.491 -4.713 1.00 71.94 357 SER A C 1
ATOM 2961 O O . SER A 1 357 ? -24.538 -5.968 -4.385 1.00 71.94 357 SER A O 1
ATOM 2963 N N . VAL A 1 358 ? -22.361 -5.618 -3.960 1.00 67.75 358 VAL A N 1
ATOM 2964 C CA . VAL A 1 358 ? -22.313 -6.391 -2.709 1.00 67.75 358 VAL A CA 1
ATOM 2965 C C . VAL A 1 358 ? -22.894 -5.598 -1.545 1.00 67.75 358 VAL A C 1
ATOM 2967 O O . VAL A 1 358 ? -23.606 -6.153 -0.723 1.00 67.75 358 VAL A O 1
ATOM 2970 N N . VAL A 1 359 ? -22.625 -4.291 -1.473 1.00 68.75 359 VAL A N 1
ATOM 2971 C CA . VAL A 1 359 ? -23.085 -3.460 -0.345 1.00 68.75 359 VAL A CA 1
ATOM 2972 C C . VAL A 1 359 ? -24.486 -2.872 -0.577 1.00 68.75 359 VAL A C 1
ATOM 2974 O O . VAL A 1 359 ? -25.229 -2.623 0.371 1.00 68.75 359 VAL A O 1
ATOM 2977 N N . SER A 1 360 ? -24.897 -2.685 -1.834 1.00 59.78 360 SER A N 1
ATOM 2978 C CA . SER A 1 360 ? -26.210 -2.114 -2.181 1.00 59.78 360 SER A CA 1
ATOM 2979 C C . SER A 1 360 ? -27.393 -2.997 -1.777 1.00 59.78 360 SER A C 1
ATOM 2981 O O . SER A 1 360 ? -28.454 -2.458 -1.460 1.00 59.78 360 SER A O 1
ATOM 2983 N N . SER A 1 361 ? -27.221 -4.322 -1.687 1.00 56.56 361 SER A N 1
ATOM 2984 C CA . SER A 1 361 ? -28.250 -5.225 -1.146 1.00 56.56 361 SER A CA 1
ATOM 2985 C C . SER A 1 361 ? -28.554 -4.981 0.335 1.00 56.56 361 SER A C 1
ATOM 2987 O O . SER A 1 361 ? -29.629 -5.351 0.802 1.00 56.56 361 SER A O 1
ATOM 2989 N N . PHE A 1 362 ? -27.646 -4.327 1.065 1.00 63.06 362 PHE A N 1
ATOM 2990 C CA . PHE A 1 362 ? -27.714 -4.157 2.516 1.00 63.06 362 PHE A CA 1
ATOM 2991 C C . PHE A 1 362 ? -28.226 -2.775 2.966 1.00 63.06 362 PHE A C 1
ATOM 2993 O O . PHE A 1 362 ? -28.364 -2.532 4.162 1.00 63.06 362 PHE A O 1
ATOM 3000 N N . LYS A 1 363 ? -28.565 -1.867 2.031 1.00 68.38 363 LYS A N 1
ATOM 3001 C CA . LYS A 1 363 ? -28.982 -0.474 2.323 1.00 68.38 363 LYS A CA 1
ATOM 3002 C C . LYS A 1 363 ? -27.987 0.297 3.217 1.00 68.38 363 LYS A C 1
ATOM 3004 O O . LYS A 1 363 ? -28.392 1.188 3.964 1.00 68.38 363 LYS A O 1
ATOM 3009 N N . CYS A 1 364 ? -26.696 -0.024 3.146 1.00 77.19 364 CYS A N 1
ATOM 3010 C CA . CYS A 1 364 ? -25.664 0.654 3.932 1.00 77.19 364 CYS A CA 1
ATOM 3011 C C . CYS A 1 364 ? -25.362 2.050 3.376 1.00 77.19 364 CYS A C 1
ATOM 3013 O O . CYS A 1 364 ? -25.480 2.299 2.172 1.00 77.19 364 CYS A O 1
ATOM 3015 N N . LYS A 1 365 ? -24.890 2.953 4.241 1.00 84.38 365 LYS A N 1
ATOM 3016 C CA . LYS A 1 365 ? -24.380 4.258 3.810 1.00 84.38 365 LYS A CA 1
ATOM 3017 C C . LYS A 1 365 ? -22.875 4.168 3.564 1.00 84.38 365 LYS A C 1
ATOM 3019 O O . LYS A 1 365 ? -22.106 3.959 4.501 1.00 84.38 365 LYS A O 1
ATOM 3024 N N . LEU A 1 366 ? -22.467 4.391 2.317 1.00 88.69 366 LEU A N 1
ATOM 3025 C CA . LEU A 1 366 ? -21.066 4.529 1.916 1.00 88.69 366 LEU A CA 1
ATOM 3026 C C . LEU A 1 366 ? -20.686 6.009 1.930 1.00 88.69 366 LEU A C 1
ATOM 3028 O O . LEU A 1 366 ? -21.296 6.811 1.226 1.00 88.69 366 LEU A O 1
ATOM 3032 N N . THR A 1 367 ? -19.702 6.386 2.745 1.00 88.31 367 THR A N 1
ATOM 3033 C CA . THR A 1 367 ? -19.230 7.776 2.832 1.00 88.31 367 THR A CA 1
ATOM 3034 C C . THR A 1 367 ? -17.736 7.831 2.534 1.00 88.31 367 THR A C 1
ATOM 3036 O O . THR A 1 367 ? -16.962 7.211 3.260 1.00 88.31 367 THR A O 1
ATOM 3039 N N . PRO A 1 368 ? -17.280 8.557 1.504 1.00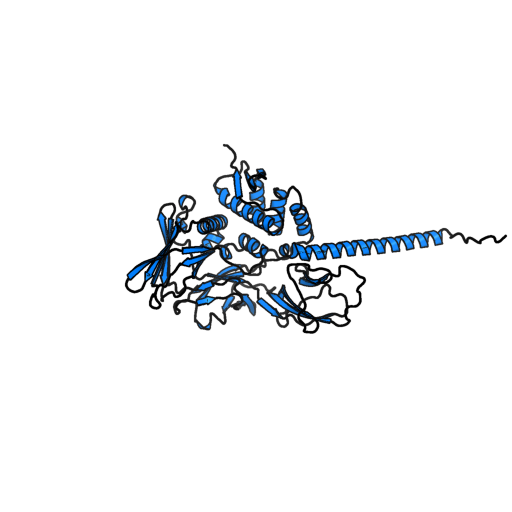 86.56 368 PRO A N 1
ATOM 3040 C CA . PRO A 1 368 ? -15.851 8.749 1.302 1.00 86.56 368 PRO A CA 1
ATOM 3041 C C . PRO A 1 368 ? -15.257 9.641 2.400 1.00 86.56 368 PRO A C 1
ATOM 3043 O O . PRO A 1 368 ? -15.784 10.710 2.704 1.00 86.56 368 PRO A O 1
ATOM 3046 N N . ILE A 1 369 ? -14.143 9.200 2.983 1.00 90.19 369 ILE A N 1
ATOM 3047 C CA . ILE A 1 369 ? -13.397 9.909 4.034 1.00 90.19 369 ILE A CA 1
ATOM 3048 C C . ILE A 1 369 ? -12.144 10.578 3.471 1.00 90.19 369 ILE A C 1
ATOM 3050 O O . ILE A 1 369 ? -11.710 11.626 3.948 1.00 90.19 369 ILE A O 1
ATOM 3054 N N . SER A 1 370 ? -11.512 9.970 2.469 1.00 86.56 370 SER A N 1
ATOM 3055 C CA . SER A 1 370 ? -10.306 10.509 1.839 1.00 86.56 370 SER A CA 1
ATOM 3056 C C . SER A 1 370 ? -10.270 10.160 0.360 1.00 86.56 370 SER A C 1
ATOM 3058 O O . SER A 1 370 ? -10.590 9.032 -0.019 1.00 86.56 370 SER A O 1
ATOM 3060 N N . PHE A 1 371 ? -9.854 11.134 -0.451 1.00 87.06 371 PHE A N 1
ATOM 3061 C CA . PHE A 1 371 ? -9.818 11.043 -1.905 1.00 87.06 371 PHE A CA 1
ATOM 3062 C C . PHE A 1 371 ? -8.393 11.239 -2.412 1.00 87.06 371 PHE A C 1
ATOM 3064 O O . PHE A 1 371 ? -7.786 12.280 -2.161 1.00 87.06 371 PHE A O 1
ATOM 3071 N N . TYR A 1 372 ? -7.887 10.265 -3.162 1.00 87.19 372 TYR A N 1
ATOM 3072 C CA . TYR A 1 372 ? -6.623 10.365 -3.883 1.00 87.19 372 TYR A CA 1
ATOM 3073 C C . TYR A 1 372 ? -6.915 10.177 -5.371 1.00 87.19 372 TYR A C 1
ATOM 3075 O O . TYR A 1 372 ? -6.924 9.059 -5.885 1.00 87.19 372 TYR A O 1
ATOM 3083 N N . ASN A 1 373 ? -7.234 11.289 -6.040 1.00 81.81 373 ASN A N 1
ATOM 3084 C CA . ASN A 1 373 ? -7.671 11.319 -7.442 1.00 81.81 373 ASN A CA 1
ATOM 3085 C C . ASN A 1 373 ? -6.518 11.197 -8.444 1.00 81.81 373 ASN A C 1
ATOM 3087 O O . ASN A 1 373 ? -6.751 11.029 -9.639 1.00 81.81 373 ASN A O 1
ATOM 3091 N N . GLU A 1 374 ? -5.279 11.268 -7.978 1.00 81.75 374 GLU A N 1
ATOM 3092 C CA . GLU A 1 374 ? -4.090 11.206 -8.817 1.00 81.75 374 GLU A CA 1
ATOM 3093 C C . GLU A 1 374 ? -3.448 9.819 -8.767 1.00 81.75 374 GLU A C 1
ATOM 3095 O O . GLU A 1 374 ? -3.488 9.128 -7.749 1.00 81.75 374 GLU A O 1
ATOM 3100 N N . LYS A 1 375 ? -2.822 9.423 -9.879 1.00 75.69 375 LYS A N 1
ATOM 3101 C CA . LYS A 1 375 ? -1.942 8.252 -9.919 1.00 75.69 375 LYS A CA 1
ATOM 3102 C C . LYS A 1 375 ? -0.567 8.676 -9.413 1.00 75.69 375 LYS A C 1
ATOM 3104 O O . LYS A 1 375 ? 0.125 9.424 -10.099 1.00 75.69 375 LYS A O 1
ATOM 3109 N N . GLN A 1 376 ? -0.189 8.203 -8.233 1.00 75.75 376 GLN A N 1
ATOM 3110 C CA . GLN A 1 376 ? 1.056 8.601 -7.572 1.00 75.75 376 GLN A CA 1
ATOM 3111 C C . GLN A 1 376 ? 2.218 7.773 -8.094 1.00 75.75 376 GLN A C 1
ATOM 3113 O O . GLN A 1 376 ? 2.080 6.556 -8.214 1.00 75.75 376 GLN A O 1
ATOM 3118 N N . ASN A 1 377 ? 3.361 8.406 -8.358 1.00 68.94 377 ASN A N 1
ATOM 3119 C CA . ASN A 1 377 ? 4.523 7.773 -8.980 1.00 68.94 377 ASN A CA 1
ATOM 3120 C C . ASN A 1 377 ? 4.332 7.361 -10.455 1.00 68.94 377 ASN A C 1
ATOM 3122 O O . ASN A 1 377 ? 4.959 6.431 -10.961 1.00 68.94 377 ASN A O 1
ATOM 3126 N N . PHE A 1 378 ? 3.434 8.043 -11.166 1.00 60.84 378 PHE A N 1
ATOM 3127 C CA . PHE A 1 378 ? 3.158 7.780 -12.576 1.00 60.84 378 PHE A CA 1
ATOM 3128 C C . PHE A 1 378 ? 4.184 8.500 -13.476 1.00 60.84 378 PHE A C 1
ATOM 3130 O O . PHE A 1 378 ? 4.457 9.680 -13.268 1.00 60.84 378 PHE A O 1
ATOM 3137 N N . LYS A 1 379 ? 4.700 7.814 -14.512 1.00 67.12 379 LYS A N 1
ATOM 3138 C CA . LYS A 1 379 ? 5.704 8.311 -15.490 1.00 67.12 379 LYS A CA 1
ATOM 3139 C C . LYS A 1 379 ? 7.124 8.532 -14.942 1.00 67.12 379 LYS A C 1
ATOM 3141 O O . LYS A 1 379 ? 7.737 9.564 -15.212 1.00 67.12 379 LYS A O 1
ATOM 3146 N N . GLN A 1 380 ? 7.678 7.563 -14.219 1.00 71.56 380 GLN A N 1
ATOM 3147 C CA . GLN A 1 380 ? 9.105 7.609 -13.899 1.00 71.56 380 GLN A CA 1
ATOM 3148 C C . GLN A 1 380 ? 9.977 7.550 -15.164 1.00 71.56 380 GLN A C 1
ATOM 3150 O O . GLN A 1 380 ? 9.706 6.776 -16.086 1.00 71.56 380 GLN A O 1
ATOM 3155 N N . SER A 1 381 ? 11.035 8.361 -15.190 1.00 74.38 381 SER A N 1
ATOM 3156 C CA . SER A 1 381 ? 12.049 8.329 -16.243 1.00 74.38 381 SER A CA 1
ATOM 3157 C C . SER A 1 381 ? 12.908 7.076 -16.102 1.00 74.38 381 SER A C 1
ATOM 3159 O O . SER A 1 381 ? 13.442 6.796 -15.030 1.00 74.38 381 SER A O 1
ATOM 3161 N N . SER A 1 382 ? 13.098 6.341 -17.199 1.00 73.88 382 SER A N 1
ATOM 3162 C CA . SER A 1 382 ? 14.007 5.190 -17.222 1.00 73.88 382 SER A CA 1
ATOM 3163 C C . SER A 1 382 ? 15.433 5.584 -16.830 1.00 73.88 382 SER A C 1
ATOM 3165 O O . SER A 1 382 ? 16.112 4.797 -16.182 1.00 73.88 382 SER A O 1
ATOM 3167 N N . THR A 1 383 ? 15.872 6.798 -17.185 1.00 77.81 383 THR A N 1
ATOM 3168 C CA . THR A 1 383 ? 17.201 7.323 -16.837 1.00 77.81 383 THR A CA 1
ATOM 3169 C C . THR A 1 383 ? 17.366 7.475 -15.326 1.00 77.81 383 THR A C 1
ATOM 3171 O O . THR A 1 383 ? 18.347 6.991 -14.777 1.00 77.81 383 THR A O 1
ATOM 3174 N N . ASP A 1 384 ? 16.377 8.054 -14.639 1.00 80.50 384 ASP A N 1
ATOM 3175 C CA . ASP A 1 384 ? 16.444 8.266 -13.185 1.00 80.50 384 ASP A CA 1
ATOM 3176 C C . ASP A 1 384 ? 16.500 6.928 -12.431 1.00 80.50 384 ASP A C 1
ATOM 3178 O O . ASP A 1 384 ? 17.152 6.799 -11.394 1.00 80.50 384 ASP A O 1
ATOM 3182 N N . ILE A 1 385 ? 15.826 5.911 -12.972 1.00 82.62 385 ILE A N 1
ATOM 3183 C CA . ILE A 1 385 ? 15.840 4.555 -12.428 1.00 82.62 385 ILE A CA 1
ATOM 3184 C C . ILE A 1 385 ? 17.197 3.882 -12.662 1.00 82.62 385 ILE A C 1
ATOM 3186 O O . ILE A 1 385 ? 17.692 3.227 -11.746 1.00 82.62 385 ILE A O 1
ATOM 3190 N N . PHE A 1 386 ? 17.817 4.052 -13.837 1.00 77.56 386 PHE A N 1
ATOM 3191 C CA . PHE A 1 386 ? 19.181 3.566 -14.089 1.00 77.56 386 PHE A CA 1
ATOM 3192 C C . PHE A 1 386 ? 20.177 4.170 -13.094 1.00 77.56 386 PHE A C 1
ATOM 3194 O O . PHE A 1 386 ? 20.879 3.427 -12.408 1.00 77.56 386 PHE A O 1
ATOM 3201 N N . ASP A 1 387 ? 20.158 5.494 -12.935 1.00 82.31 387 ASP A N 1
ATOM 3202 C CA . ASP A 1 387 ? 21.042 6.199 -12.001 1.00 82.31 387 ASP A CA 1
ATOM 3203 C C . ASP A 1 387 ? 20.827 5.746 -10.549 1.00 82.31 387 ASP A C 1
ATOM 3205 O O . ASP A 1 387 ? 21.768 5.683 -9.751 1.00 82.31 387 ASP A O 1
ATOM 3209 N N . LEU A 1 388 ? 19.582 5.429 -10.173 1.00 88.19 388 LEU A N 1
ATOM 3210 C CA . LEU A 1 388 ? 19.283 4.883 -8.854 1.00 88.19 388 LEU A CA 1
ATOM 3211 C C . LEU A 1 388 ? 19.821 3.456 -8.692 1.00 88.19 388 LEU A C 1
ATOM 3213 O O . LEU A 1 388 ? 20.376 3.144 -7.640 1.00 88.19 388 LEU A O 1
ATOM 3217 N N . ILE A 1 389 ? 19.677 2.593 -9.696 1.00 85.25 389 ILE A N 1
ATOM 3218 C CA . ILE A 1 389 ? 20.172 1.211 -9.629 1.00 85.25 389 ILE A CA 1
ATOM 3219 C C . ILE A 1 389 ? 21.683 1.189 -9.446 1.00 85.25 389 ILE A C 1
ATOM 3221 O O . ILE A 1 389 ? 22.160 0.458 -8.579 1.00 85.25 389 ILE A O 1
ATOM 3225 N N . ASP A 1 390 ? 22.415 2.039 -10.163 1.00 83.25 390 ASP A N 1
ATOM 3226 C CA . ASP A 1 390 ? 23.865 2.167 -10.002 1.00 83.25 390 ASP A CA 1
ATOM 3227 C C . ASP A 1 390 ? 24.248 2.512 -8.553 1.00 83.25 390 ASP A C 1
ATOM 3229 O O . ASP A 1 390 ? 25.210 1.969 -8.008 1.00 83.25 390 ASP A O 1
ATOM 3233 N N . LYS A 1 391 ? 23.448 3.344 -7.874 1.00 88.69 391 LYS A N 1
ATOM 3234 C CA . LYS A 1 391 ? 23.625 3.661 -6.445 1.00 88.69 391 LYS A CA 1
ATOM 3235 C C . LYS A 1 391 ? 23.221 2.517 -5.514 1.00 88.69 391 LYS A C 1
ATOM 3237 O O . LYS A 1 391 ? 23.781 2.404 -4.428 1.00 88.69 391 LYS A O 1
ATOM 3242 N N . LEU A 1 392 ? 22.258 1.680 -5.900 1.00 86.62 392 LEU A N 1
ATOM 3243 C CA . LEU A 1 392 ? 21.830 0.520 -5.109 1.00 86.62 392 LEU A CA 1
ATOM 3244 C C . LEU A 1 392 ? 22.824 -0.643 -5.169 1.00 86.62 392 LEU A C 1
ATOM 3246 O O . LEU A 1 392 ? 22.874 -1.446 -4.240 1.00 86.62 392 LEU A O 1
ATOM 3250 N N . VAL A 1 393 ? 23.603 -0.750 -6.246 1.00 83.00 393 VAL A N 1
ATOM 3251 C CA . VAL A 1 393 ? 24.646 -1.779 -6.389 1.00 83.00 393 VAL A CA 1
ATOM 3252 C C . VAL A 1 393 ? 26.031 -1.291 -5.962 1.00 83.00 393 VAL A C 1
ATOM 3254 O O . VAL A 1 393 ? 26.974 -2.081 -5.929 1.00 83.00 393 VAL A O 1
ATOM 3257 N N . SER A 1 394 ? 26.174 -0.005 -5.632 1.00 82.62 394 SER A N 1
ATOM 3258 C CA . SER A 1 394 ? 27.442 0.565 -5.187 1.00 82.62 394 SER A CA 1
ATOM 3259 C C . SER A 1 394 ? 27.745 0.241 -3.718 1.00 82.62 394 SER A C 1
ATOM 3261 O O . SER A 1 394 ? 26.863 -0.050 -2.908 1.00 82.62 394 SER A O 1
ATOM 3263 N N . ASN A 1 395 ? 29.014 0.400 -3.334 1.00 78.44 395 ASN A N 1
ATOM 3264 C CA . ASN A 1 395 ? 29.445 0.312 -1.934 1.00 78.44 395 ASN A CA 1
ATOM 3265 C C . ASN A 1 395 ? 28.929 1.480 -1.060 1.00 78.44 395 ASN A C 1
ATOM 3267 O O . ASN A 1 395 ? 29.152 1.476 0.146 1.00 78.44 395 ASN A O 1
ATOM 3271 N N . SER A 1 396 ? 28.265 2.486 -1.645 1.00 82.50 396 SER A N 1
ATOM 3272 C CA . SER A 1 396 ? 27.772 3.701 -0.976 1.00 82.50 396 SER A CA 1
ATOM 3273 C C . SER A 1 396 ? 26.239 3.795 -0.954 1.00 82.50 396 SER A C 1
ATOM 3275 O O . SER A 1 396 ? 25.659 4.888 -0.958 1.00 82.50 396 SER A O 1
ATOM 3277 N N . ILE A 1 397 ? 25.568 2.639 -0.907 1.00 89.75 397 ILE A N 1
ATOM 3278 C CA . ILE A 1 397 ? 24.104 2.534 -0.880 1.00 89.75 397 ILE A CA 1
ATOM 3279 C C . ILE A 1 397 ? 23.464 3.318 0.282 1.00 89.75 397 ILE A C 1
ATOM 3281 O O . ILE A 1 397 ? 22.403 3.918 0.118 1.00 89.75 397 ILE A O 1
ATOM 3285 N N . PHE A 1 398 ? 24.133 3.395 1.434 1.00 90.81 398 PHE A N 1
ATOM 3286 C CA . PHE A 1 398 ? 23.702 4.194 2.582 1.00 90.81 398 PHE A CA 1
ATOM 3287 C C . PHE A 1 398 ? 24.417 5.546 2.588 1.00 90.81 398 PHE A C 1
ATOM 3289 O O . PHE A 1 398 ? 25.357 5.771 3.339 1.00 90.81 398 PHE A O 1
ATOM 3296 N N . SER A 1 399 ? 23.981 6.447 1.709 1.00 92.38 399 SER A N 1
ATOM 3297 C CA . SER A 1 399 ? 24.484 7.820 1.637 1.00 92.38 399 SER A CA 1
ATOM 3298 C C . SER A 1 399 ? 23.344 8.811 1.424 1.00 92.38 399 SER A C 1
ATOM 3300 O O . SER A 1 399 ? 22.284 8.457 0.903 1.00 92.38 399 SER A O 1
ATOM 3302 N N . LYS A 1 400 ? 23.570 10.083 1.779 1.00 94.12 400 LYS A N 1
ATOM 3303 C CA . LYS A 1 400 ? 22.594 11.165 1.561 1.00 94.12 400 LYS A CA 1
ATOM 3304 C C . LYS A 1 400 ? 22.148 11.268 0.103 1.00 94.12 400 LYS A C 1
ATOM 3306 O O . LYS A 1 400 ? 20.963 11.427 -0.164 1.00 94.12 400 LYS A O 1
ATOM 3311 N N . ALA A 1 401 ? 23.086 11.125 -0.834 1.00 93.12 401 ALA A N 1
ATOM 3312 C CA . ALA A 1 401 ? 22.797 11.183 -2.264 1.00 93.12 401 ALA A CA 1
ATOM 3313 C C . ALA A 1 401 ? 21.903 10.017 -2.721 1.00 93.12 401 ALA A C 1
ATOM 3315 O O . ALA A 1 401 ? 21.007 10.207 -3.550 1.00 93.12 401 ALA A O 1
ATOM 3316 N N . THR A 1 402 ? 22.113 8.812 -2.180 1.00 93.88 402 THR A N 1
ATOM 3317 C CA . THR A 1 402 ? 21.236 7.662 -2.449 1.00 93.88 402 THR A CA 1
ATOM 3318 C C . THR A 1 402 ? 19.859 7.870 -1.823 1.00 93.88 402 THR A C 1
ATOM 3320 O O . THR A 1 402 ? 18.853 7.647 -2.492 1.00 93.88 402 THR A O 1
ATOM 3323 N N . PHE A 1 403 ? 19.794 8.379 -0.589 1.00 95.06 403 PHE A N 1
ATOM 3324 C CA . PHE A 1 403 ? 18.541 8.688 0.109 1.00 95.06 403 PHE A CA 1
ATOM 3325 C C . PHE A 1 403 ? 17.701 9.700 -0.677 1.00 95.06 403 PHE A C 1
ATOM 3327 O O . PHE A 1 403 ? 16.526 9.453 -0.941 1.00 95.06 403 PHE A O 1
ATOM 3334 N N . GLU A 1 404 ? 18.319 10.792 -1.128 1.00 94.94 404 GLU A N 1
ATOM 3335 C CA . GLU A 1 404 ? 17.684 11.789 -1.992 1.00 94.94 404 GLU A CA 1
ATOM 3336 C C . GLU A 1 404 ? 17.152 11.164 -3.287 1.00 94.94 404 GLU A C 1
ATOM 3338 O O . GLU A 1 404 ? 16.017 11.423 -3.682 1.00 94.94 404 GLU A O 1
ATOM 3343 N N . SER A 1 405 ? 17.949 10.312 -3.939 1.00 92.94 405 SER A N 1
ATOM 3344 C CA . SER A 1 405 ? 17.563 9.676 -5.207 1.00 92.94 405 SER A CA 1
ATOM 3345 C C . SER A 1 405 ? 16.364 8.747 -5.033 1.00 92.94 405 SER A C 1
ATOM 3347 O O . SER A 1 405 ? 15.437 8.788 -5.836 1.00 92.94 405 SER A O 1
ATOM 3349 N N . ILE A 1 406 ? 16.344 7.960 -3.953 1.00 93.69 406 ILE A N 1
ATOM 3350 C CA . ILE A 1 406 ? 15.213 7.091 -3.606 1.00 93.69 406 ILE A CA 1
ATOM 3351 C C . ILE A 1 406 ? 13.952 7.924 -3.382 1.00 93.69 406 ILE A C 1
ATOM 3353 O O . ILE A 1 406 ? 12.899 7.597 -3.922 1.00 93.69 406 ILE A O 1
ATOM 3357 N N . LEU A 1 407 ? 14.043 9.010 -2.612 1.00 93.38 407 LEU A N 1
ATOM 3358 C CA . LEU A 1 407 ? 12.885 9.855 -2.328 1.00 93.38 407 LEU A CA 1
ATOM 3359 C C . LEU A 1 407 ? 12.364 10.587 -3.569 1.00 93.38 407 LEU A C 1
ATOM 3361 O O . LEU A 1 407 ? 11.150 10.701 -3.723 1.00 93.38 407 LEU A O 1
ATOM 3365 N N . LYS A 1 408 ? 13.251 11.022 -4.473 1.00 91.31 408 LYS A N 1
ATOM 3366 C CA . LYS A 1 408 ? 12.867 11.591 -5.775 1.00 91.31 408 LYS A CA 1
ATOM 3367 C C . LYS A 1 408 ? 12.145 10.570 -6.647 1.00 91.31 408 LYS A C 1
ATOM 3369 O O . LYS A 1 408 ? 11.098 10.887 -7.201 1.00 91.31 408 LYS A O 1
ATOM 3374 N N . VAL A 1 409 ? 12.661 9.341 -6.717 1.00 89.25 409 VAL A N 1
ATOM 3375 C CA . VAL A 1 409 ? 11.994 8.230 -7.409 1.00 89.25 409 VAL A CA 1
ATOM 3376 C C . VAL A 1 409 ? 10.629 7.964 -6.778 1.00 89.25 409 VAL A C 1
ATOM 3378 O O . VAL A 1 409 ? 9.651 7.837 -7.492 1.00 89.25 409 VAL A O 1
ATOM 3381 N N . LEU A 1 410 ? 10.501 7.988 -5.453 1.00 90.12 410 LEU A N 1
ATOM 3382 C CA . LEU A 1 410 ? 9.210 7.861 -4.765 1.00 90.12 410 LEU A CA 1
ATOM 3383 C C . LEU A 1 410 ? 8.317 9.118 -4.849 1.00 90.12 410 LEU A C 1
ATOM 3385 O O . LEU A 1 410 ? 7.223 9.114 -4.281 1.00 90.12 410 LEU A O 1
ATOM 3389 N N . GLN A 1 411 ? 8.764 10.174 -5.537 1.00 90.00 411 GLN A N 1
ATOM 3390 C CA . GLN A 1 411 ? 8.096 11.473 -5.674 1.00 90.00 411 GLN A CA 1
ATOM 3391 C C . GLN A 1 411 ? 7.740 12.143 -4.337 1.00 90.00 411 GLN A C 1
ATOM 3393 O O . GLN A 1 411 ? 6.731 12.832 -4.247 1.00 90.00 411 GLN A O 1
ATOM 3398 N N . ALA A 1 412 ? 8.533 11.946 -3.281 1.00 91.50 412 ALA A N 1
ATOM 3399 C CA . ALA A 1 412 ? 8.294 12.624 -2.005 1.00 91.50 412 ALA A CA 1
ATOM 3400 C C . ALA A 1 412 ? 8.349 14.161 -2.153 1.00 91.50 412 ALA A C 1
ATOM 3402 O O . ALA A 1 412 ? 9.023 14.679 -3.046 1.00 91.50 412 ALA A O 1
ATOM 3403 N N . ASP A 1 413 ? 7.657 14.886 -1.265 1.00 91.56 413 ASP A N 1
ATOM 3404 C CA . ASP A 1 413 ? 7.620 16.354 -1.278 1.00 91.56 413 ASP A CA 1
ATOM 3405 C C . ASP A 1 413 ? 9.037 16.946 -1.222 1.00 91.56 413 ASP A C 1
ATOM 3407 O O . ASP A 1 413 ? 9.874 16.524 -0.420 1.00 91.56 413 ASP A O 1
ATOM 3411 N N . SER A 1 414 ? 9.326 17.929 -2.076 1.00 93.56 414 SER A N 1
ATOM 3412 C CA . SER A 1 414 ? 10.672 18.500 -2.179 1.00 93.56 414 SER A CA 1
ATOM 3413 C C . SER A 1 414 ? 11.137 19.168 -0.884 1.00 93.56 414 SER A C 1
ATOM 3415 O O . SER A 1 414 ? 12.332 19.132 -0.588 1.00 93.56 414 SER A O 1
ATOM 3417 N N . ASN A 1 415 ? 10.218 19.742 -0.099 1.00 96.19 415 ASN A N 1
ATOM 3418 C CA . ASN A 1 415 ? 10.545 20.333 1.197 1.00 96.19 415 ASN A CA 1
ATOM 3419 C C . ASN A 1 415 ? 10.847 19.242 2.227 1.00 96.19 415 ASN A C 1
ATOM 3421 O O . ASN A 1 415 ? 11.804 19.390 2.982 1.00 96.19 415 ASN A O 1
ATOM 3425 N N . ASP A 1 416 ? 10.095 18.133 2.223 1.00 95.19 416 ASP A N 1
ATOM 3426 C CA . ASP A 1 416 ? 10.399 16.961 3.060 1.00 95.19 416 ASP A CA 1
ATOM 3427 C C . ASP A 1 416 ? 11.799 16.405 2.709 1.00 95.19 416 ASP A C 1
ATOM 3429 O O . ASP A 1 416 ? 12.608 16.132 3.597 1.00 95.19 416 ASP A O 1
ATOM 3433 N N . ILE A 1 417 ? 12.139 16.287 1.419 1.00 96.81 417 ILE A N 1
ATOM 3434 C CA . ILE A 1 417 ? 13.473 15.835 0.983 1.00 96.81 417 ILE A CA 1
ATOM 3435 C C . ILE A 1 417 ? 14.561 16.790 1.486 1.00 96.81 417 ILE A C 1
ATOM 3437 O O . ILE A 1 417 ? 15.538 16.347 2.094 1.00 96.81 417 ILE A O 1
ATOM 3441 N N . GLN A 1 418 ? 14.398 18.094 1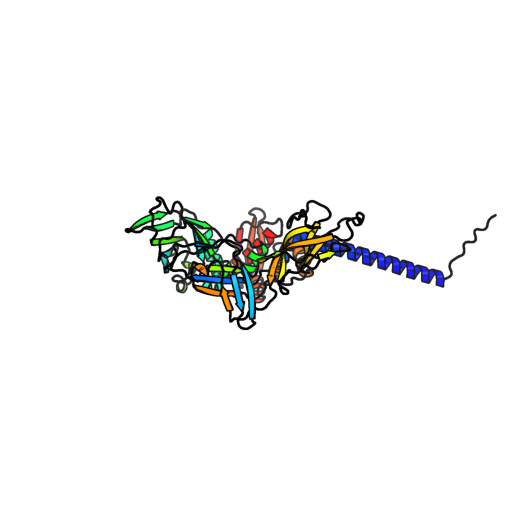.251 1.00 97.06 418 GLN A N 1
ATOM 3442 C CA . GLN A 1 418 ? 15.374 19.095 1.671 1.00 97.06 418 GLN A CA 1
ATOM 3443 C C . GLN A 1 418 ? 15.560 19.085 3.192 1.00 97.06 418 GLN A C 1
ATOM 3445 O O . GLN A 1 418 ? 16.694 19.053 3.672 1.00 97.06 418 GLN A O 1
ATOM 3450 N N . LEU A 1 419 ? 14.462 19.050 3.949 1.00 97.00 419 LEU A N 1
ATOM 3451 C CA . LEU A 1 419 ? 14.492 19.000 5.405 1.00 97.00 419 LEU A CA 1
ATOM 3452 C C . LEU A 1 419 ? 15.259 17.770 5.901 1.00 97.00 419 LEU A C 1
ATOM 3454 O O . LEU A 1 419 ? 16.116 17.899 6.772 1.00 97.00 419 LEU A O 1
ATOM 3458 N N . LEU A 1 420 ? 15.016 16.587 5.326 1.00 97.12 420 LEU A N 1
ATOM 3459 C CA . LEU A 1 420 ? 15.750 15.374 5.694 1.00 97.12 420 LEU A CA 1
ATOM 3460 C C . LEU A 1 420 ? 17.260 15.538 5.484 1.00 97.12 420 LEU A C 1
ATOM 3462 O O . LEU A 1 420 ? 18.045 15.212 6.374 1.00 97.12 420 LEU A O 1
ATOM 3466 N N . LEU A 1 421 ? 17.671 16.061 4.328 1.00 96.44 421 LEU A N 1
ATOM 3467 C CA . LEU A 1 421 ? 19.085 16.254 4.005 1.00 96.44 421 LEU A CA 1
ATOM 3468 C C . LEU A 1 421 ? 19.763 17.285 4.915 1.00 96.44 421 LEU A C 1
ATOM 3470 O O . LEU A 1 421 ? 20.939 17.121 5.239 1.00 96.44 421 LEU A O 1
ATOM 3474 N N . GLU A 1 422 ? 19.032 18.316 5.347 1.00 96.31 422 GLU A N 1
ATOM 3475 C CA . GLU A 1 422 ? 19.514 19.319 6.301 1.00 96.31 422 GLU A CA 1
ATOM 3476 C C . GLU A 1 422 ? 19.641 18.780 7.731 1.00 96.31 422 GLU A C 1
ATOM 3478 O O . GLU A 1 422 ? 20.522 19.216 8.478 1.00 96.31 422 GLU A O 1
ATOM 3483 N N . LEU A 1 423 ? 18.764 17.856 8.129 1.00 96.38 423 LEU A N 1
ATOM 3484 C CA . LEU A 1 423 ? 18.741 17.271 9.471 1.00 96.38 423 LEU A CA 1
ATOM 3485 C C . LEU A 1 423 ? 19.765 16.153 9.669 1.00 96.38 423 LEU A C 1
ATOM 3487 O O . LEU A 1 423 ? 20.161 15.888 10.802 1.00 96.38 423 LEU A O 1
ATOM 3491 N N . ILE A 1 424 ? 20.202 15.502 8.595 1.00 95.69 424 ILE A N 1
ATOM 3492 C CA . ILE A 1 424 ? 21.251 14.484 8.639 1.00 95.69 424 ILE A CA 1
ATOM 3493 C C . ILE A 1 424 ? 22.597 15.182 8.439 1.00 95.69 424 ILE A C 1
ATOM 3495 O O . ILE A 1 424 ? 22.751 15.988 7.528 1.00 95.69 424 ILE A O 1
ATOM 3499 N N . SER A 1 425 ? 23.597 14.876 9.259 1.00 93.88 425 SER A N 1
ATOM 3500 C CA . SER A 1 425 ? 24.999 15.244 9.032 1.00 93.88 425 SER A CA 1
ATOM 3501 C C . SER A 1 425 ? 25.719 14.143 8.260 1.00 93.88 425 SER A C 1
ATOM 3503 O O . SER A 1 425 ? 26.298 14.426 7.210 1.00 93.88 425 SER A O 1
ATOM 3505 N N . ASP A 1 426 ? 25.590 12.897 8.718 1.00 93.06 426 ASP A N 1
ATOM 3506 C CA . ASP A 1 426 ? 26.216 11.726 8.102 1.00 93.06 426 ASP A CA 1
ATOM 3507 C C . ASP A 1 426 ? 25.396 10.441 8.333 1.00 93.06 426 ASP A C 1
ATOM 3509 O O . ASP A 1 426 ? 24.457 10.428 9.136 1.00 93.06 426 ASP A O 1
ATOM 3513 N N . ILE A 1 427 ? 25.714 9.383 7.588 1.00 93.75 427 ILE A N 1
ATOM 3514 C CA . ILE A 1 427 ? 25.044 8.080 7.631 1.00 93.75 427 ILE A CA 1
ATOM 3515 C C . ILE A 1 427 ? 26.111 6.991 7.708 1.00 93.75 427 ILE A C 1
ATOM 3517 O O . ILE A 1 427 ? 26.892 6.814 6.777 1.00 93.75 427 ILE A O 1
ATOM 3521 N N . GLU A 1 428 ? 26.095 6.219 8.789 1.00 91.56 428 GLU A N 1
ATOM 3522 C CA . GLU A 1 428 ? 27.034 5.124 9.012 1.00 91.56 428 GLU A CA 1
ATOM 3523 C C . GLU A 1 428 ? 26.299 3.787 9.112 1.00 91.56 428 GLU A C 1
ATOM 3525 O O . GLU A 1 428 ? 25.158 3.706 9.572 1.00 91.56 428 GLU A O 1
ATOM 3530 N N . VAL A 1 429 ? 26.968 2.713 8.698 1.00 88.94 429 VAL A N 1
ATOM 3531 C CA . VAL A 1 429 ? 26.472 1.346 8.866 1.00 88.94 429 VAL A CA 1
ATOM 3532 C C . VAL A 1 429 ? 27.433 0.596 9.764 1.00 88.94 429 VAL A C 1
ATOM 3534 O O . VAL A 1 429 ? 28.582 0.356 9.395 1.00 88.94 429 VAL A O 1
ATOM 3537 N N . ASP A 1 430 ? 26.945 0.175 10.925 1.00 85.06 430 ASP A N 1
ATOM 3538 C CA . ASP A 1 430 ? 27.662 -0.791 11.741 1.00 85.06 430 ASP A CA 1
ATOM 3539 C C . ASP A 1 430 ? 27.463 -2.180 11.130 1.00 85.06 430 ASP A C 1
ATOM 3541 O O . ASP A 1 430 ? 26.408 -2.803 11.268 1.00 85.06 430 ASP A O 1
ATOM 3545 N N . ILE A 1 431 ? 28.499 -2.664 10.447 1.00 81.12 431 ILE A N 1
ATOM 3546 C CA . ILE A 1 431 ? 28.503 -3.951 9.745 1.00 81.12 431 ILE A CA 1
ATOM 3547 C C . ILE A 1 431 ? 28.358 -5.132 10.725 1.00 81.12 431 ILE A C 1
ATOM 3549 O O . ILE A 1 431 ? 27.806 -6.166 10.353 1.00 81.12 431 ILE A O 1
ATOM 3553 N N . LEU A 1 432 ? 28.815 -5.002 11.977 1.00 82.94 432 LEU A N 1
ATOM 3554 C CA . LEU A 1 432 ? 28.770 -6.090 12.961 1.00 82.94 432 LEU A CA 1
ATOM 3555 C C . LEU A 1 432 ? 27.365 -6.279 13.533 1.00 82.94 432 LEU A C 1
ATOM 3557 O O . LEU A 1 432 ? 26.900 -7.409 13.686 1.00 82.94 432 LEU A O 1
ATOM 3561 N N . THR A 1 433 ? 26.687 -5.179 13.861 1.00 83.44 433 THR A N 1
ATOM 3562 C CA . THR A 1 433 ? 25.332 -5.219 14.439 1.00 83.44 433 THR A CA 1
ATOM 3563 C C . THR A 1 433 ? 24.227 -5.075 13.393 1.00 83.44 433 THR A C 1
ATOM 3565 O O . THR A 1 433 ? 23.052 -5.319 13.690 1.00 83.44 433 THR A O 1
ATOM 3568 N N . ASN A 1 434 ? 24.611 -4.740 12.161 1.00 84.00 434 ASN A N 1
ATOM 3569 C CA . ASN A 1 434 ? 23.743 -4.444 11.032 1.00 84.00 434 ASN A CA 1
ATOM 3570 C C . ASN A 1 434 ? 22.747 -3.306 11.326 1.00 84.00 434 ASN A C 1
ATOM 3572 O O . ASN A 1 434 ? 21.551 -3.375 11.001 1.00 84.00 434 ASN A O 1
ATOM 3576 N N . LYS A 1 435 ? 23.261 -2.281 12.016 1.00 90.69 435 LYS A N 1
ATOM 3577 C CA . LYS A 1 435 ? 22.542 -1.068 12.405 1.00 90.69 435 LYS A CA 1
ATOM 3578 C C . LYS A 1 435 ? 22.891 0.069 11.461 1.00 90.69 435 LYS A C 1
ATOM 3580 O O . LYS A 1 435 ? 24.058 0.283 11.147 1.00 90.69 435 LYS A O 1
ATOM 3585 N N . LEU A 1 436 ? 21.875 0.822 11.060 1.00 92.50 436 LEU A N 1
ATOM 3586 C CA . LEU A 1 436 ? 22.061 2.091 10.372 1.00 92.50 436 LEU A CA 1
ATOM 3587 C C . LEU A 1 436 ? 22.066 3.210 11.413 1.00 92.50 436 LEU A C 1
ATOM 3589 O O . LEU A 1 436 ? 21.065 3.412 12.103 1.00 92.50 436 LEU A O 1
ATOM 3593 N N . VAL A 1 437 ? 23.180 3.925 11.520 1.00 93.75 437 VAL A N 1
ATOM 3594 C CA . VAL A 1 437 ? 23.357 5.056 12.429 1.00 93.75 437 VAL A CA 1
ATOM 3595 C C . VAL A 1 437 ? 23.198 6.348 11.635 1.00 93.75 437 VAL A C 1
ATOM 3597 O O . VAL A 1 437 ? 23.969 6.645 10.725 1.00 93.75 437 VAL A O 1
ATOM 3600 N N . ILE A 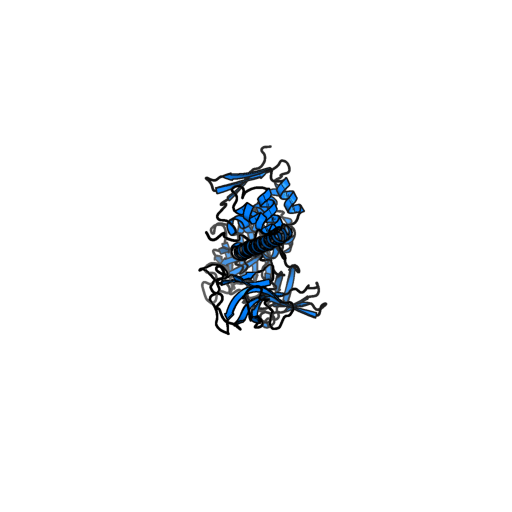1 438 ? 22.174 7.123 11.977 1.00 95.06 438 ILE A N 1
ATOM 3601 C CA . ILE A 1 438 ? 21.927 8.448 11.414 1.00 95.06 438 ILE A CA 1
ATOM 3602 C C . ILE A 1 438 ? 22.538 9.476 12.351 1.00 95.06 438 ILE A C 1
ATOM 3604 O O . ILE A 1 438 ? 22.018 9.708 13.442 1.00 95.06 438 ILE A O 1
ATOM 3608 N N . ILE A 1 439 ? 23.630 10.101 11.922 1.00 94.25 439 ILE A N 1
ATOM 3609 C CA . ILE A 1 439 ? 24.267 11.185 12.665 1.00 94.25 439 ILE A CA 1
ATOM 3610 C C . ILE A 1 439 ? 23.526 12.466 12.311 1.00 94.25 439 ILE A C 1
ATOM 3612 O O . ILE A 1 439 ? 23.533 12.903 11.159 1.00 94.25 439 ILE A O 1
ATOM 3616 N N . THR A 1 440 ? 22.851 13.057 13.290 1.00 94.38 440 THR A N 1
ATOM 3617 C CA . THR A 1 440 ? 22.037 14.259 13.078 1.00 94.38 440 THR A CA 1
ATOM 3618 C C . THR A 1 440 ? 22.881 15.539 13.049 1.00 94.38 440 THR A C 1
ATOM 3620 O O . THR A 1 440 ? 23.989 15.599 13.578 1.00 94.38 440 THR A O 1
ATOM 3623 N N . SER A 1 441 ? 22.383 16.574 12.371 1.00 93.88 441 SER A N 1
ATOM 3624 C CA . SER A 1 441 ? 23.029 17.886 12.277 1.00 93.88 441 SER A CA 1
ATOM 3625 C C . SER A 1 441 ? 22.642 18.797 13.448 1.00 93.88 441 SER A C 1
ATOM 3627 O O . SER A 1 441 ? 21.701 18.527 14.191 1.00 93.88 441 SER A O 1
ATOM 3629 N N . GLN A 1 442 ? 23.300 19.953 13.573 1.00 91.62 442 GLN A N 1
ATOM 3630 C CA . GLN A 1 442 ? 22.957 20.968 14.583 1.00 91.62 442 GLN A CA 1
ATOM 3631 C C . GLN A 1 442 ? 21.536 21.548 14.436 1.00 91.62 442 GLN A C 1
ATOM 3633 O O . GLN A 1 442 ? 21.022 22.148 15.377 1.00 91.62 442 GLN A O 1
ATOM 3638 N N . LYS A 1 443 ? 20.887 21.384 13.272 1.00 91.25 443 LYS A N 1
ATOM 3639 C CA . LYS A 1 443 ? 19.494 21.812 13.049 1.00 91.25 443 LYS A CA 1
ATOM 3640 C C . LYS A 1 443 ? 18.473 20.844 13.658 1.00 91.25 443 LYS A C 1
ATOM 3642 O O . LYS A 1 443 ? 17.288 21.170 13.747 1.00 91.25 443 LYS A O 1
ATOM 3647 N N . TYR A 1 444 ? 18.906 19.647 14.051 1.00 92.50 444 TYR A N 1
ATOM 3648 C CA . TYR A 1 444 ? 18.028 18.649 14.638 1.00 92.50 444 TYR A CA 1
ATOM 3649 C C . TYR A 1 444 ? 17.510 19.064 16.021 1.00 92.50 444 TYR A C 1
ATOM 3651 O O . TYR A 1 444 ? 18.169 19.727 16.819 1.00 92.50 444 TYR A O 1
ATOM 3659 N N . SER A 1 445 ? 16.279 18.642 16.300 1.00 88.88 445 SER A N 1
ATOM 3660 C CA . SER A 1 445 ? 15.636 18.755 17.602 1.00 88.88 445 SER A CA 1
ATOM 3661 C C . SER A 1 445 ? 14.713 17.555 17.779 1.00 88.88 445 SER A C 1
ATOM 3663 O O . SER A 1 445 ? 14.264 16.985 16.784 1.00 88.88 445 SER A O 1
ATOM 3665 N N . LYS A 1 446 ? 14.351 17.220 19.021 1.00 86.62 446 LYS A N 1
ATOM 3666 C CA . LYS A 1 446 ? 13.455 16.088 19.319 1.00 86.62 446 LYS A CA 1
ATOM 3667 C C . LYS A 1 446 ? 12.110 16.140 18.583 1.00 86.62 446 LYS A C 1
ATOM 3669 O O . LYS A 1 446 ? 11.527 15.099 18.315 1.00 86.62 446 LYS A O 1
ATOM 3674 N N . LYS A 1 447 ? 11.645 17.328 18.174 1.00 87.56 447 LYS A N 1
ATOM 3675 C CA . LYS A 1 447 ? 10.425 17.486 17.358 1.00 87.56 447 LYS A CA 1
ATOM 3676 C C . LYS A 1 447 ? 10.533 16.833 15.974 1.00 87.56 447 LYS A C 1
ATOM 3678 O O . LYS A 1 447 ? 9.520 16.510 15.372 1.00 87.56 447 LYS A O 1
ATOM 3683 N N . HIS A 1 448 ? 11.750 16.642 15.467 1.00 91.56 448 HIS A N 1
ATOM 3684 C CA . HIS A 1 448 ? 12.012 16.026 14.167 1.00 91.56 448 HIS A CA 1
ATOM 3685 C C . HIS A 1 448 ? 12.205 14.505 14.246 1.00 91.56 448 HIS A C 1
ATOM 3687 O O . HIS A 1 448 ? 12.449 13.881 13.215 1.00 91.56 448 HIS A O 1
ATOM 3693 N N . TYR A 1 449 ? 12.122 13.904 15.438 1.00 90.56 449 TYR A N 1
ATOM 3694 C CA . TYR A 1 449 ? 12.394 12.481 15.637 1.00 90.56 449 TYR A CA 1
ATOM 3695 C C . TYR A 1 449 ? 11.496 11.599 14.757 1.00 90.56 449 TYR A C 1
ATOM 3697 O O . TYR A 1 449 ? 12.005 10.888 13.892 1.00 90.56 449 TYR A O 1
ATOM 3705 N N . PHE A 1 450 ? 10.169 11.735 14.883 1.00 90.44 450 PHE A N 1
ATOM 3706 C CA . PHE A 1 450 ? 9.211 10.946 14.096 1.00 90.44 450 PHE A CA 1
ATOM 3707 C C . PHE A 1 450 ? 9.370 11.165 12.588 1.00 90.44 450 PHE A C 1
ATOM 3709 O O . PHE A 1 450 ? 9.220 10.230 11.804 1.00 90.44 450 PHE A O 1
ATOM 3716 N N . PHE A 1 451 ? 9.715 12.389 12.176 1.00 94.56 451 PHE A N 1
ATOM 3717 C CA . PHE A 1 451 ? 9.978 12.724 10.778 1.00 94.56 451 PHE A CA 1
ATOM 3718 C C . PHE A 1 451 ? 11.179 11.947 10.216 1.00 94.56 451 PHE A C 1
ATOM 3720 O O . PHE A 1 451 ? 11.043 11.241 9.214 1.00 94.56 451 PHE A O 1
ATOM 3727 N N . ILE A 1 452 ? 12.347 12.046 10.866 1.00 95.06 452 ILE A N 1
ATOM 3728 C CA . ILE A 1 452 ? 13.566 11.347 10.427 1.00 95.06 452 ILE A CA 1
ATOM 3729 C C . ILE A 1 452 ? 13.337 9.842 10.454 1.00 95.06 452 ILE A C 1
ATOM 3731 O O . ILE A 1 452 ? 13.653 9.152 9.486 1.00 95.06 452 ILE A O 1
ATOM 3735 N N . GLU A 1 453 ? 12.766 9.334 11.545 1.00 93.00 453 GLU A N 1
ATOM 3736 C CA . GLU A 1 453 ? 12.528 7.909 11.719 1.00 93.00 453 GLU A CA 1
ATOM 3737 C C . GLU A 1 453 ? 11.638 7.353 10.602 1.00 93.00 453 GLU A C 1
ATOM 3739 O O . GLU A 1 453 ? 11.981 6.342 9.983 1.00 93.00 453 GLU A O 1
ATOM 3744 N N . PHE A 1 454 ? 10.535 8.039 10.286 1.00 94.25 454 PHE A N 1
ATOM 3745 C CA . PHE A 1 454 ? 9.639 7.663 9.197 1.00 94.25 454 PHE A CA 1
ATOM 3746 C C . PHE A 1 454 ? 10.358 7.644 7.846 1.00 94.25 454 PHE A C 1
ATOM 3748 O O . PHE A 1 454 ? 10.332 6.627 7.145 1.00 94.25 454 PHE A O 1
ATOM 3755 N N . MET A 1 455 ? 11.020 8.746 7.479 1.00 96.06 455 MET A N 1
ATOM 3756 C CA . MET A 1 455 ? 11.651 8.888 6.165 1.00 96.06 455 MET A CA 1
ATOM 3757 C C . MET A 1 455 ? 12.765 7.858 5.971 1.00 96.06 455 MET A C 1
ATOM 3759 O O . MET A 1 455 ? 12.819 7.179 4.944 1.00 96.06 455 MET A O 1
ATOM 3763 N N . VAL A 1 456 ? 13.611 7.658 6.984 1.00 95.00 456 VAL A N 1
ATOM 3764 C CA . VAL A 1 456 ? 14.691 6.670 6.920 1.00 95.00 456 VAL A CA 1
ATOM 3765 C C . VAL A 1 456 ? 14.135 5.246 6.897 1.00 95.00 456 VAL A C 1
ATOM 3767 O O . VAL A 1 456 ? 14.605 4.433 6.107 1.00 95.00 456 VAL A O 1
ATOM 3770 N N . LYS A 1 457 ? 13.079 4.925 7.659 1.00 92.25 457 LYS A N 1
ATOM 3771 C CA . LYS A 1 457 ? 12.408 3.613 7.566 1.00 92.25 457 LYS A CA 1
ATOM 3772 C C . LYS A 1 457 ? 11.828 3.353 6.176 1.00 92.25 457 LYS A C 1
ATOM 3774 O O . LYS A 1 457 ? 11.907 2.222 5.692 1.00 92.25 457 LYS A O 1
ATOM 3779 N N . VAL A 1 458 ? 11.235 4.359 5.532 1.00 93.12 458 VAL A N 1
ATOM 3780 C CA . VAL A 1 458 ? 10.737 4.263 4.149 1.00 93.12 458 VAL A CA 1
ATOM 3781 C C . VAL A 1 458 ? 11.885 3.944 3.189 1.00 93.12 458 VAL A C 1
ATOM 3783 O O . VAL A 1 458 ? 11.775 2.995 2.409 1.00 93.12 458 VAL A O 1
ATOM 3786 N N . ILE A 1 459 ? 13.004 4.660 3.303 1.00 94.31 459 ILE A N 1
ATOM 3787 C CA . ILE A 1 459 ? 14.199 4.456 2.475 1.00 94.31 459 ILE A CA 1
ATOM 3788 C C . ILE A 1 459 ? 14.819 3.074 2.717 1.00 94.31 459 ILE A C 1
ATOM 3790 O O . ILE A 1 459 ? 15.067 2.339 1.765 1.00 94.31 459 ILE A O 1
ATOM 3794 N N . CYS A 1 460 ? 14.998 2.658 3.971 1.00 91.50 460 CYS A N 1
ATOM 3795 C CA . CYS A 1 460 ? 15.520 1.332 4.305 1.00 91.50 460 CYS A CA 1
ATOM 3796 C C . CYS A 1 460 ? 14.610 0.217 3.784 1.00 91.50 460 CYS A C 1
ATOM 3798 O O . CYS A 1 460 ? 15.090 -0.760 3.218 1.00 91.50 460 CYS A O 1
ATOM 3800 N N . ARG A 1 461 ? 13.282 0.360 3.908 1.00 89.81 461 ARG A N 1
ATOM 3801 C CA . ARG A 1 461 ? 12.328 -0.594 3.316 1.00 89.81 461 ARG A CA 1
ATOM 3802 C C . ARG A 1 461 ? 12.456 -0.644 1.796 1.00 89.81 461 ARG A C 1
ATOM 3804 O O . ARG A 1 461 ? 12.320 -1.724 1.229 1.00 89.81 461 ARG A O 1
ATOM 3811 N N . PHE A 1 462 ? 12.694 0.491 1.142 1.00 90.94 462 PHE A N 1
ATOM 3812 C CA . PHE A 1 462 ? 12.958 0.535 -0.291 1.00 90.94 462 PHE A CA 1
ATOM 3813 C C . PHE A 1 462 ? 14.255 -0.210 -0.637 1.00 90.94 462 PHE A C 1
ATOM 3815 O O . PHE A 1 462 ? 14.226 -1.086 -1.496 1.00 90.94 462 PHE A O 1
ATOM 3822 N N . ILE A 1 463 ? 15.359 0.063 0.063 1.00 90.25 463 ILE A N 1
ATOM 3823 C CA . ILE A 1 463 ? 16.652 -0.610 -0.141 1.00 90.25 463 ILE A CA 1
ATOM 3824 C C . ILE A 1 463 ? 16.521 -2.125 0.061 1.00 90.25 463 ILE A C 1
ATOM 3826 O O . ILE A 1 463 ? 16.901 -2.891 -0.823 1.00 90.25 463 ILE A O 1
ATOM 3830 N N . ASN A 1 464 ? 15.909 -2.560 1.165 1.00 86.62 464 ASN A N 1
ATOM 3831 C CA . ASN A 1 464 ? 15.739 -3.978 1.499 1.00 86.62 464 ASN A CA 1
ATOM 3832 C C . ASN A 1 464 ? 14.888 -4.742 0.467 1.00 86.62 464 ASN A C 1
ATOM 3834 O O . ASN A 1 464 ? 15.025 -5.952 0.326 1.00 86.62 464 ASN A O 1
ATOM 3838 N N . LYS A 1 465 ? 13.970 -4.061 -0.233 1.00 83.38 465 LYS A N 1
ATOM 3839 C CA . LYS A 1 465 ? 13.125 -4.666 -1.278 1.00 83.38 465 LYS A CA 1
ATOM 3840 C C . LYS A 1 465 ? 13.814 -4.740 -2.642 1.00 83.38 465 LYS A C 1
ATOM 3842 O O . LYS A 1 465 ? 13.381 -5.526 -3.477 1.00 83.38 465 LYS A O 1
ATOM 3847 N N . ASN A 1 466 ? 14.817 -3.896 -2.879 1.00 82.44 466 ASN A N 1
ATOM 3848 C CA . ASN A 1 466 ? 15.422 -3.670 -4.196 1.00 82.44 466 ASN A CA 1
ATOM 3849 C C . ASN A 1 466 ? 16.914 -4.026 -4.261 1.00 82.44 466 ASN A C 1
ATOM 3851 O O . ASN A 1 466 ? 17.547 -3.827 -5.292 1.00 82.44 466 ASN A O 1
ATOM 3855 N N . SER A 1 467 ? 17.489 -4.526 -3.169 1.00 82.19 467 SER A N 1
ATOM 3856 C CA . SER A 1 467 ? 18.895 -4.918 -3.080 1.00 82.19 467 SER A CA 1
ATOM 3857 C C . SER A 1 467 ? 19.058 -6.121 -2.148 1.00 82.19 467 SER A C 1
ATOM 3859 O O . SER A 1 467 ? 18.121 -6.512 -1.454 1.00 82.19 467 SER A O 1
ATOM 3861 N N . PHE A 1 468 ? 20.263 -6.691 -2.101 1.00 78.06 468 PHE A N 1
ATOM 3862 C CA . PHE A 1 468 ? 20.626 -7.741 -1.140 1.00 78.06 468 PHE A CA 1
ATOM 3863 C C . PHE A 1 468 ? 21.064 -7.191 0.227 1.00 78.06 468 PHE A C 1
ATOM 3865 O O . PHE A 1 468 ? 21.524 -7.951 1.078 1.00 78.06 468 PHE A O 1
ATOM 3872 N N . ASN A 1 469 ? 20.935 -5.880 0.446 1.00 80.25 469 ASN A N 1
ATOM 3873 C CA . ASN A 1 469 ? 21.242 -5.252 1.723 1.00 80.25 469 ASN A CA 1
ATOM 3874 C C . ASN A 1 469 ? 20.025 -5.308 2.643 1.00 80.25 469 ASN A C 1
ATOM 3876 O O . ASN A 1 469 ? 18.890 -5.121 2.212 1.00 80.25 469 ASN A O 1
ATOM 3880 N N . PHE A 1 470 ? 20.271 -5.537 3.928 1.00 81.94 470 PHE A N 1
ATOM 3881 C CA . PHE A 1 470 ? 19.231 -5.570 4.945 1.00 81.94 470 PHE A CA 1
ATOM 3882 C C . PHE A 1 470 ? 19.694 -4.760 6.141 1.00 81.94 470 PHE A C 1
ATOM 3884 O O . PHE A 1 470 ? 20.716 -5.107 6.708 1.00 81.94 470 PHE A O 1
ATOM 3891 N N . ILE A 1 471 ? 18.948 -3.737 6.553 1.00 84.38 471 ILE A N 1
ATOM 3892 C CA . ILE A 1 471 ? 19.171 -3.057 7.838 1.00 84.38 471 ILE A CA 1
ATOM 3893 C C . ILE A 1 471 ? 18.228 -3.634 8.886 1.00 84.38 471 ILE A C 1
ATOM 3895 O O . ILE A 1 471 ? 17.011 -3.659 8.682 1.00 84.38 471 ILE A O 1
ATOM 3899 N N . LYS A 1 472 ? 18.793 -4.073 10.016 1.00 82.00 472 LYS A N 1
ATOM 3900 C CA . LYS A 1 472 ? 18.028 -4.667 11.118 1.00 82.00 472 LYS A CA 1
ATOM 3901 C C . LYS A 1 472 ? 17.387 -3.610 12.011 1.00 82.00 472 LYS A C 1
ATOM 3903 O O . LYS A 1 472 ? 16.251 -3.781 12.444 1.00 82.00 472 LYS A O 1
ATOM 3908 N N . GLU A 1 473 ? 18.122 -2.549 12.312 1.00 86.06 473 GLU A N 1
ATOM 3909 C CA . GLU A 1 473 ? 17.728 -1.544 13.296 1.00 86.06 473 GLU A CA 1
ATOM 3910 C C . GLU A 1 473 ? 18.261 -0.165 12.889 1.00 86.06 473 GLU A C 1
ATOM 3912 O O . GLU A 1 473 ? 19.332 -0.042 12.292 1.00 86.06 473 GLU A O 1
ATOM 3917 N N . LEU A 1 474 ? 17.471 0.862 13.195 1.00 89.38 474 LEU A N 1
ATOM 3918 C CA . LEU A 1 474 ? 17.782 2.265 12.959 1.00 89.38 474 LEU A CA 1
ATOM 3919 C C . LEU A 1 474 ? 18.147 2.920 14.292 1.00 89.38 474 LEU A C 1
ATOM 3921 O O . LEU A 1 474 ? 17.375 2.831 15.244 1.00 89.38 474 LEU A O 1
ATOM 3925 N N . VAL A 1 475 ? 19.283 3.612 14.337 1.00 90.94 475 VAL A N 1
ATOM 3926 C CA . VAL A 1 475 ? 19.725 4.407 15.486 1.00 90.94 475 VAL A CA 1
ATOM 3927 C C . VAL A 1 475 ? 19.862 5.859 15.045 1.00 90.94 475 VAL A C 1
ATOM 3929 O O . VAL A 1 475 ? 20.585 6.155 14.098 1.00 90.94 475 VAL A O 1
ATOM 3932 N N . ILE A 1 476 ? 19.174 6.772 15.727 1.00 90.25 476 ILE A N 1
ATOM 3933 C CA . ILE A 1 476 ? 19.314 8.216 15.509 1.00 90.25 476 ILE A CA 1
ATOM 3934 C C . ILE A 1 476 ? 20.277 8.736 16.575 1.00 90.25 476 ILE A C 1
ATOM 3936 O O . ILE A 1 476 ? 19.945 8.731 17.758 1.00 90.25 476 ILE A O 1
ATOM 3940 N N . ASN A 1 477 ? 21.479 9.133 16.158 1.00 88.31 477 ASN A N 1
ATOM 3941 C CA . ASN A 1 477 ? 22.500 9.674 17.044 1.00 88.31 477 ASN A CA 1
ATOM 3942 C C . ASN A 1 477 ? 22.345 11.199 17.133 1.00 88.31 477 ASN A C 1
ATOM 3944 O O . ASN A 1 477 ? 22.507 11.917 16.136 1.00 88.31 477 ASN A O 1
ATOM 3948 N N . GLU A 1 478 ? 21.970 11.679 18.317 1.00 81.94 478 GLU A N 1
ATOM 3949 C CA . GLU A 1 478 ? 21.793 13.106 18.597 1.00 81.94 478 GLU A CA 1
ATOM 3950 C C . GLU A 1 478 ? 23.165 13.771 18.803 1.00 81.94 478 GLU A C 1
ATOM 3952 O O . GLU A 1 478 ? 24.079 13.121 19.313 1.00 81.94 478 GLU A O 1
ATOM 3957 N N . PRO A 1 479 ? 23.356 15.050 18.434 1.00 68.12 479 PRO A N 1
ATOM 3958 C CA . PRO A 1 479 ? 24.620 15.724 18.686 1.00 68.12 479 PRO A CA 1
ATOM 3959 C C . PRO A 1 479 ? 24.777 15.878 20.202 1.00 68.12 479 PRO A C 1
ATOM 3961 O O . PRO A 1 479 ? 23.844 16.342 20.868 1.00 68.12 479 PRO A O 1
ATOM 3964 N N . GLU A 1 480 ? 25.937 15.516 20.753 1.00 57.91 480 GLU A N 1
ATOM 3965 C CA . GLU A 1 480 ? 26.270 15.869 22.135 1.00 57.91 480 GLU A CA 1
ATOM 3966 C C . GLU A 1 480 ? 26.181 17.400 22.276 1.00 57.91 480 GLU A C 1
ATOM 3968 O O . GLU A 1 480 ? 26.750 18.138 21.468 1.00 57.91 480 GLU A O 1
ATOM 3973 N N . ARG A 1 481 ? 25.380 17.871 23.239 1.00 46.88 481 ARG A N 1
ATOM 3974 C CA . ARG A 1 481 ? 25.174 19.303 23.502 1.00 46.88 481 ARG A CA 1
ATOM 3975 C C . ARG A 1 481 ? 26.245 19.879 24.406 1.00 46.88 481 ARG A C 1
ATOM 3977 O O . ARG A 1 481 ? 26.536 19.231 25.435 1.00 46.88 481 ARG A O 1
#

Sequence (481 aa):
MNSEDTNDLNLSEISILTDTFKSIGDSIRIELDQRIKDYSSSLLYKYYNNLFYFLPKSYLIEIKDNNHVGYQITPDQQFFIEDKKNNNSLVFTPRLETTIAPVKDIQTKQVNESTVSLTLDFEHSFEYDYFTVWINPQFSKFHKYEADFILNELLNNKPSDIFAKVMFKGGNLAIKKIQLSSLKYQLKPIEQTIAKIHASPITFGFNVKIENLFSYRSDEVEQIELILKLDMQAYHEEYIGSLFKINLLPIFNSYDDYSYSVYTNNLLSQIKLRHDQDKHAIPISVLSIYENNRKVEFNNFFFKGQNEYYLNLSTQSLDYNVVLPNLGSKVIDTKIHTYTCWTQNIDVSEFIEISSSVVSSFKCKLTPISFYNEKQNFKQSSTDIFDLIDKLVSNSIFSKATFESILKVLQADSNDIQLLLELISDIEVDILTNKLVIITSQKYSKKHYFFIEFMVKVICRFINKNSFNFIKELVINEPER

Radius of gyration: 28.75 Å; Cα contacts (8 Å, |Δi|>4): 910; chains: 1; bounding box: 85×43×99 Å